Protein AF-A0A1B6IA72-F1 (afdb_monomer_lite)

Radius of gyration: 26.31 Å; chains: 1; bounding box: 60×61×99 Å

Foldseek 3Di:
DDWDFPVVCVPDPDNPVVCVVLWAWAQDDDQDADPQVPDPDHDDCVRHDDDDQTTDTDHDPVSNPAAAAEDAFQEEEEEQDLLQVLLLLLQRHPPVHSRYAYQHAEYEYQVWHALPDDDDPLLVLLDDDQPQPHNSSCRHSVSVSRYHYHHFDFQAAAQVQQWTDGPNHDIDHGQFYEYAQAWFDDDDDFPPDPPPPVVPPDDDPCVVFNPDDPPADFPQEATCGGSVSSVVNLVVLVVLVVVDPDDFAEEEEEQECSSLSNLVSCVVSVNQQLRYEYEYQAQDRDHPVCPDPPPVVVVSVVVSVVSNHHYHHQWDWRGFDDDPSHTQKTWIDHPPDHIDITGHSHYYDHYDIARDPSVVNNCVVNVQDDDSAGEAEPLQDTVRPRYGYWANRYDYDCVVPDRCPHRVVDSSSVRSSSNSVSVCVVRPDDPVVVVVVVVPPPVPPDDDDD

Secondary structure (DSSP, 8-state):
-EEE-TTGGGT-SS-HHHHHTTPEEPPPP-PPPP-GGG-SSPPPHHHH--PPP-EEEE--HHHHHSPPEEE---EEEE--SHHHHHHHHHHHS-TT-TTEEES-EEEEESSSSTT-SPP-HHHHHTS---SS--HHHHHHHTGGGTSEEEES-EEEEETTTTEEEETTTEEEE-SEEEE----EEPPPPPP-----TTT--SS---TTTSSS---S--TTEE--SSHHHHHHHHHHHHHHHHH-----EEEEEESSTHHHHHHHHHHHTT--GGGEEEEESSSS--STT-TT-HHHHHHHHHHHHHTT-EEE-S-EEEEEEEETTEEEEEEEE-TTS--EEEEEEEEEEE--EE--HHHHHHHHHTT--BSSSEEE-TTSB-SSTTEEE-STTEEE-GGG--GGGSGGGS-HHHHHHHHHHHHHHHHSPPHHHHHHHHH-------PPP-

Sequence (450 aa):
YCLLTTDLITKTDISLATVMSELCPVRPRNRIQYHVDSLDVVPEESVTNKDIDYALFVTNETHLSVPKLELNYRIVVVGSSNTALSFLEHLIFNSSNDHIRYNNLTLISIHGLPKTFLSHQAGDMMLPHTGLYTRDYMARLSLQTHVNILYGVVTVINRQEKMICLNDQHWLRYDYLYLFTGVQYCKPMPATAHVDADICQKSVDVREIHTREARELGENIFLINTTADAVIALGTLKKIVLASKKSGKIIVHGGCINIYTCTQSLLTFGVPGHKIVIVENSETCRLCGLDTNTTIEKTIIRSLQELGVVIYHGYHLVNWKVKNSQIHKVLFHTDFGSPLIIDCLALFYYGRRVTSAKTYSALVGSGIVYNDGIIINSRFRTNDQFIYAAGPGTKYSGRYQNAQANHSYFSSREVGRLASEMFRKVMEPKPREMEDAQSTNVDLLPKMSD

pLDDT: mean 81.86, std 16.28, range [35.12, 98.56]

Organism: NCBI:txid320908

InterPro domains:
  IPR023753 FAD/NAD(P)-binding domain [PF07992] (75-404)
  IPR036188 FAD/NAD(P)-binding domain superfamily [G3DSA:3.50.50.60] (75-399)
  IPR036188 FAD/NAD(P)-binding domain superfamily [G3DSA:3.50.50.60] (186-351)
  IPR036188 FAD/NAD(P)-binding domain superfamily [SSF51905] (72-415)
  IPR036188 FAD/NAD(P)-binding domain superfamily [SSF51905] (266-400)
  IPR038884 Cilia- and flagella-associated protein 61 [PTHR21178] (6-449)

Structure (mmCIF, N/CA/C/O backbone):
data_AF-A0A1B6IA72-F1
#
_entry.id   AF-A0A1B6IA72-F1
#
loop_
_atom_site.group_PDB
_atom_site.id
_atom_site.type_symbol
_atom_site.label_atom_id
_atom_site.label_alt_id
_atom_site.label_comp_id
_atom_site.label_asym_id
_atom_site.label_entity_id
_atom_site.label_seq_id
_atom_site.pdbx_PDB_ins_code
_atom_site.Cartn_x
_atom_site.Cartn_y
_atom_site.Cartn_z
_atom_site.occupancy
_atom_site.B_iso_or_equiv
_atom_site.auth_seq_id
_atom_site.auth_comp_id
_atom_site.auth_asym_id
_atom_site.auth_atom_id
_atom_site.pdbx_PDB_model_num
ATOM 1 N N . TYR A 1 1 ? -4.477 22.823 27.347 1.00 35.12 1 TYR A N 1
ATOM 2 C CA . TYR A 1 1 ? -3.973 22.240 26.088 1.00 35.12 1 TYR A CA 1
ATOM 3 C C . TYR A 1 1 ? -2.528 21.843 26.308 1.00 35.12 1 TYR A C 1
ATOM 5 O O . TYR A 1 1 ? -1.770 22.678 26.785 1.00 35.12 1 TYR A O 1
ATOM 13 N N . CYS A 1 2 ? -2.162 20.593 26.030 1.00 46.84 2 CYS A N 1
ATOM 14 C CA . CYS A 1 2 ? -0.758 20.183 25.999 1.00 46.84 2 CYS A CA 1
ATOM 15 C C . CYS A 1 2 ? -0.344 20.026 24.531 1.00 46.84 2 CYS A C 1
ATOM 17 O O . CYS A 1 2 ? -1.058 19.379 23.761 1.00 46.84 2 CYS A O 1
ATOM 19 N N . LEU A 1 3 ? 0.760 20.668 24.143 1.00 45.34 3 LEU A N 1
ATOM 20 C CA . LEU A 1 3 ? 1.347 20.564 22.809 1.00 45.34 3 LEU A CA 1
ATOM 21 C C . LEU A 1 3 ? 2.474 19.538 22.886 1.00 45.34 3 LEU A C 1
ATOM 23 O O . LEU A 1 3 ? 3.483 19.782 23.544 1.00 45.34 3 LEU A O 1
ATOM 27 N N . LEU A 1 4 ? 2.294 18.386 22.244 1.00 51.69 4 LEU A N 1
ATOM 28 C CA . LEU A 1 4 ? 3.299 17.328 22.245 1.00 51.69 4 LEU A CA 1
ATOM 29 C C . LEU A 1 4 ? 3.972 17.264 20.880 1.00 51.69 4 LEU A C 1
ATOM 31 O O . LEU A 1 4 ? 3.340 16.911 19.884 1.00 51.69 4 LEU A O 1
ATOM 35 N N . THR A 1 5 ? 5.264 17.579 20.833 1.00 50.34 5 THR A N 1
ATOM 36 C CA . THR A 1 5 ? 6.113 17.203 19.698 1.00 50.34 5 THR A CA 1
ATOM 37 C C . THR A 1 5 ? 6.683 15.809 19.951 1.00 50.34 5 THR A C 1
ATOM 39 O O . THR A 1 5 ? 6.859 15.394 21.100 1.00 50.34 5 THR A O 1
ATOM 42 N N . THR A 1 6 ? 6.985 15.065 18.887 1.00 48.91 6 THR A N 1
ATOM 43 C CA . THR A 1 6 ? 7.582 13.720 18.982 1.00 48.91 6 THR A CA 1
ATOM 44 C C . THR A 1 6 ? 8.862 13.688 19.818 1.00 48.91 6 THR A C 1
ATOM 46 O O . THR A 1 6 ? 9.120 12.701 20.501 1.00 48.91 6 THR A O 1
ATOM 49 N N . ASP A 1 7 ? 9.619 14.784 19.826 1.00 46.94 7 ASP A N 1
ATOM 50 C CA . ASP A 1 7 ? 10.906 14.882 20.516 1.00 46.94 7 ASP A CA 1
ATOM 51 C C . ASP A 1 7 ? 10.736 15.081 22.034 1.00 46.94 7 ASP A C 1
ATOM 53 O O . ASP A 1 7 ? 11.546 14.596 22.826 1.00 46.94 7 ASP A O 1
ATOM 57 N N . LEU A 1 8 ? 9.657 15.751 22.457 1.00 47.09 8 LEU A N 1
ATOM 58 C CA . LEU A 1 8 ? 9.354 16.042 23.864 1.00 47.09 8 LEU A CA 1
ATOM 59 C C . LEU A 1 8 ? 8.895 14.807 24.650 1.00 47.09 8 LEU A C 1
ATOM 61 O O . LEU A 1 8 ? 9.166 14.726 25.845 1.00 47.09 8 LEU A O 1
ATOM 65 N N . ILE A 1 9 ? 8.298 13.810 23.985 1.00 50.62 9 ILE A N 1
ATOM 66 C CA . ILE A 1 9 ? 7.882 12.536 24.609 1.00 50.62 9 ILE A CA 1
ATOM 67 C C . ILE A 1 9 ? 9.083 11.798 25.231 1.00 50.62 9 ILE A C 1
ATOM 69 O O . ILE A 1 9 ? 8.925 11.050 26.191 1.00 50.62 9 ILE A O 1
ATOM 73 N N . THR A 1 10 ? 10.296 12.035 24.721 1.00 45.06 10 THR A N 1
ATOM 74 C CA . THR A 1 10 ? 11.523 11.368 25.186 1.00 45.06 10 THR A CA 1
ATOM 75 C C . THR A 1 10 ? 12.275 12.113 26.295 1.00 45.06 10 THR A C 1
ATOM 77 O O . THR A 1 10 ? 13.227 11.560 26.838 1.00 45.06 10 THR A O 1
ATOM 80 N N . LYS A 1 11 ? 11.888 13.357 26.627 1.00 43.03 11 LYS A N 1
ATOM 81 C CA . LYS A 1 11 ? 12.718 14.292 27.418 1.00 43.03 11 LYS A CA 1
ATOM 82 C C . LYS A 1 11 ? 12.096 14.828 28.713 1.00 43.03 11 LYS A C 1
ATOM 84 O O . LYS A 1 11 ? 12.752 15.610 29.391 1.00 43.03 11 LYS A O 1
ATOM 89 N N . THR A 1 12 ? 10.862 14.478 29.067 1.00 45.62 12 THR A N 1
ATOM 90 C CA . THR A 1 12 ? 10.224 15.014 30.284 1.00 45.62 12 THR A CA 1
ATOM 91 C C . THR A 1 12 ? 10.459 14.127 31.510 1.00 45.62 12 THR A C 1
ATOM 93 O O . THR A 1 12 ? 10.076 12.960 31.500 1.00 45.62 12 THR A O 1
ATOM 96 N N . ASP A 1 13 ? 10.991 14.719 32.587 1.00 44.38 13 ASP A N 1
ATOM 97 C CA . ASP A 1 13 ? 11.250 14.090 33.903 1.00 44.38 13 ASP A CA 1
ATOM 98 C C . ASP A 1 13 ? 9.980 13.750 34.717 1.00 44.38 13 ASP A C 1
ATOM 100 O O . ASP A 1 13 ? 10.050 13.153 35.790 1.00 44.38 13 ASP A O 1
ATOM 104 N N . ILE A 1 14 ? 8.795 14.090 34.204 1.00 52.31 14 ILE A N 1
ATOM 105 C CA . ILE A 1 14 ? 7.499 13.625 34.711 1.00 52.31 14 ILE A CA 1
ATOM 106 C C . ILE A 1 14 ? 6.940 12.681 33.652 1.00 52.31 14 ILE A C 1
ATOM 108 O O . ILE A 1 14 ? 6.843 13.056 32.483 1.00 52.31 14 ILE A O 1
ATOM 112 N N . SER A 1 15 ? 6.574 11.460 34.049 1.00 54.94 15 SER A N 1
ATOM 113 C CA . SER A 1 15 ? 5.959 10.470 33.161 1.00 54.94 15 SER A CA 1
ATOM 114 C C . SER A 1 15 ? 4.654 11.029 32.580 1.00 54.94 15 SER A C 1
ATOM 116 O O . SER A 1 15 ? 3.585 10.910 33.178 1.00 54.94 15 SER A O 1
ATOM 118 N N . LEU A 1 16 ? 4.735 11.634 31.389 1.00 61.41 16 LEU A N 1
ATOM 119 C CA . LEU A 1 16 ? 3.587 12.029 30.566 1.00 61.41 16 LEU A CA 1
ATOM 120 C C . LEU A 1 16 ? 2.595 10.867 30.430 1.00 61.41 16 LEU A C 1
ATOM 122 O O . LEU A 1 16 ? 1.387 11.089 30.428 1.00 61.41 16 LEU A O 1
ATOM 126 N N . ALA A 1 17 ? 3.091 9.625 30.411 1.00 62.50 17 ALA A N 1
ATOM 127 C CA . ALA A 1 17 ? 2.272 8.420 30.362 1.00 62.50 17 ALA A CA 1
ATOM 128 C C . ALA A 1 17 ? 1.222 8.349 31.488 1.00 62.50 17 ALA A C 1
ATOM 130 O O . ALA A 1 17 ? 0.139 7.821 31.258 1.00 62.50 17 ALA A O 1
ATOM 131 N N . THR A 1 18 ? 1.492 8.930 32.662 1.00 66.56 18 THR A N 1
ATOM 132 C CA . THR A 1 18 ? 0.579 8.889 33.815 1.00 66.56 18 THR A CA 1
ATOM 133 C C . THR A 1 18 ? -0.650 9.783 33.632 1.00 66.56 18 THR A C 1
ATOM 135 O O . THR A 1 18 ? -1.706 9.475 34.165 1.00 66.56 18 THR A O 1
ATOM 138 N N . VAL A 1 19 ? -0.537 10.878 32.871 1.00 74.75 19 VAL A N 1
ATOM 139 C CA . VAL A 1 19 ? -1.645 11.826 32.635 1.00 74.75 19 VAL A CA 1
ATOM 140 C C . VAL A 1 19 ? -2.253 11.711 31.243 1.00 74.75 19 VAL A C 1
ATOM 142 O O . VAL A 1 19 ? -3.311 12.279 31.003 1.00 74.75 19 VAL A O 1
ATOM 145 N N . MET A 1 20 ? -1.643 10.958 30.323 1.00 76.00 20 MET A N 1
ATOM 146 C CA . MET A 1 20 ? -2.210 10.709 28.989 1.00 76.00 20 MET A CA 1
ATOM 147 C C . MET A 1 20 ? -3.578 10.021 29.064 1.00 76.00 20 MET A C 1
ATOM 149 O O . MET A 1 20 ? -4.455 10.314 28.253 1.00 76.00 20 MET A O 1
ATOM 153 N N . SER A 1 21 ? -3.809 9.194 30.090 1.00 75.00 21 SER A N 1
ATOM 154 C CA . SER A 1 21 ? -5.134 8.653 30.399 1.00 75.00 21 SER A CA 1
ATOM 155 C C . SER A 1 21 ? -6.122 9.721 30.877 1.00 75.00 21 SER A C 1
ATOM 157 O O . SER A 1 21 ? -7.303 9.450 30.993 1.00 75.00 21 SER A O 1
ATOM 159 N N . GLU A 1 22 ? -5.759 10.968 31.115 1.00 78.88 22 GLU A N 1
ATOM 160 C CA . GLU A 1 22 ? -6.733 12.009 31.477 1.00 78.88 22 GLU A CA 1
ATOM 161 C C . GLU A 1 22 ? -7.011 13.003 30.358 1.00 78.88 22 GLU A C 1
ATOM 163 O O . GLU A 1 22 ? -7.924 13.826 30.455 1.00 78.88 22 GLU A O 1
ATOM 168 N N . LEU A 1 23 ? -6.297 12.859 29.244 1.00 83.81 23 LEU A N 1
ATOM 169 C CA . LEU A 1 23 ? -6.428 13.730 28.094 1.00 83.81 23 LEU A CA 1
ATOM 170 C C . LEU A 1 23 ? -7.269 13.080 26.991 1.00 83.81 23 LEU A C 1
ATOM 172 O O . LEU A 1 23 ? -7.184 11.876 26.737 1.00 83.81 23 LEU A O 1
ATOM 176 N N . CYS A 1 24 ? -8.064 13.902 26.312 1.00 85.00 24 CYS A N 1
ATOM 177 C CA . CYS A 1 24 ? -8.777 13.536 25.098 1.00 85.00 24 CYS A CA 1
ATOM 178 C C . CYS A 1 24 ? -7.937 13.952 23.881 1.00 85.00 24 CYS A C 1
ATOM 180 O O . CYS A 1 24 ? -7.546 15.125 23.768 1.00 85.00 24 CYS A O 1
ATOM 182 N N . PRO A 1 25 ? -7.622 13.015 22.973 1.00 87.75 25 PRO A N 1
ATOM 183 C CA . PRO A 1 25 ? -6.872 13.328 21.771 1.00 87.75 25 PRO A CA 1
ATOM 184 C C . PRO A 1 25 ? -7.746 14.117 20.789 1.00 87.75 25 PRO A C 1
ATOM 186 O O . PRO A 1 25 ? -8.903 13.778 20.549 1.00 87.75 25 PRO A O 1
ATOM 189 N N . VAL A 1 26 ? -7.195 15.168 20.182 1.00 88.00 26 VAL A N 1
ATOM 190 C CA . VAL A 1 26 ? -7.931 15.986 19.209 1.00 88.00 26 VAL A CA 1
ATOM 191 C C . VAL A 1 26 ? -7.560 15.573 17.796 1.00 88.00 26 VAL A C 1
ATOM 193 O O . VAL A 1 26 ? -6.387 15.555 17.420 1.00 88.00 26 VAL A O 1
ATOM 196 N N . ARG A 1 27 ? -8.578 15.279 16.978 1.00 89.12 27 ARG A N 1
ATOM 197 C CA . ARG A 1 27 ? -8.374 14.966 15.562 1.00 89.12 27 ARG A CA 1
ATOM 198 C C . ARG A 1 27 ? -7.715 16.159 14.856 1.00 89.12 27 ARG A C 1
ATOM 200 O O . ARG A 1 27 ? -8.253 17.268 14.933 1.00 89.12 27 ARG A O 1
ATOM 207 N N . PRO A 1 28 ? -6.612 15.965 14.112 1.00 87.69 28 PRO A N 1
ATOM 208 C CA . PRO A 1 28 ? -5.984 17.054 13.380 1.00 87.69 28 PRO A CA 1
ATOM 209 C C . PRO A 1 28 ? -6.950 17.677 12.373 1.00 87.69 28 PRO A C 1
ATOM 211 O O . PRO A 1 28 ? -7.562 16.980 11.556 1.00 87.69 28 PRO A O 1
ATOM 214 N N . ARG A 1 29 ? -7.057 19.007 12.399 1.00 81.44 29 ARG A N 1
ATOM 215 C CA . ARG A 1 29 ? -7.837 19.760 11.416 1.00 81.44 29 ARG A CA 1
ATOM 216 C C . ARG A 1 29 ? -7.044 19.887 10.118 1.00 81.44 29 ARG A C 1
ATOM 218 O O . ARG A 1 29 ? -5.866 20.242 10.133 1.00 81.44 29 ARG A O 1
ATOM 225 N N . ASN A 1 30 ? -7.702 19.649 8.986 1.00 72.88 30 ASN A N 1
ATOM 226 C CA . ASN A 1 30 ? -7.112 19.941 7.683 1.00 72.88 30 ASN A CA 1
ATOM 227 C C . ASN A 1 30 ? -7.072 21.460 7.484 1.00 72.88 30 ASN A C 1
ATOM 229 O O . ASN A 1 30 ? -8.121 22.100 7.403 1.00 72.88 30 ASN A O 1
ATOM 233 N N . ARG A 1 31 ? -5.865 22.030 7.430 1.00 73.31 31 ARG A N 1
ATOM 234 C CA . ARG A 1 31 ? -5.650 23.414 6.992 1.00 73.31 31 ARG A CA 1
ATOM 235 C C . ARG A 1 31 ? -5.609 23.456 5.463 1.00 73.31 31 ARG A C 1
ATOM 237 O O . ARG A 1 31 ? -5.104 22.527 4.831 1.00 73.31 31 ARG A O 1
ATOM 244 N N . ILE A 1 32 ? -6.150 24.522 4.880 1.00 76.19 32 ILE A N 1
ATOM 245 C CA . ILE A 1 32 ? -6.041 24.782 3.442 1.00 76.19 32 ILE A CA 1
ATOM 246 C C . ILE A 1 32 ? -4.575 25.103 3.142 1.00 76.19 32 ILE A C 1
ATOM 248 O O . ILE A 1 32 ? -3.966 25.912 3.837 1.00 76.19 32 ILE A O 1
ATOM 252 N N . GLN A 1 33 ? -4.000 24.443 2.136 1.00 74.50 33 GLN A N 1
ATOM 253 C CA . GLN A 1 33 ? -2.671 24.784 1.634 1.00 74.50 33 GLN A CA 1
ATOM 254 C C . GLN A 1 33 ? -2.830 25.786 0.498 1.00 74.50 33 GLN A C 1
ATOM 256 O O . GLN A 1 33 ? -3.459 25.482 -0.514 1.00 74.50 33 GLN A O 1
ATOM 261 N N . TYR A 1 34 ? -2.275 26.979 0.684 1.00 77.69 34 TYR A N 1
ATOM 262 C CA . TYR A 1 34 ? -2.297 28.034 -0.317 1.00 77.69 34 TYR A CA 1
ATOM 263 C C . TYR A 1 34 ? -1.034 27.957 -1.173 1.00 77.69 34 TYR A C 1
ATOM 265 O O . TYR A 1 34 ? 0.078 27.909 -0.647 1.00 77.69 34 TYR A O 1
ATOM 273 N N . HIS A 1 35 ? -1.203 27.970 -2.494 1.00 79.19 35 HIS A N 1
ATOM 274 C CA . HIS A 1 35 ? -0.109 28.228 -3.426 1.00 79.19 35 HIS A CA 1
ATOM 275 C C . HIS A 1 35 ? 0.103 29.738 -3.492 1.00 79.19 35 HIS A C 1
ATOM 277 O O . HIS A 1 35 ? -0.447 30.403 -4.363 1.00 79.19 35 HIS A O 1
ATOM 283 N N . VAL A 1 36 ? 0.832 30.270 -2.507 1.00 79.62 36 VAL A N 1
ATOM 284 C CA . VAL A 1 36 ? 0.991 31.717 -2.287 1.00 79.62 36 VAL A CA 1
ATOM 285 C C . VAL A 1 36 ? 1.498 32.429 -3.546 1.00 79.62 36 VAL A C 1
ATOM 287 O O . VAL A 1 36 ? 0.962 33.471 -3.900 1.00 79.62 36 VAL A O 1
ATOM 290 N N . ASP A 1 37 ? 2.419 31.803 -4.284 1.00 79.81 37 ASP A N 1
ATOM 291 C CA . ASP A 1 37 ? 2.995 32.334 -5.532 1.00 79.81 37 ASP A CA 1
ATOM 292 C C . ASP A 1 37 ? 1.979 32.492 -6.679 1.00 79.81 37 ASP A C 1
ATOM 294 O O . ASP A 1 37 ? 2.279 33.098 -7.703 1.00 79.81 37 ASP A O 1
ATOM 298 N N . SER A 1 38 ? 0.792 31.895 -6.551 1.00 82.06 38 SER A N 1
ATOM 299 C CA . SER A 1 38 ? -0.267 31.901 -7.568 1.00 82.06 38 SER A CA 1
ATOM 300 C C . SER A 1 38 ? -1.470 32.765 -7.179 1.00 82.06 38 SER A C 1
ATOM 302 O O . SER A 1 38 ? -2.490 32.714 -7.864 1.00 82.06 38 SER A O 1
ATOM 304 N N . LEU A 1 39 ? -1.396 33.502 -6.066 1.00 83.88 39 LEU A N 1
ATOM 305 C CA . LEU A 1 39 ? -2.504 34.295 -5.540 1.00 83.88 39 LEU A CA 1
ATOM 306 C C . LEU A 1 39 ? -2.201 35.789 -5.636 1.00 83.88 39 LEU A C 1
ATOM 308 O O . LEU A 1 39 ? -1.191 36.254 -5.118 1.00 83.88 39 LEU A O 1
ATOM 312 N N . ASP A 1 40 ? -3.137 36.546 -6.209 1.00 83.50 40 ASP A N 1
ATOM 313 C CA . ASP A 1 40 ? -3.068 38.014 -6.239 1.00 83.50 40 ASP A CA 1
ATOM 314 C C . ASP A 1 40 ? -3.251 38.631 -4.841 1.00 83.50 40 ASP A C 1
ATOM 316 O O . ASP A 1 40 ? -2.744 39.713 -4.553 1.00 83.50 40 ASP A O 1
ATOM 320 N N . VAL A 1 41 ? -3.975 37.934 -3.955 1.00 84.12 41 VAL A N 1
ATOM 321 C CA . VAL A 1 41 ? -4.181 38.324 -2.555 1.00 84.12 41 VAL A CA 1
ATOM 322 C C . VAL A 1 41 ? -3.683 37.205 -1.650 1.00 84.12 41 VAL A C 1
ATOM 324 O O . VAL A 1 41 ? -4.266 36.120 -1.589 1.00 84.12 41 VAL A O 1
ATOM 327 N N . VAL A 1 42 ? -2.596 37.485 -0.936 1.00 82.25 42 VAL A N 1
ATOM 328 C CA . VAL A 1 42 ? -1.968 36.543 -0.010 1.00 82.25 42 VAL A CA 1
ATOM 329 C C . VAL A 1 42 ? -2.744 36.528 1.316 1.00 82.25 42 VAL A C 1
ATOM 331 O O . VAL A 1 42 ? -2.979 37.596 1.885 1.00 82.25 42 VAL A O 1
ATOM 334 N N . PRO A 1 43 ? -3.162 35.352 1.829 1.00 82.62 43 PRO A N 1
ATOM 335 C CA . PRO A 1 43 ? -3.796 35.255 3.143 1.00 82.62 43 PRO A CA 1
ATOM 336 C C . PRO A 1 43 ? -2.845 35.679 4.268 1.00 82.62 43 PRO A C 1
ATOM 338 O O . PRO A 1 43 ? -1.627 35.576 4.123 1.00 82.62 43 PRO A O 1
ATOM 341 N N . GLU A 1 44 ? -3.400 36.092 5.412 1.00 81.31 44 GLU A N 1
ATOM 342 C CA . GLU A 1 44 ? -2.606 36.482 6.583 1.00 81.31 44 GLU A CA 1
ATOM 343 C C . GLU A 1 44 ? -1.564 35.424 6.979 1.00 81.31 44 GLU A C 1
ATOM 345 O O . GLU A 1 44 ? -1.776 34.212 6.854 1.00 81.31 44 GLU A O 1
ATOM 350 N N . GLU A 1 45 ? -0.443 35.894 7.528 1.00 77.94 45 GLU A N 1
ATOM 351 C CA . GLU A 1 45 ? 0.668 35.042 7.957 1.00 77.94 45 GLU A CA 1
ATOM 352 C C . GLU A 1 45 ? 0.246 34.029 9.031 1.00 77.94 45 GLU A C 1
ATOM 354 O O . GLU A 1 45 ? 0.723 32.902 9.056 1.00 77.94 45 GLU A O 1
ATOM 359 N N . SER A 1 46 ? -0.733 34.384 9.866 1.00 73.06 46 SER A N 1
ATOM 360 C CA . SER A 1 46 ? -1.352 33.501 10.865 1.00 73.06 46 SER A CA 1
ATOM 361 C C . SER A 1 46 ? -2.017 32.253 10.255 1.00 73.06 46 SER A C 1
ATOM 363 O O . SER A 1 46 ? -2.139 31.219 10.914 1.00 73.06 46 SER A O 1
ATOM 365 N N . VAL A 1 47 ? -2.440 32.336 8.989 1.00 73.94 47 VAL A N 1
ATOM 366 C CA . VAL A 1 47 ? -3.106 31.261 8.241 1.00 73.94 47 VAL A CA 1
ATOM 367 C C . VAL A 1 47 ? -2.107 30.480 7.386 1.00 73.94 47 VAL A C 1
ATOM 369 O O . VAL A 1 47 ? -2.283 29.276 7.179 1.00 73.94 47 VAL A O 1
ATOM 372 N N . THR A 1 48 ? -1.067 31.151 6.889 1.00 71.69 48 THR A N 1
ATOM 373 C CA . THR A 1 48 ? -0.070 30.571 5.978 1.00 71.69 48 THR A CA 1
ATOM 374 C C . THR A 1 48 ? 1.159 30.005 6.690 1.00 71.69 48 THR A C 1
ATOM 376 O O . THR A 1 48 ? 1.791 29.098 6.141 1.00 71.69 48 THR A O 1
ATOM 379 N N . ASN A 1 49 ? 1.470 30.449 7.916 1.00 70.94 49 ASN A N 1
ATOM 380 C CA . ASN A 1 49 ? 2.599 29.922 8.675 1.00 70.94 49 ASN A CA 1
ATOM 381 C C . ASN A 1 49 ? 2.407 28.438 8.999 1.00 70.94 49 ASN A C 1
ATOM 383 O O . ASN A 1 49 ? 1.386 27.987 9.535 1.00 70.94 49 ASN A O 1
ATOM 387 N N . LYS A 1 50 ? 3.442 27.661 8.673 1.00 67.75 50 LYS A N 1
ATOM 388 C CA . LYS A 1 50 ? 3.565 26.280 9.125 1.00 67.75 50 LYS A CA 1
ATOM 389 C C . LYS A 1 50 ? 4.120 26.291 10.542 1.00 67.75 50 LYS A C 1
ATOM 391 O O . LYS A 1 50 ? 5.332 26.316 10.736 1.00 67.75 50 LYS A O 1
ATOM 396 N N . ASP A 1 51 ? 3.214 26.264 11.514 1.00 66.94 51 ASP A N 1
ATOM 397 C CA . ASP A 1 51 ? 3.556 25.941 12.898 1.00 66.94 51 ASP A CA 1
ATOM 398 C C . ASP A 1 51 ? 4.261 24.575 12.972 1.00 66.94 51 ASP A C 1
ATOM 400 O O . ASP A 1 51 ? 4.117 23.728 12.085 1.00 66.94 51 ASP A O 1
ATOM 404 N N . ILE A 1 52 ? 4.997 24.344 14.060 1.00 72.31 52 ILE A N 1
ATOM 405 C CA . ILE A 1 52 ? 5.591 23.036 14.360 1.00 72.31 52 ILE A CA 1
ATOM 406 C C . ILE A 1 52 ? 4.480 21.978 14.380 1.00 72.31 52 ILE A C 1
ATOM 408 O O . ILE A 1 52 ? 3.421 22.196 14.967 1.00 72.31 52 ILE A O 1
ATOM 412 N N . ASP A 1 53 ? 4.719 20.817 13.771 1.00 78.06 53 ASP A N 1
ATOM 413 C CA . ASP A 1 53 ? 3.781 19.702 13.858 1.00 78.06 53 ASP A CA 1
ATOM 414 C C . ASP A 1 53 ? 3.746 19.148 15.288 1.00 78.06 53 ASP A C 1
ATOM 416 O O . ASP A 1 53 ? 4.737 18.621 15.797 1.00 78.06 53 ASP A O 1
ATOM 420 N N . TYR A 1 54 ? 2.586 19.252 15.934 1.00 82.75 54 TYR A N 1
ATOM 421 C CA . TYR A 1 54 ? 2.339 18.717 17.270 1.00 82.75 54 TYR A CA 1
ATOM 422 C C . TYR A 1 54 ? 1.033 17.929 17.327 1.00 82.75 54 TYR A C 1
ATOM 424 O O . TYR A 1 54 ? 0.063 18.215 16.619 1.00 82.75 54 TYR A O 1
ATOM 432 N N . ALA A 1 55 ? 0.999 16.951 18.223 1.00 86.75 55 ALA A N 1
ATOM 433 C CA . ALA A 1 55 ? -0.224 16.287 18.628 1.00 86.75 55 ALA A CA 1
ATOM 434 C C . ALA A 1 55 ? -0.926 17.120 19.702 1.00 86.75 55 ALA A C 1
ATOM 436 O O . ALA A 1 55 ? -0.292 17.566 20.663 1.00 86.75 55 ALA A O 1
ATOM 437 N N . LEU A 1 56 ? -2.229 17.345 19.527 1.00 87.19 56 LEU A N 1
ATOM 438 C CA . LEU A 1 56 ? -3.022 18.159 20.440 1.00 87.19 56 LEU A CA 1
ATOM 439 C C . LEU A 1 56 ? -3.862 17.277 21.359 1.00 87.19 56 LEU A C 1
ATOM 441 O O . LEU A 1 56 ? -4.687 16.487 20.902 1.00 87.19 56 LEU A O 1
ATOM 445 N N . PHE A 1 57 ? -3.686 17.488 22.659 1.00 87.06 57 PHE A N 1
ATOM 446 C CA . PHE A 1 57 ? -4.440 16.822 23.709 1.00 87.06 57 PHE A CA 1
ATOM 447 C C . PHE A 1 57 ? -5.150 17.854 24.587 1.00 87.06 57 PHE A C 1
ATOM 449 O O . PHE A 1 57 ? -4.573 18.883 24.975 1.00 87.06 57 PHE A O 1
ATOM 456 N N . VAL A 1 58 ? -6.422 17.587 24.883 1.00 87.31 58 VAL A N 1
ATOM 457 C CA . VAL A 1 58 ? -7.315 18.508 25.595 1.00 87.31 58 VAL A CA 1
ATOM 458 C C . VAL A 1 58 ? -7.994 17.793 26.740 1.00 87.31 58 VAL A C 1
ATOM 460 O O . VAL A 1 58 ? -8.405 16.650 26.621 1.00 87.31 58 VAL A O 1
ATOM 463 N N . THR A 1 59 ? -8.135 18.492 27.854 1.00 85.56 59 THR A N 1
ATOM 464 C CA . THR A 1 59 ? -8.988 18.074 28.957 1.00 85.56 59 THR A CA 1
ATOM 465 C C . THR A 1 59 ? -9.681 19.310 29.521 1.00 85.56 59 THR A C 1
ATOM 467 O O . THR A 1 59 ? -9.208 20.434 29.325 1.00 85.56 59 THR A O 1
ATOM 470 N N . ASN A 1 60 ? -10.828 19.107 30.150 1.00 85.38 60 ASN A N 1
ATOM 471 C CA . ASN A 1 60 ? -11.608 20.127 30.843 1.00 85.38 60 ASN A CA 1
ATOM 472 C C . ASN A 1 60 ? -12.309 19.460 32.041 1.00 85.38 60 ASN A C 1
ATOM 474 O O . ASN A 1 60 ? -12.251 18.240 32.194 1.00 85.38 60 ASN A O 1
ATOM 478 N N . GLU A 1 61 ? -12.993 20.244 32.872 1.00 84.75 61 GLU A N 1
ATOM 479 C CA . GLU A 1 61 ? -13.689 19.716 34.054 1.00 84.75 61 GLU A CA 1
ATOM 480 C C . GLU A 1 61 ? -14.699 18.617 33.696 1.00 84.75 61 GLU A C 1
ATOM 482 O O . GLU A 1 61 ? -14.797 17.618 34.404 1.00 84.75 61 GLU A O 1
ATOM 487 N N . THR A 1 62 ? -15.387 18.731 32.554 1.00 81.75 62 THR A N 1
ATOM 488 C CA . THR A 1 62 ? -16.353 17.716 32.109 1.00 81.75 62 THR A CA 1
ATOM 489 C C . THR A 1 62 ? -15.681 16.397 31.720 1.00 81.75 62 THR A C 1
ATOM 491 O O . THR A 1 62 ? -16.157 15.341 32.115 1.00 81.75 62 THR A O 1
ATOM 494 N N . HIS A 1 63 ? -14.548 16.429 31.010 1.00 80.44 63 HIS A N 1
ATOM 495 C CA . HIS A 1 63 ? -13.796 15.229 30.619 1.00 80.44 63 HIS A CA 1
ATOM 496 C C . HIS A 1 63 ? -13.173 14.510 31.820 1.00 80.44 63 HIS A C 1
ATOM 498 O O . HIS A 1 63 ? -12.995 13.296 31.776 1.00 80.44 63 HIS A O 1
ATOM 504 N N . LEU A 1 64 ? -12.829 15.258 32.871 1.00 82.12 64 LEU A N 1
ATOM 505 C CA . LEU A 1 64 ? -12.304 14.703 34.119 1.00 82.12 64 LEU A CA 1
ATOM 506 C C . LEU A 1 64 ? -13.412 14.151 35.027 1.00 82.12 64 LEU A C 1
ATOM 508 O O . LEU A 1 64 ? -13.157 13.243 35.809 1.00 82.12 64 LEU A O 1
ATOM 512 N N . SER A 1 65 ? -14.630 14.690 34.929 1.00 82.44 65 SER A N 1
ATOM 513 C CA . SER A 1 65 ? -15.757 14.297 35.788 1.00 82.44 65 SER A CA 1
ATOM 514 C C . SER A 1 65 ? -16.557 13.109 35.244 1.00 82.44 65 SER A C 1
ATOM 516 O O . SER A 1 65 ? -17.235 12.426 36.008 1.00 82.44 65 SER A O 1
ATOM 518 N N . VAL A 1 66 ? -16.513 12.861 33.930 1.00 81.25 66 VAL A N 1
ATOM 519 C CA . VAL A 1 66 ? -17.249 11.760 33.292 1.00 81.25 66 VAL A CA 1
ATOM 520 C C . VAL A 1 66 ? -16.439 10.458 33.382 1.00 81.25 66 VAL A C 1
ATOM 522 O O . VAL A 1 66 ? -15.295 10.425 32.919 1.00 81.25 66 VAL A O 1
ATOM 525 N N . PRO A 1 67 ? -17.011 9.363 33.925 1.00 81.38 67 PRO A N 1
ATOM 526 C CA . PRO A 1 67 ? -16.322 8.082 33.988 1.00 81.38 67 PRO A CA 1
ATOM 527 C C . PRO A 1 67 ? -16.069 7.537 32.581 1.00 81.38 67 PRO A C 1
ATOM 529 O O . PRO A 1 67 ? -16.939 7.572 31.707 1.00 81.38 67 PRO A O 1
ATOM 532 N N . LYS A 1 68 ? -14.867 6.999 32.376 1.00 83.94 68 LYS A N 1
ATOM 533 C CA . LYS A 1 68 ? -14.450 6.435 31.094 1.00 83.94 68 LYS A CA 1
ATOM 534 C C . LYS A 1 68 ? -14.734 4.940 31.068 1.00 83.94 68 LYS A C 1
ATOM 536 O O . LYS A 1 68 ? -14.295 4.199 31.942 1.00 83.94 68 LYS A O 1
ATOM 541 N N . LEU A 1 69 ? -15.457 4.496 30.048 1.00 86.50 69 LEU A N 1
ATOM 542 C CA . LEU A 1 69 ? -15.673 3.092 29.751 1.00 86.50 69 LEU A CA 1
ATOM 543 C C . LEU A 1 69 ? -14.426 2.512 29.086 1.00 86.50 69 LEU A C 1
ATOM 545 O O . LEU A 1 69 ? -14.105 2.826 27.937 1.00 86.50 69 LEU A O 1
ATOM 549 N N . GLU A 1 70 ? -13.753 1.622 29.801 1.00 87.00 70 GLU A N 1
ATOM 550 C CA . GLU A 1 70 ? -12.564 0.941 29.309 1.00 87.00 70 GLU A CA 1
ATOM 551 C C . GLU A 1 70 ? -12.907 -0.386 28.626 1.00 87.00 70 GLU A C 1
ATOM 553 O O . GLU A 1 70 ? -13.328 -1.363 29.248 1.00 87.00 70 GLU A O 1
ATOM 558 N N . LEU A 1 71 ? -12.681 -0.442 27.317 1.00 89.50 71 LEU A N 1
ATOM 559 C CA . LEU A 1 71 ? -12.813 -1.636 26.498 1.00 89.50 71 LEU A CA 1
ATOM 560 C C . LEU A 1 71 ? -11.444 -2.312 26.355 1.00 89.50 71 LEU A C 1
ATOM 562 O O . LEU A 1 71 ? -10.596 -1.924 25.547 1.00 89.50 71 LEU A O 1
ATOM 566 N N . ASN A 1 72 ? -11.249 -3.380 27.129 1.00 92.19 72 ASN A N 1
ATOM 567 C CA . ASN A 1 72 ? -9.987 -4.124 27.218 1.00 92.19 72 ASN A CA 1
ATOM 568 C C . ASN A 1 72 ? -9.818 -5.233 26.158 1.00 92.19 72 ASN A C 1
ATOM 570 O O . ASN A 1 72 ? -8.911 -6.062 26.268 1.00 92.19 72 ASN A O 1
ATOM 574 N N . TYR A 1 73 ? -10.648 -5.252 25.112 1.00 94.06 73 TYR A N 1
ATOM 575 C CA . TYR A 1 73 ? -10.528 -6.217 24.015 1.00 94.06 73 TYR A CA 1
ATOM 576 C C . TYR A 1 73 ? -9.194 -6.074 23.278 1.00 94.06 73 TYR A C 1
ATOM 578 O O . TYR A 1 73 ? -8.829 -4.980 22.852 1.00 94.06 73 TYR A O 1
ATOM 586 N N . ARG A 1 74 ? -8.505 -7.194 23.045 1.00 97.12 74 ARG A N 1
ATOM 587 C CA . ARG A 1 74 ? -7.297 -7.264 22.212 1.00 97.12 74 ARG A CA 1
ATOM 588 C C . ARG A 1 74 ? -7.685 -7.156 20.743 1.00 97.12 74 ARG A C 1
ATOM 590 O O . ARG A 1 74 ? -8.045 -8.152 20.108 1.00 97.12 74 ARG A O 1
ATOM 597 N N . ILE A 1 75 ? -7.635 -5.943 20.210 1.00 97.62 75 ILE A N 1
ATOM 598 C CA . ILE A 1 75 ? -7.973 -5.646 18.820 1.00 97.62 75 ILE A CA 1
ATOM 599 C C . ILE A 1 75 ? -6.675 -5.602 18.022 1.00 97.62 75 ILE A C 1
ATOM 601 O O . ILE A 1 75 ? -5.851 -4.700 18.183 1.00 97.62 75 ILE A O 1
ATOM 605 N N . VAL A 1 76 ? -6.499 -6.587 17.148 1.00 98.38 76 VAL A N 1
ATOM 606 C CA . VAL A 1 76 ? -5.306 -6.722 16.316 1.00 98.38 76 VAL A CA 1
ATOM 607 C C . VAL A 1 76 ? -5.649 -6.364 14.878 1.00 98.38 76 VAL A C 1
ATOM 609 O O . VAL A 1 76 ? -6.485 -7.008 14.250 1.00 98.38 76 VAL A O 1
ATOM 612 N N . VAL A 1 77 ? -4.986 -5.348 14.338 1.00 98.31 77 VAL A N 1
ATOM 613 C CA . VAL A 1 77 ? -5.133 -4.872 12.962 1.00 98.31 77 VAL A CA 1
ATOM 614 C C . VAL A 1 77 ? -3.900 -5.270 12.161 1.00 98.31 77 VAL A C 1
ATOM 616 O O . VAL A 1 77 ? -2.782 -4.903 12.502 1.00 98.31 77 VAL A O 1
ATOM 619 N N . VAL A 1 78 ? -4.091 -6.022 11.082 1.00 97.75 78 VAL A N 1
ATOM 620 C CA . VAL A 1 78 ? -3.023 -6.514 10.209 1.00 97.75 78 VAL A CA 1
ATOM 621 C C . VAL A 1 78 ? -2.992 -5.698 8.925 1.00 97.75 78 VAL A C 1
ATOM 623 O O . VAL A 1 78 ? -3.935 -5.732 8.134 1.00 97.75 78 VAL A O 1
ATOM 626 N N . GLY A 1 79 ? -1.870 -5.025 8.688 1.00 94.69 79 GLY A N 1
ATOM 627 C CA . GLY A 1 79 ? -1.646 -4.140 7.551 1.00 94.69 79 GLY A CA 1
ATOM 628 C C . GLY A 1 79 ? -1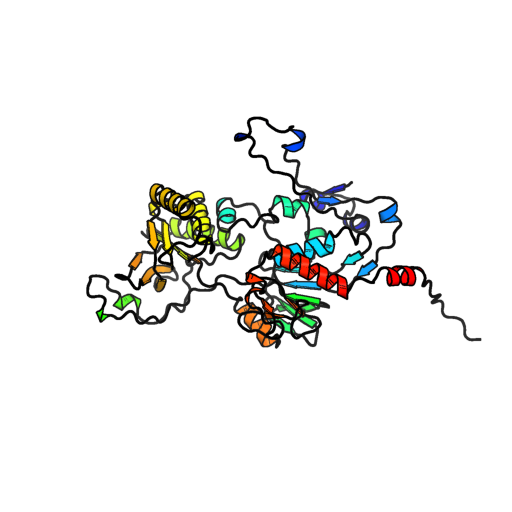.763 -2.669 7.941 1.00 94.69 79 GLY A C 1
ATOM 629 O O . GLY A 1 79 ? -2.648 -2.283 8.691 1.00 94.69 79 GLY A O 1
ATOM 630 N N . SER A 1 80 ? -0.880 -1.839 7.384 1.00 92.62 80 SER A N 1
ATOM 631 C CA . SER A 1 80 ? -0.760 -0.399 7.674 1.00 92.62 80 SER A CA 1
ATOM 632 C C . SER A 1 80 ? -1.174 0.457 6.470 1.00 92.62 80 SER A C 1
ATOM 634 O O . SER A 1 80 ? -0.520 1.425 6.090 1.00 92.62 80 SER A O 1
ATOM 636 N N . SER A 1 81 ? -2.232 0.026 5.781 1.00 91.94 81 SER A N 1
ATOM 637 C CA . SER A 1 81 ? -2.769 0.724 4.610 1.00 91.94 81 SER A CA 1
ATOM 638 C C . SER A 1 81 ? -3.684 1.882 5.022 1.00 91.94 81 SER A C 1
ATOM 640 O O . SER A 1 81 ? -4.086 1.997 6.179 1.00 91.94 81 SER A O 1
ATOM 642 N N . ASN A 1 82 ? -4.108 2.701 4.056 1.00 93.62 82 ASN A N 1
ATOM 643 C CA . ASN A 1 82 ? -5.100 3.757 4.292 1.00 93.62 82 ASN A CA 1
ATOM 644 C C . ASN A 1 82 ? -6.404 3.235 4.925 1.00 93.62 82 ASN A C 1
ATOM 646 O O . ASN A 1 82 ? -7.055 3.981 5.648 1.00 93.62 82 ASN A O 1
ATOM 650 N N . THR A 1 83 ? -6.788 1.975 4.673 1.00 95.94 83 THR A N 1
ATOM 651 C CA . THR A 1 83 ? -7.946 1.347 5.331 1.00 95.94 83 THR A CA 1
ATOM 652 C C . THR A 1 83 ? -7.706 1.191 6.830 1.00 95.94 83 THR A C 1
ATOM 654 O O . THR A 1 83 ? -8.569 1.553 7.623 1.00 95.94 83 THR A O 1
ATOM 657 N N . ALA A 1 84 ? -6.525 0.711 7.220 1.00 96.31 84 ALA A N 1
ATOM 658 C CA . ALA A 1 84 ? -6.164 0.503 8.618 1.00 96.31 84 ALA A CA 1
ATOM 659 C C . ALA A 1 84 ? -5.984 1.813 9.379 1.00 96.31 84 ALA A C 1
ATOM 661 O O . ALA A 1 84 ? -6.538 1.970 10.464 1.00 96.31 84 ALA A O 1
ATOM 662 N N . LEU A 1 85 ? -5.267 2.770 8.784 1.00 95.00 85 LEU A N 1
ATOM 663 C CA . LEU A 1 85 ? -5.086 4.090 9.382 1.00 95.00 85 LEU A CA 1
ATOM 664 C C . LEU A 1 85 ? -6.430 4.781 9.599 1.00 95.00 85 LEU A C 1
ATOM 666 O O . LEU A 1 85 ? -6.664 5.322 10.672 1.00 95.00 85 LEU A O 1
ATOM 670 N N . SER A 1 86 ? -7.338 4.697 8.624 1.00 95.44 86 SER A N 1
ATOM 671 C CA . SER A 1 86 ? -8.659 5.308 8.756 1.00 95.44 86 SER A CA 1
ATOM 672 C C . SER A 1 86 ? -9.559 4.591 9.747 1.00 95.44 86 SER A C 1
ATOM 674 O O . SER A 1 86 ? -10.292 5.250 10.477 1.00 95.44 86 SER A O 1
ATOM 676 N N . PHE A 1 87 ? -9.480 3.264 9.822 1.00 96.75 87 PHE A N 1
ATOM 677 C CA . PHE A 1 87 ? -10.163 2.501 10.861 1.00 96.75 87 PHE A CA 1
ATOM 678 C C . PHE A 1 87 ? -9.720 2.941 12.262 1.00 96.75 87 PHE A C 1
ATOM 680 O O . PHE A 1 87 ? -10.568 3.298 13.076 1.00 96.75 87 PHE A O 1
ATOM 687 N N . LEU A 1 88 ? -8.407 2.974 12.517 1.00 95.50 88 LEU A N 1
ATOM 688 C CA . LEU A 1 88 ? -7.836 3.360 13.811 1.00 95.50 88 LEU A CA 1
ATOM 689 C C . LEU A 1 88 ? -8.132 4.824 14.151 1.00 95.50 88 LEU A C 1
ATOM 691 O O . LEU A 1 88 ? -8.575 5.122 15.254 1.00 95.50 88 LEU A O 1
ATOM 695 N N . GLU A 1 89 ? -7.954 5.731 13.190 1.00 93.81 89 GLU A N 1
ATOM 696 C CA . GLU A 1 89 ? -8.268 7.151 13.351 1.00 93.81 89 GLU A CA 1
ATOM 697 C C . GLU A 1 89 ? -9.731 7.359 13.767 1.00 93.81 89 GLU A C 1
ATOM 699 O O . GLU A 1 89 ? -10.004 8.051 14.741 1.00 93.81 89 GLU A O 1
ATOM 704 N N . HIS A 1 90 ? -10.687 6.736 13.073 1.00 92.88 90 HIS A N 1
ATOM 705 C CA . HIS A 1 90 ? -12.107 6.895 13.404 1.00 92.88 90 HIS A CA 1
ATOM 706 C C . HIS A 1 90 ? -12.535 6.113 14.647 1.00 92.88 90 HIS A C 1
ATOM 708 O O . HIS A 1 90 ? -13.614 6.386 15.168 1.00 92.88 90 HIS A O 1
ATOM 714 N N . LEU A 1 91 ? -11.733 5.147 15.099 1.00 91.62 91 LEU A N 1
ATOM 715 C CA . LEU A 1 91 ? -11.967 4.427 16.347 1.00 91.62 91 LEU A CA 1
ATOM 716 C C . LEU A 1 91 ? -11.514 5.250 17.562 1.00 91.62 91 LEU A C 1
ATOM 718 O O . LEU A 1 91 ? -12.208 5.267 18.570 1.00 91.62 91 LEU A O 1
ATOM 722 N N . ILE A 1 92 ? -10.376 5.944 17.449 1.00 90.69 92 ILE A N 1
ATOM 723 C CA . ILE A 1 92 ? -9.751 6.695 18.549 1.00 90.69 92 ILE A CA 1
ATOM 724 C C . ILE A 1 92 ? -10.275 8.136 18.638 1.00 90.69 92 ILE A C 1
ATOM 726 O O . ILE A 1 92 ? -10.521 8.631 19.729 1.00 90.69 92 ILE A O 1
ATOM 730 N N . PHE A 1 93 ? -10.441 8.824 17.504 1.00 88.75 93 PHE A N 1
ATOM 731 C CA . PHE A 1 93 ? -10.664 10.279 17.460 1.00 88.75 93 PHE A CA 1
ATOM 732 C C . PHE A 1 93 ? -12.121 10.664 17.170 1.00 88.75 93 PHE A C 1
ATOM 734 O O . PHE A 1 93 ? -12.393 11.719 16.587 1.00 88.75 93 PHE A O 1
ATOM 741 N N . ASN A 1 94 ? -13.075 9.790 17.486 1.00 81.88 94 ASN A N 1
ATOM 742 C CA . ASN A 1 94 ? -14.482 10.060 17.220 1.00 81.88 94 ASN A CA 1
ATOM 743 C C . ASN A 1 94 ? -15.111 10.906 18.329 1.00 81.88 94 ASN A C 1
ATOM 745 O O . ASN A 1 94 ? -15.216 10.449 19.461 1.00 81.88 94 ASN A O 1
ATOM 749 N N . SER A 1 95 ? -15.616 12.089 17.976 1.00 62.97 95 SER A N 1
ATOM 750 C CA . SER A 1 95 ? -16.197 13.049 18.926 1.00 62.97 95 SER A CA 1
ATOM 751 C C . SER A 1 95 ? -17.459 12.563 19.643 1.00 62.97 95 SER A C 1
ATOM 753 O O . SER A 1 95 ? -17.876 13.168 20.620 1.00 62.97 95 SER A O 1
ATOM 755 N N . SER A 1 96 ? -18.114 11.496 19.175 1.00 66.06 96 SER A N 1
ATOM 756 C CA . SER A 1 96 ? -19.284 10.942 19.875 1.00 66.06 96 SER A CA 1
ATOM 757 C C . SER A 1 96 ? -18.922 10.134 21.130 1.00 66.06 96 SER A C 1
ATOM 759 O O . SER A 1 96 ? -19.824 9.741 21.863 1.00 66.06 96 SER A O 1
ATOM 761 N N . ASN A 1 97 ? -17.631 9.875 21.370 1.00 63.12 97 ASN A N 1
ATOM 762 C CA . ASN A 1 97 ? -17.150 8.837 22.281 1.00 63.12 97 ASN A CA 1
ATOM 763 C C . ASN A 1 97 ? -16.013 9.292 23.203 1.00 63.12 97 ASN A C 1
ATOM 765 O O . ASN A 1 97 ? -15.146 8.492 23.547 1.00 63.12 97 ASN A O 1
ATOM 769 N N . ASP A 1 98 ? -16.015 10.542 23.656 1.00 72.44 98 ASP A N 1
ATOM 770 C CA . ASP A 1 98 ? -14.948 11.051 24.538 1.00 72.44 98 ASP A CA 1
ATOM 771 C C . ASP A 1 98 ? -14.813 10.261 25.865 1.00 72.44 98 ASP A C 1
ATOM 773 O O . ASP A 1 98 ? -13.817 10.374 26.576 1.00 72.44 98 ASP A O 1
ATOM 777 N N . HIS A 1 99 ? -15.798 9.414 26.176 1.00 79.19 99 HIS A N 1
ATOM 778 C CA . HIS A 1 99 ? -15.865 8.541 27.343 1.00 79.19 99 HIS A CA 1
ATOM 779 C C . HIS A 1 99 ? -15.517 7.068 27.055 1.00 79.19 99 HIS A C 1
ATOM 781 O O . HIS A 1 99 ? -15.490 6.289 27.997 1.00 79.19 99 HIS A O 1
ATOM 787 N N . ILE A 1 100 ? -15.270 6.639 25.810 1.00 85.31 100 ILE A N 1
ATOM 788 C CA . ILE A 1 100 ? -14.920 5.237 25.495 1.00 85.31 100 ILE A CA 1
ATOM 789 C C . ILE A 1 100 ? -13.435 5.132 25.189 1.00 85.31 100 ILE A C 1
ATOM 791 O O . ILE A 1 100 ? -12.888 5.919 24.417 1.00 85.31 100 ILE A O 1
ATOM 795 N N . ARG A 1 101 ? -12.784 4.110 25.745 1.00 85.12 101 ARG A N 1
ATOM 796 C CA . ARG A 1 101 ? -11.371 3.845 25.492 1.00 85.12 101 ARG A CA 1
ATOM 797 C C . ARG A 1 101 ? -11.077 2.426 25.093 1.00 85.12 101 ARG A C 1
ATOM 799 O O . ARG A 1 101 ? -11.540 1.480 25.713 1.00 85.12 101 ARG A O 1
ATOM 806 N N . TYR A 1 102 ? -10.232 2.305 24.082 1.00 89.56 102 TYR A N 1
ATOM 807 C CA . TYR A 1 102 ? -9.710 1.040 23.600 1.00 89.56 102 TYR A CA 1
ATOM 808 C C . TYR A 1 102 ? -8.276 0.882 24.098 1.00 89.56 102 TYR A C 1
ATOM 810 O O . TYR A 1 102 ? -7.363 1.504 23.559 1.00 89.56 102 TYR A O 1
ATOM 818 N N . ASN A 1 103 ? -8.078 0.055 25.122 1.00 88.62 103 ASN A N 1
ATOM 819 C CA . ASN A 1 103 ? -6.780 -0.046 25.798 1.00 88.62 103 ASN A CA 1
ATOM 820 C C . ASN A 1 103 ? -5.782 -0.943 25.048 1.00 88.62 103 ASN A C 1
ATOM 822 O O . ASN A 1 103 ? -4.573 -0.750 25.133 1.00 88.62 103 ASN A O 1
ATOM 826 N N . ASN A 1 104 ? -6.282 -1.921 24.287 1.00 94.31 104 ASN A N 1
ATOM 827 C CA . ASN A 1 104 ? -5.465 -2.969 23.673 1.00 94.31 104 ASN A CA 1
ATOM 828 C C . ASN A 1 104 ? -5.562 -2.950 22.138 1.00 94.31 104 ASN A C 1
ATOM 830 O O . ASN A 1 104 ? -5.978 -3.930 21.514 1.00 94.31 104 ASN A O 1
ATOM 834 N N . LEU A 1 105 ? -5.162 -1.832 21.519 1.00 95.81 105 LEU A N 1
ATOM 835 C CA . LEU A 1 105 ? -5.042 -1.702 20.062 1.00 95.81 105 LEU A CA 1
ATOM 836 C C . LEU A 1 105 ? -3.633 -2.078 19.597 1.00 95.81 105 LEU A C 1
ATOM 838 O O . LEU A 1 105 ? -2.648 -1.476 20.018 1.00 95.81 105 LEU A O 1
ATOM 842 N N . THR A 1 106 ? -3.530 -3.054 18.697 1.00 97.56 106 THR A N 1
ATOM 843 C CA . THR A 1 106 ? -2.253 -3.475 18.105 1.00 97.56 106 THR A CA 1
ATOM 844 C C . THR A 1 106 ? -2.316 -3.404 16.587 1.00 97.56 106 THR A C 1
ATOM 846 O O . THR A 1 106 ? -3.196 -4.003 15.976 1.00 97.56 106 THR A O 1
ATOM 849 N N . LEU A 1 107 ? -1.365 -2.712 15.965 1.00 97.62 107 LEU A N 1
ATOM 850 C CA . LEU A 1 107 ? -1.178 -2.648 14.519 1.00 97.62 107 LEU A CA 1
ATOM 851 C C . LEU A 1 107 ? 0.048 -3.464 14.114 1.00 97.62 107 LEU A C 1
ATOM 853 O O . LEU A 1 107 ? 1.151 -3.231 14.600 1.00 97.62 107 LEU A O 1
ATOM 857 N N . ILE A 1 108 ? -0.135 -4.375 13.167 1.00 96.81 108 ILE A N 1
ATOM 858 C CA . ILE A 1 108 ? 0.919 -5.225 12.622 1.00 96.81 108 ILE A CA 1
ATOM 859 C C . ILE A 1 108 ? 1.267 -4.745 11.224 1.00 96.81 108 ILE A C 1
ATOM 861 O O . ILE A 1 108 ? 0.406 -4.668 10.344 1.00 96.81 108 ILE A O 1
ATOM 865 N N . SER A 1 109 ? 2.538 -4.431 11.010 1.00 93.44 109 SER A N 1
ATOM 866 C CA . SER A 1 109 ? 3.028 -3.890 9.747 1.00 93.44 109 SER A CA 1
ATOM 867 C C . SER A 1 109 ? 4.448 -4.349 9.474 1.00 93.44 109 SER A C 1
ATOM 869 O O . SER A 1 109 ? 5.247 -4.482 10.390 1.00 93.44 109 SER A O 1
ATOM 871 N N . ILE A 1 110 ? 4.806 -4.521 8.206 1.00 90.44 110 ILE A N 1
ATOM 872 C CA . ILE A 1 110 ? 6.174 -4.890 7.817 1.00 90.44 110 ILE A CA 1
ATOM 873 C C . ILE A 1 110 ? 7.151 -3.747 8.133 1.00 90.44 110 ILE A C 1
ATOM 875 O O . ILE A 1 110 ? 8.255 -3.982 8.613 1.00 90.44 110 ILE A O 1
ATOM 879 N N . HIS A 1 111 ? 6.720 -2.503 7.906 1.00 87.31 111 HIS A N 1
ATOM 880 C CA . HIS A 1 111 ? 7.548 -1.300 8.046 1.00 87.31 111 HIS A CA 1
ATOM 881 C C . HIS A 1 111 ? 7.007 -0.320 9.097 1.00 87.31 111 HIS A C 1
ATOM 883 O O . HIS A 1 111 ? 7.377 0.848 9.093 1.00 87.31 111 HIS A O 1
ATOM 889 N N . GLY A 1 112 ? 6.116 -0.767 9.987 1.00 87.31 112 GLY A N 1
ATOM 890 C CA . GLY A 1 112 ? 5.497 0.098 10.997 1.00 87.31 112 GLY A CA 1
ATOM 891 C C . GLY A 1 112 ? 4.452 1.062 10.420 1.00 87.31 112 GLY A C 1
ATOM 892 O O . GLY A 1 112 ? 3.735 0.730 9.463 1.00 87.31 112 GLY A O 1
ATOM 893 N N . LEU A 1 113 ? 4.322 2.242 11.031 1.00 85.06 113 LEU A N 1
ATOM 894 C CA . LEU A 1 113 ? 3.441 3.298 10.531 1.00 85.06 113 LEU A CA 1
ATOM 895 C C . LEU A 1 113 ? 4.032 3.948 9.267 1.00 85.06 113 LEU A C 1
ATOM 897 O O . LEU A 1 113 ? 5.247 4.136 9.171 1.00 85.06 113 LEU A O 1
ATOM 901 N N . PRO A 1 114 ? 3.203 4.307 8.271 1.00 79.50 114 PRO A N 1
ATOM 902 C CA . PRO A 1 114 ? 3.704 4.943 7.067 1.00 79.50 114 PRO A CA 1
ATOM 903 C C . PRO A 1 114 ? 4.206 6.348 7.394 1.00 79.50 114 PRO A C 1
ATOM 905 O O . PRO A 1 114 ? 3.621 7.050 8.217 1.00 79.50 114 PRO A O 1
ATOM 908 N N . LYS A 1 115 ? 5.248 6.783 6.679 1.00 74.38 115 LYS A N 1
ATOM 909 C CA . LYS A 1 115 ? 5.804 8.145 6.758 1.00 74.38 115 LYS A CA 1
ATOM 910 C C . LYS A 1 115 ? 6.402 8.530 8.121 1.00 74.38 115 LYS A C 1
ATOM 912 O O . LYS A 1 115 ? 6.555 9.713 8.388 1.00 74.38 115 LYS A O 1
ATOM 917 N N . THR A 1 116 ? 6.781 7.559 8.953 1.00 66.12 116 THR A N 1
ATOM 918 C CA . THR A 1 116 ? 7.505 7.808 10.216 1.00 66.12 116 THR A CA 1
ATOM 919 C C . THR A 1 116 ? 9.014 8.014 10.010 1.00 66.12 116 THR A C 1
ATOM 921 O O . THR A 1 116 ? 9.664 8.663 10.821 1.00 66.12 116 THR A O 1
ATOM 924 N N . PHE A 1 117 ? 9.586 7.489 8.921 1.00 66.12 117 PHE A N 1
ATOM 925 C CA . PHE A 1 117 ? 11.010 7.645 8.602 1.00 66.12 117 PHE A CA 1
ATOM 926 C C . PHE A 1 117 ? 11.324 8.996 7.943 1.00 66.12 117 PHE A C 1
ATOM 928 O O . PHE A 1 117 ? 10.438 9.655 7.393 1.00 66.12 117 PHE A O 1
ATOM 935 N N . LEU A 1 118 ? 12.607 9.382 7.966 1.00 70.81 118 LEU A N 1
ATOM 936 C CA . LEU A 1 118 ? 13.108 10.573 7.275 1.00 70.81 118 LEU A CA 1
ATOM 937 C C . LEU A 1 118 ? 12.685 10.562 5.802 1.00 70.81 118 LEU A C 1
ATOM 939 O O . LEU A 1 118 ? 12.845 9.561 5.102 1.00 70.81 118 LEU A O 1
ATOM 943 N N . SER A 1 119 ? 12.146 11.694 5.347 1.00 73.81 119 SER A N 1
ATOM 944 C CA . SER A 1 119 ? 11.643 11.847 3.983 1.00 73.81 119 SER A CA 1
ATOM 945 C C . SER A 1 119 ? 12.777 11.698 2.980 1.00 73.81 119 SER A C 1
ATOM 947 O O . SER A 1 119 ? 13.773 12.422 3.051 1.00 73.81 119 SER A O 1
ATOM 949 N N . HIS A 1 120 ? 12.592 10.813 2.009 1.00 84.69 120 HIS A N 1
ATOM 950 C CA . HIS A 1 120 ? 13.452 10.727 0.842 1.00 84.69 120 HIS A CA 1
ATOM 951 C C . HIS A 1 120 ? 12.656 11.258 -0.343 1.00 84.69 120 HIS A C 1
ATOM 953 O O . HIS A 1 120 ? 11.830 10.533 -0.888 1.00 84.69 120 HIS A O 1
ATOM 959 N N . GLN A 1 121 ? 12.951 12.483 -0.789 1.00 88.50 121 GLN A N 1
ATOM 960 C CA . GLN A 1 121 ? 12.161 13.190 -1.808 1.00 88.50 121 GLN A CA 1
ATOM 961 C C . GLN A 1 121 ? 11.805 12.305 -3.014 1.00 88.50 121 GLN A C 1
ATOM 963 O O . GLN A 1 121 ? 10.631 12.144 -3.330 1.00 88.50 121 GLN A O 1
ATOM 968 N N . ALA A 1 122 ? 12.795 11.657 -3.640 1.00 92.12 122 ALA A N 1
ATOM 969 C CA . ALA A 1 122 ? 12.519 10.752 -4.757 1.00 92.12 122 ALA A CA 1
ATOM 970 C C . ALA A 1 122 ? 11.689 9.516 -4.347 1.00 92.12 122 ALA A C 1
ATOM 972 O O . ALA A 1 122 ? 10.735 9.175 -5.039 1.00 92.12 122 ALA A O 1
ATOM 973 N N . GLY A 1 123 ? 11.999 8.846 -3.232 1.00 91.50 123 GLY A N 1
ATOM 974 C CA . GLY A 1 123 ? 11.258 7.667 -2.768 1.00 91.50 123 GLY A CA 1
ATOM 975 C C . GLY A 1 123 ? 9.790 7.974 -2.458 1.00 91.50 123 GLY A C 1
ATOM 976 O O . GLY A 1 123 ? 8.910 7.215 -2.858 1.00 91.50 123 GLY A O 1
ATOM 977 N N . ASP A 1 124 ? 9.518 9.126 -1.842 1.00 88.75 124 ASP A N 1
ATOM 978 C CA . ASP A 1 124 ? 8.162 9.591 -1.530 1.00 88.75 124 ASP A CA 1
ATOM 979 C C . ASP A 1 124 ? 7.339 9.888 -2.795 1.00 88.75 124 ASP A C 1
ATOM 981 O O . ASP A 1 124 ? 6.121 9.714 -2.792 1.00 88.75 124 ASP A O 1
ATOM 985 N N . MET A 1 125 ? 7.998 10.279 -3.892 1.00 90.94 125 MET A N 1
ATOM 986 C CA . MET A 1 125 ? 7.368 10.506 -5.198 1.00 90.94 125 MET A CA 1
ATOM 987 C C . MET A 1 125 ? 7.102 9.221 -5.989 1.00 90.94 125 MET A C 1
ATOM 989 O O . MET A 1 125 ? 6.394 9.279 -6.988 1.00 90.94 125 MET A O 1
ATOM 993 N N . MET A 1 126 ? 7.656 8.067 -5.596 1.00 93.50 126 MET A N 1
ATOM 994 C CA . MET A 1 126 ? 7.549 6.831 -6.388 1.00 93.50 126 MET A CA 1
ATOM 995 C C . MET A 1 126 ? 6.147 6.202 -6.325 1.00 93.50 126 MET A C 1
ATOM 997 O O . MET A 1 126 ? 5.768 5.439 -7.215 1.00 93.50 126 MET A O 1
ATOM 1001 N N . LEU A 1 127 ? 5.347 6.560 -5.316 1.00 89.31 127 LEU A N 1
ATOM 1002 C CA . LEU A 1 127 ? 3.961 6.128 -5.148 1.00 89.31 127 LEU A CA 1
ATOM 1003 C C . LEU A 1 127 ? 2.989 7.311 -5.297 1.00 89.31 127 LEU A C 1
ATOM 1005 O O . LEU A 1 127 ? 3.309 8.421 -4.872 1.00 89.31 127 LEU A O 1
ATOM 1009 N N . PRO A 1 128 ? 1.774 7.095 -5.834 1.00 86.75 128 PRO A N 1
ATOM 1010 C CA . PRO A 1 128 ? 0.765 8.146 -5.924 1.00 86.75 128 PRO A CA 1
ATOM 1011 C C . PRO A 1 128 ? 0.381 8.708 -4.553 1.00 86.75 128 PRO A C 1
ATOM 1013 O O . PRO A 1 128 ? 0.136 7.967 -3.597 1.00 86.75 128 PRO A O 1
ATOM 1016 N N . HIS A 1 129 ? 0.255 10.031 -4.470 1.00 81.44 129 HIS A N 1
ATOM 1017 C CA . HIS A 1 129 ? -0.167 10.697 -3.247 1.00 81.44 129 HIS A CA 1
ATOM 1018 C C . HIS A 1 129 ? -1.672 10.495 -2.993 1.00 81.44 129 HIS A C 1
ATOM 1020 O O . HIS A 1 129 ? -2.512 10.965 -3.754 1.00 81.44 129 HIS A O 1
ATOM 1026 N N . THR A 1 130 ? -2.036 9.838 -1.887 1.00 73.44 130 THR A N 1
ATOM 1027 C CA . THR A 1 130 ? -3.440 9.509 -1.555 1.00 73.44 130 THR A CA 1
ATOM 1028 C C . THR A 1 130 ? -4.138 10.527 -0.637 1.00 73.44 130 THR A C 1
ATOM 1030 O O . THR A 1 130 ? -5.211 10.251 -0.094 1.00 73.44 130 THR A O 1
ATOM 1033 N N . GLY A 1 131 ? -3.545 11.707 -0.437 1.00 71.25 131 GLY A N 1
ATOM 1034 C CA . GLY A 1 131 ? -4.193 12.853 0.212 1.00 71.25 131 GLY A CA 1
ATOM 1035 C C . GLY A 1 131 ? -3.912 12.989 1.710 1.00 71.25 131 GLY A C 1
ATOM 1036 O O . GLY A 1 131 ? -3.031 13.743 2.091 1.00 71.25 131 GLY A O 1
ATOM 1037 N N . LEU A 1 132 ? -4.693 12.312 2.562 1.00 80.31 132 LEU A N 1
ATOM 1038 C CA . LEU A 1 132 ? -4.815 12.684 3.986 1.00 80.31 132 LEU A CA 1
ATOM 1039 C C . LEU A 1 132 ? -3.606 12.318 4.852 1.00 80.31 132 LEU A C 1
ATOM 1041 O O . LEU A 1 132 ? -3.095 13.169 5.568 1.00 80.31 132 LEU A O 1
ATOM 1045 N N . TYR A 1 133 ? -3.159 11.062 4.800 1.00 87.19 133 TYR A N 1
ATOM 1046 C CA . TYR A 1 133 ? -2.085 10.556 5.659 1.00 87.19 133 TYR A CA 1
ATOM 1047 C C . TYR A 1 133 ? -0.720 11.021 5.150 1.00 87.19 133 TYR A C 1
ATOM 1049 O O . TYR A 1 133 ? 0.077 10.230 4.647 1.00 87.19 133 TYR A O 1
ATOM 1057 N N . THR A 1 134 ? -0.470 12.330 5.178 1.00 85.25 134 THR A N 1
ATOM 1058 C CA . THR A 1 134 ? 0.857 12.931 4.995 1.00 85.25 134 THR A CA 1
ATOM 1059 C C . THR A 1 134 ? 1.714 12.694 6.235 1.00 85.25 134 THR A C 1
ATOM 1061 O O . THR A 1 134 ? 1.190 12.319 7.280 1.00 85.25 134 THR A O 1
ATOM 1064 N N . ARG A 1 135 ? 3.034 12.890 6.131 1.00 81.94 135 ARG A N 1
ATOM 1065 C CA . ARG A 1 135 ? 3.929 12.797 7.295 1.00 81.94 135 ARG A CA 1
ATOM 1066 C C . ARG A 1 135 ? 3.458 13.739 8.400 1.00 81.94 135 ARG A C 1
ATOM 1068 O O . ARG A 1 135 ? 3.222 13.305 9.518 1.00 81.94 135 ARG A O 1
ATOM 1075 N N . ASP A 1 136 ? 3.237 14.992 8.029 1.00 83.25 136 ASP A N 1
ATOM 1076 C CA . ASP A 1 136 ? 2.806 16.060 8.925 1.00 83.25 136 ASP A CA 1
ATOM 1077 C C . ASP A 1 136 ? 1.448 15.720 9.571 1.00 83.25 136 ASP A C 1
ATOM 1079 O O . ASP A 1 136 ? 1.249 15.876 10.772 1.00 83.25 136 ASP A O 1
ATOM 1083 N N . TYR A 1 137 ? 0.507 15.159 8.798 1.00 87.81 137 TYR A N 1
ATOM 1084 C CA . TYR A 1 137 ? -0.773 14.697 9.341 1.00 87.81 137 TYR A CA 1
ATOM 1085 C C . TYR A 1 137 ? -0.603 13.542 10.332 1.00 87.81 137 TYR A C 1
ATOM 1087 O O . TYR A 1 137 ? -1.213 13.558 11.397 1.00 87.81 137 TYR A O 1
ATOM 1095 N N . MET A 1 138 ? 0.236 12.557 10.005 1.00 87.62 138 MET A N 1
ATOM 1096 C CA . MET A 1 138 ? 0.519 11.414 10.876 1.00 87.62 138 MET A CA 1
ATOM 1097 C C . MET A 1 138 ? 1.216 11.835 12.174 1.00 87.62 138 MET A C 1
ATOM 1099 O O . MET A 1 138 ? 0.892 11.290 13.228 1.00 87.62 138 MET A O 1
ATOM 1103 N N . ALA A 1 139 ? 2.110 12.826 12.114 1.00 85.12 139 ALA A N 1
ATOM 1104 C CA . ALA A 1 139 ? 2.760 13.411 13.283 1.00 85.12 139 ALA A CA 1
ATOM 1105 C C . ALA A 1 139 ? 1.741 14.094 14.209 1.00 85.12 139 ALA A C 1
ATOM 1107 O O . ALA A 1 139 ? 1.712 13.808 15.404 1.00 85.12 139 ALA A O 1
ATOM 1108 N N . ARG A 1 140 ? 0.836 14.913 13.651 1.00 86.88 140 ARG A N 1
ATOM 1109 C CA . ARG A 1 140 ? -0.246 15.558 14.418 1.00 86.88 140 ARG A CA 1
ATOM 1110 C C . ARG A 1 140 ? -1.270 14.564 14.963 1.00 86.88 140 ARG A C 1
ATOM 1112 O O . ARG A 1 140 ? -1.825 14.783 16.034 1.00 86.88 140 ARG A O 1
ATOM 1119 N N . LEU A 1 141 ? -1.541 13.484 14.228 1.00 88.75 141 LEU A N 1
ATOM 1120 C CA . LEU A 1 141 ? -2.454 12.431 14.669 1.00 88.75 141 LEU A CA 1
ATOM 1121 C C . LEU A 1 141 ? -1.840 11.605 15.806 1.00 88.75 141 LEU A C 1
ATOM 1123 O O . LEU A 1 141 ? -2.555 11.173 16.698 1.00 88.75 141 LEU A O 1
ATOM 1127 N N . SER A 1 142 ? -0.521 11.386 15.785 1.00 88.38 142 SER A N 1
ATOM 1128 C CA . SER A 1 142 ? 0.224 10.682 16.835 1.00 88.38 142 SER A CA 1
ATOM 1129 C C . SER A 1 142 ? -0.381 9.324 17.217 1.00 88.38 142 SER A C 1
ATOM 1131 O O . SER A 1 142 ? -0.497 8.973 18.390 1.00 88.38 142 SER A O 1
ATOM 1133 N N . LEU A 1 143 ? -0.759 8.514 16.217 1.00 88.81 143 LEU A N 1
ATOM 1134 C CA . LEU A 1 143 ? -1.394 7.199 16.434 1.00 88.81 143 LEU A CA 1
ATOM 1135 C C . LEU A 1 143 ? -0.597 6.276 17.364 1.00 88.81 143 LEU A C 1
ATOM 1137 O O . LEU A 1 143 ? -1.188 5.492 18.100 1.00 88.81 143 LEU A O 1
ATOM 1141 N N . GLN A 1 144 ? 0.730 6.395 17.362 1.00 87.12 144 GLN A N 1
ATOM 1142 C CA . GLN A 1 144 ? 1.638 5.625 18.216 1.00 87.12 144 GLN A CA 1
ATOM 1143 C C . GLN A 1 144 ? 1.411 5.822 19.725 1.00 87.12 144 GLN A C 1
ATOM 1145 O O . GLN A 1 144 ? 1.866 5.003 20.511 1.00 87.12 144 GLN A O 1
ATOM 1150 N N . THR A 1 145 ? 0.702 6.879 20.137 1.00 86.06 145 THR A N 1
ATOM 1151 C CA . THR A 1 145 ? 0.321 7.093 21.547 1.00 86.06 145 THR A CA 1
ATOM 1152 C C . THR A 1 145 ? -0.851 6.218 21.995 1.00 86.06 145 THR A C 1
ATOM 1154 O O . THR A 1 145 ? -1.033 6.026 23.190 1.00 86.06 145 THR A O 1
ATOM 1157 N N . HIS A 1 146 ? -1.626 5.672 21.052 1.00 87.31 146 HIS A N 1
ATOM 1158 C CA . HIS A 1 146 ? -2.836 4.885 21.325 1.00 87.31 146 HIS A CA 1
ATOM 1159 C C . HIS A 1 146 ? -2.760 3.455 20.777 1.00 87.31 146 HIS A C 1
ATOM 1161 O O . HIS A 1 146 ? -3.606 2.624 21.096 1.00 87.31 146 HIS A O 1
ATOM 1167 N N . VAL A 1 147 ? -1.797 3.170 19.896 1.00 93.06 147 VAL A N 1
ATOM 1168 C CA . VAL A 1 147 ? -1.712 1.907 19.159 1.00 93.06 147 VAL A CA 1
ATOM 1169 C C . VAL A 1 147 ? -0.317 1.318 19.293 1.00 93.06 147 VAL A C 1
ATOM 1171 O O . VAL A 1 147 ? 0.668 1.932 18.887 1.00 93.06 147 VAL A O 1
ATOM 1174 N N . ASN A 1 148 ? -0.248 0.081 19.782 1.00 94.00 148 ASN A N 1
ATOM 1175 C CA . ASN A 1 148 ? 0.984 -0.697 19.825 1.00 94.00 148 ASN A CA 1
ATOM 1176 C C . ASN A 1 148 ? 1.372 -1.130 18.408 1.00 94.00 148 ASN A C 1
ATOM 1178 O O . ASN A 1 148 ? 0.579 -1.763 17.712 1.00 94.00 148 ASN A O 1
ATOM 1182 N N . ILE A 1 149 ? 2.589 -0.815 17.967 1.00 93.69 149 ILE A N 1
ATOM 1183 C CA . ILE A 1 149 ? 3.063 -1.146 16.617 1.00 93.69 149 ILE A CA 1
ATOM 1184 C C . ILE A 1 149 ? 3.983 -2.359 16.699 1.00 93.69 149 ILE A C 1
ATOM 1186 O O . ILE A 1 149 ? 5.052 -2.293 17.303 1.00 93.69 149 ILE A O 1
ATOM 1190 N N . LEU A 1 150 ? 3.591 -3.454 16.051 1.00 94.69 150 LEU A N 1
ATOM 1191 C CA . LEU A 1 150 ? 4.404 -4.660 15.932 1.00 94.69 150 LEU A CA 1
ATOM 1192 C C . LEU A 1 150 ? 4.907 -4.835 14.501 1.00 94.69 150 LEU A C 1
ATOM 1194 O O . LEU A 1 150 ? 4.141 -4.794 13.534 1.00 94.69 150 LEU A O 1
ATOM 1198 N N . TYR A 1 151 ? 6.210 -5.071 14.379 1.00 93.81 151 TYR A N 1
ATOM 1199 C CA . TYR A 1 151 ? 6.862 -5.290 13.096 1.00 93.81 151 TYR A CA 1
ATOM 1200 C C . TYR A 1 151 ? 6.795 -6.764 12.711 1.00 93.81 151 TYR A C 1
ATOM 1202 O O . TYR A 1 151 ? 7.350 -7.622 13.398 1.00 93.81 151 TYR A O 1
ATOM 1210 N N . GLY A 1 152 ? 6.140 -7.077 11.596 1.00 93.12 152 GLY A N 1
ATOM 1211 C CA . GLY A 1 152 ? 6.119 -8.448 11.104 1.00 93.12 152 GLY A CA 1
ATOM 1212 C C . GLY A 1 152 ? 5.057 -8.754 10.065 1.00 93.12 152 GLY A C 1
ATOM 1213 O O . GLY A 1 152 ? 4.237 -7.920 9.681 1.00 93.12 152 GLY A O 1
ATOM 1214 N N . VAL A 1 153 ? 5.101 -10.002 9.612 1.00 92.88 153 VAL A N 1
ATOM 1215 C CA . VAL A 1 153 ? 4.149 -10.608 8.688 1.00 92.88 153 VAL A CA 1
ATOM 1216 C C . VAL A 1 153 ? 3.413 -11.716 9.424 1.00 92.88 153 VAL A C 1
ATOM 1218 O O . VAL A 1 153 ? 4.040 -12.574 10.039 1.00 92.88 153 VAL A O 1
ATOM 1221 N N . VAL A 1 154 ? 2.085 -11.720 9.326 1.00 95.94 154 VAL A N 1
ATOM 1222 C CA . VAL A 1 154 ? 1.264 -12.830 9.819 1.00 95.94 154 VAL A CA 1
ATOM 1223 C C . VAL A 1 154 ? 1.458 -14.034 8.904 1.00 95.94 154 VAL A C 1
ATOM 1225 O O . VAL A 1 154 ? 1.161 -13.950 7.710 1.00 95.94 154 VAL A O 1
ATOM 1228 N N . THR A 1 155 ? 1.953 -15.135 9.460 1.00 95.31 155 THR A N 1
ATOM 1229 C CA . THR A 1 155 ? 2.226 -16.372 8.716 1.00 95.31 155 THR A CA 1
ATOM 1230 C C . THR A 1 155 ? 1.250 -17.495 9.047 1.00 95.31 155 THR A C 1
ATOM 1232 O O . THR A 1 155 ? 0.954 -18.314 8.180 1.00 95.31 155 THR A O 1
ATOM 1235 N N . VAL A 1 156 ? 0.673 -17.493 10.253 1.00 97.50 156 VAL A N 1
ATOM 1236 C CA . VAL A 1 156 ? -0.341 -18.468 10.683 1.00 97.50 156 VAL A CA 1
ATOM 1237 C C . VAL A 1 156 ? -1.461 -17.760 11.439 1.00 97.50 156 VAL A C 1
ATOM 1239 O O . VAL A 1 156 ? -1.204 -16.842 12.217 1.00 97.50 156 VAL A O 1
ATOM 1242 N N . ILE A 1 157 ? -2.702 -18.204 11.234 1.00 98.44 157 ILE A N 1
ATOM 1243 C CA . ILE A 1 157 ? -3.874 -17.779 12.008 1.00 98.44 157 ILE A CA 1
ATOM 1244 C C . ILE A 1 157 ? -4.499 -19.032 12.634 1.00 98.44 157 ILE A C 1
ATOM 1246 O O . ILE A 1 157 ? -5.001 -19.904 11.931 1.00 98.44 157 ILE A O 1
ATOM 1250 N N . ASN A 1 158 ? -4.480 -19.127 13.961 1.00 97.81 158 ASN A N 1
ATOM 1251 C CA . ASN A 1 158 ? -5.188 -20.153 14.716 1.00 97.81 158 ASN A CA 1
ATOM 1252 C C . ASN A 1 158 ? -6.505 -19.568 15.241 1.00 97.81 158 ASN A C 1
ATOM 1254 O O . ASN A 1 158 ? -6.527 -18.802 16.203 1.00 97.81 158 ASN A O 1
ATOM 1258 N N . ARG A 1 159 ? -7.610 -19.947 14.596 1.00 97.69 159 ARG A N 1
ATOM 1259 C CA . ARG A 1 159 ? -8.955 -19.452 14.920 1.00 97.69 159 ARG A CA 1
ATOM 1260 C C . ARG A 1 159 ? -9.520 -20.026 16.213 1.00 97.69 159 ARG A C 1
ATOM 1262 O O . ARG A 1 159 ? -10.270 -19.333 16.890 1.00 97.69 159 ARG A O 1
ATOM 1269 N N . GLN A 1 160 ? -9.167 -21.271 16.536 1.00 96.31 160 GLN A N 1
ATOM 1270 C CA . GLN A 1 160 ? -9.674 -21.971 17.718 1.00 96.31 160 GLN A CA 1
ATOM 1271 C C . GLN A 1 160 ? -9.124 -21.323 18.991 1.00 96.31 160 GLN A C 1
ATOM 1273 O O . GLN A 1 160 ? -9.889 -20.926 19.861 1.00 96.31 160 GLN A O 1
ATOM 1278 N N . GLU A 1 161 ? -7.809 -21.100 19.028 1.00 97.25 161 GLU A N 1
ATOM 1279 C CA . GLU A 1 161 ? -7.115 -20.468 20.161 1.00 97.25 161 GLU A CA 1
ATOM 1280 C C . GLU A 1 161 ? -7.110 -18.931 20.101 1.00 97.25 161 GLU A C 1
ATOM 1282 O O . GLU A 1 161 ? -6.557 -18.268 20.980 1.00 97.25 161 GLU A O 1
ATOM 1287 N N . LYS A 1 162 ? -7.683 -18.352 19.037 1.00 98.25 162 LYS A N 1
ATOM 1288 C CA . LYS A 1 162 ? -7.629 -16.920 18.708 1.00 98.25 162 LYS A CA 1
ATOM 1289 C C . LYS A 1 162 ? -6.216 -16.336 18.803 1.00 98.25 162 LYS A C 1
ATOM 1291 O O . LYS A 1 162 ? -5.952 -15.367 19.522 1.00 98.25 162 LYS A O 1
ATOM 1296 N N . MET A 1 163 ? -5.287 -16.942 18.067 1.00 98.12 163 MET A N 1
ATOM 1297 C CA . MET A 1 163 ? -3.892 -16.506 18.008 1.00 98.12 163 MET A CA 1
ATOM 1298 C C . MET A 1 163 ? -3.404 -16.351 16.575 1.00 98.12 163 MET A C 1
ATOM 1300 O O . MET A 1 163 ? -3.849 -17.054 15.672 1.00 98.12 163 MET A O 1
ATOM 1304 N N . ILE A 1 164 ? -2.436 -15.469 16.367 1.00 98.31 164 ILE A N 1
ATOM 1305 C CA . ILE A 1 164 ? -1.695 -15.344 15.112 1.00 98.31 164 ILE A CA 1
ATOM 1306 C C . ILE A 1 164 ? -0.203 -15.539 15.363 1.00 98.31 164 ILE A C 1
ATOM 1308 O O . ILE A 1 164 ? 0.295 -15.166 16.423 1.00 98.31 164 ILE A O 1
ATOM 1312 N N . CYS A 1 165 ? 0.505 -16.103 14.389 1.00 97.56 165 CYS A N 1
ATOM 1313 C CA . CYS A 1 165 ? 1.959 -16.214 14.408 1.00 97.56 165 CYS A CA 1
ATOM 1314 C C . CYS A 1 165 ? 2.574 -15.142 13.504 1.00 97.56 165 CYS A C 1
ATOM 1316 O O . CYS A 1 165 ? 2.164 -14.984 12.349 1.00 97.56 165 CYS A O 1
ATOM 1318 N N . LEU A 1 166 ? 3.546 -14.407 14.036 1.00 95.75 166 LEU A N 1
ATOM 1319 C CA . LEU A 1 166 ? 4.312 -13.382 13.342 1.00 95.75 166 LEU A CA 1
ATOM 1320 C C . LEU A 1 166 ? 5.696 -13.919 13.010 1.00 95.75 166 LEU A C 1
ATOM 1322 O O . LEU A 1 166 ? 6.411 -14.399 13.895 1.00 95.75 166 LEU A O 1
ATOM 1326 N N . ASN A 1 167 ? 6.076 -13.794 11.738 1.00 92.38 167 ASN A N 1
ATOM 1327 C CA . ASN A 1 167 ? 7.380 -14.206 11.216 1.00 92.38 167 ASN A CA 1
ATOM 1328 C C . ASN A 1 167 ? 7.765 -15.647 11.612 1.00 92.38 167 ASN A C 1
ATOM 1330 O O . ASN A 1 167 ? 8.934 -15.908 11.875 1.00 92.38 167 ASN A O 1
ATOM 1334 N N . ASP A 1 168 ? 6.784 -16.553 11.705 1.00 91.88 168 ASP A N 1
ATOM 1335 C CA . ASP A 1 168 ? 6.971 -17.967 12.079 1.00 91.88 168 ASP A CA 1
ATOM 1336 C C . ASP A 1 168 ? 7.541 -18.211 13.490 1.00 91.88 168 ASP A C 1
ATOM 1338 O O . ASP A 1 168 ? 8.003 -19.309 13.792 1.00 91.88 168 ASP A O 1
ATOM 1342 N N . GLN A 1 169 ? 7.520 -17.204 14.369 1.00 93.19 169 GLN A N 1
ATOM 1343 C CA . GLN A 1 169 ? 8.180 -17.277 15.677 1.00 93.19 169 GLN A CA 1
ATOM 1344 C C . GLN A 1 169 ? 7.310 -16.776 16.830 1.00 93.19 169 GLN A C 1
ATOM 1346 O O . GLN A 1 169 ? 7.238 -17.418 17.876 1.00 93.19 169 GLN A O 1
ATOM 1351 N N . HIS A 1 170 ? 6.643 -15.634 16.662 1.00 94.75 170 HIS A N 1
ATOM 1352 C CA . HIS A 1 170 ? 6.013 -14.932 17.781 1.00 94.75 170 HIS A CA 1
ATOM 1353 C C . HIS A 1 170 ? 4.498 -15.083 17.737 1.00 94.75 170 HIS A C 1
ATOM 1355 O O . HIS A 1 170 ? 3.861 -14.674 16.769 1.00 94.75 170 HIS A O 1
ATOM 1361 N N . TRP A 1 171 ? 3.909 -15.641 18.793 1.00 96.94 171 TRP A N 1
ATOM 1362 C CA . TRP A 1 171 ? 2.460 -15.799 18.897 1.00 96.94 171 TRP A CA 1
ATOM 1363 C C . TRP A 1 171 ? 1.814 -14.613 19.609 1.00 96.94 171 TRP A C 1
ATOM 1365 O O . TRP A 1 171 ? 2.243 -14.215 20.690 1.00 96.94 171 TRP A O 1
ATOM 1375 N N . LEU A 1 172 ? 0.746 -14.081 19.019 1.00 97.56 172 LEU A N 1
ATOM 1376 C CA . LEU A 1 172 ? -0.052 -12.990 19.569 1.00 97.56 172 LEU A CA 1
ATOM 1377 C C . LEU A 1 172 ? -1.518 -13.415 19.666 1.00 97.56 172 LEU A C 1
ATOM 1379 O O . LEU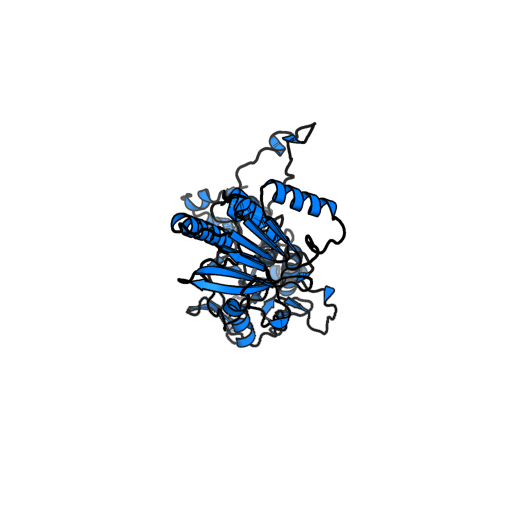 A 1 172 ? -2.096 -13.880 18.684 1.00 97.56 172 LEU A O 1
ATOM 1383 N N . ARG A 1 173 ? -2.132 -13.228 20.837 1.00 98.00 173 ARG A N 1
ATOM 1384 C CA . ARG A 1 173 ? -3.568 -13.466 21.047 1.00 98.00 173 ARG A CA 1
ATOM 1385 C C . ARG A 1 173 ? -4.399 -12.278 20.575 1.00 98.00 173 ARG A C 1
ATOM 1387 O O . ARG A 1 173 ? -3.987 -11.134 20.747 1.00 98.00 173 ARG A O 1
ATOM 1394 N N . TYR A 1 174 ? -5.592 -12.549 20.060 1.00 98.31 174 TYR A N 1
ATOM 1395 C CA . TYR A 1 174 ? -6.572 -11.529 19.701 1.00 98.31 174 TYR A CA 1
ATOM 1396 C C . TYR A 1 174 ? -7.951 -11.876 20.263 1.00 98.31 174 TYR A C 1
ATOM 1398 O O . TYR A 1 174 ? -8.315 -13.040 20.387 1.00 98.31 174 TYR A O 1
ATOM 1406 N N . ASP A 1 175 ? -8.747 -10.856 20.562 1.00 97.88 175 ASP A N 1
ATOM 1407 C CA . ASP A 1 175 ? -10.193 -11.010 20.746 1.00 97.88 175 ASP A CA 1
ATOM 1408 C C . ASP A 1 175 ? -10.920 -10.681 19.441 1.00 97.88 175 ASP A C 1
ATOM 1410 O O . ASP A 1 175 ? -11.883 -11.363 19.087 1.00 97.88 175 ASP A O 1
ATOM 1414 N N . TYR A 1 176 ? -10.388 -9.703 18.696 1.00 97.81 176 TYR A N 1
ATOM 1415 C CA . TYR A 1 176 ? -10.838 -9.302 17.366 1.00 97.81 176 TYR A CA 1
ATOM 1416 C C . TYR A 1 176 ? -9.644 -9.126 16.430 1.00 97.81 176 TYR A C 1
ATOM 1418 O O . TYR A 1 176 ? -8.700 -8.405 16.753 1.00 97.81 176 TYR A O 1
ATOM 1426 N N . LEU A 1 177 ? -9.701 -9.762 15.261 1.00 98.56 177 LEU A N 1
ATOM 1427 C CA . LEU A 1 177 ? -8.661 -9.687 14.236 1.00 98.56 177 LEU A CA 1
ATOM 1428 C C . LEU A 1 177 ? -9.191 -8.971 12.993 1.00 98.56 177 LEU A C 1
ATOM 1430 O O . LEU A 1 177 ? -10.185 -9.391 12.406 1.00 98.56 177 LEU A O 1
ATOM 1434 N N . TYR A 1 178 ? -8.499 -7.923 12.561 1.00 98.38 178 TYR A N 1
ATOM 1435 C CA . TYR A 1 178 ? -8.812 -7.143 11.369 1.00 98.38 178 TYR A CA 1
ATOM 1436 C C . TYR A 1 178 ? -7.756 -7.361 10.295 1.00 98.38 178 TYR A C 1
ATOM 1438 O O . TYR A 1 178 ? -6.607 -6.956 10.435 1.00 98.38 178 TYR A O 1
ATOM 1446 N N . LEU A 1 179 ? -8.148 -7.986 9.193 1.00 98.19 179 LEU A N 1
ATOM 1447 C CA . LEU A 1 179 ? -7.282 -8.311 8.068 1.00 98.19 179 LEU A CA 1
ATOM 1448 C C . LEU A 1 179 ? -7.403 -7.225 6.993 1.00 98.19 179 LEU A C 1
ATOM 1450 O O . LEU A 1 179 ? -8.223 -7.313 6.079 1.00 98.19 179 LEU A O 1
ATOM 1454 N N . PHE A 1 180 ? -6.578 -6.184 7.103 1.00 97.44 180 PHE A N 1
ATOM 1455 C CA . PHE A 1 180 ? -6.506 -5.049 6.169 1.00 97.44 180 PHE A CA 1
ATOM 1456 C C . PHE A 1 180 ? -5.267 -5.130 5.269 1.00 97.44 180 PHE A C 1
ATOM 1458 O O . PHE A 1 180 ? -4.619 -4.129 4.943 1.00 97.44 180 PHE A O 1
ATOM 1465 N N . THR A 1 181 ? -4.945 -6.355 4.857 1.00 92.12 181 THR A N 1
ATOM 1466 C CA . THR A 1 181 ? -3.713 -6.735 4.154 1.00 92.12 181 THR A CA 1
ATOM 1467 C C . THR A 1 181 ? -3.665 -6.283 2.693 1.00 92.12 181 THR A C 1
ATOM 1469 O O . THR A 1 181 ? -2.583 -6.212 2.117 1.00 92.12 181 THR A O 1
ATOM 1472 N N . GLY A 1 182 ? -4.808 -5.925 2.100 1.00 92.31 182 GLY A N 1
ATOM 1473 C CA . GLY A 1 182 ? -4.882 -5.350 0.757 1.00 92.31 182 GLY A CA 1
ATOM 1474 C C . GLY A 1 182 ? -4.315 -6.252 -0.348 1.00 92.31 182 GLY A C 1
ATOM 1475 O O . GLY A 1 182 ? -4.379 -7.480 -0.280 1.00 92.31 182 GLY A O 1
ATOM 1476 N N . VAL A 1 183 ? -3.794 -5.614 -1.398 1.00 91.06 183 VAL A N 1
ATOM 1477 C CA . VAL A 1 183 ? -3.125 -6.258 -2.537 1.00 91.06 183 VAL A CA 1
ATOM 1478 C C . VAL A 1 183 ? -1.812 -5.541 -2.835 1.00 91.06 183 VAL A C 1
ATOM 1480 O O . VAL A 1 183 ? -1.699 -4.336 -2.615 1.00 91.06 183 VAL A O 1
ATOM 1483 N N . GLN A 1 184 ? -0.841 -6.272 -3.368 1.00 91.38 184 GLN A N 1
ATOM 1484 C CA . GLN A 1 184 ? 0.510 -5.797 -3.655 1.00 91.38 184 GLN A CA 1
ATOM 1485 C C . GLN A 1 184 ? 0.972 -6.278 -5.034 1.00 91.38 184 GLN A C 1
ATOM 1487 O O . GLN A 1 184 ? 0.548 -7.339 -5.494 1.00 91.38 184 GLN A O 1
ATOM 1492 N N . TYR A 1 185 ? 1.845 -5.522 -5.694 1.00 90.75 185 TYR A N 1
ATOM 1493 C CA . TYR A 1 185 ? 2.573 -5.982 -6.871 1.00 90.75 185 TYR A CA 1
ATOM 1494 C C . TYR A 1 185 ? 3.353 -7.241 -6.512 1.00 90.75 185 TYR A C 1
ATOM 1496 O O . TYR A 1 185 ? 4.106 -7.269 -5.533 1.00 90.75 185 TYR A O 1
ATOM 1504 N N . CYS A 1 186 ? 3.135 -8.295 -7.290 1.00 82.88 186 CYS A N 1
ATOM 1505 C CA . CYS A 1 186 ? 3.834 -9.559 -7.135 1.00 82.88 186 CYS A CA 1
ATOM 1506 C C . CYS A 1 186 ? 4.943 -9.699 -8.170 1.00 82.88 186 CYS A C 1
ATOM 1508 O O . CYS A 1 186 ? 5.053 -8.908 -9.109 1.00 82.88 186 CYS A O 1
ATOM 1510 N N . LYS A 1 187 ? 5.753 -10.745 -7.995 1.00 79.69 187 LYS A N 1
ATOM 1511 C CA . LYS A 1 187 ? 6.773 -11.112 -8.972 1.00 79.69 187 LYS A CA 1
ATOM 1512 C C . LYS A 1 187 ? 6.127 -11.231 -10.361 1.00 79.69 187 LYS A C 1
ATOM 1514 O O . LYS A 1 187 ? 5.050 -11.832 -10.451 1.00 79.69 187 LYS A O 1
ATOM 1519 N N . PRO A 1 188 ? 6.743 -10.664 -11.414 1.00 74.50 188 PRO A N 1
ATOM 1520 C CA . PRO A 1 188 ? 6.324 -10.954 -12.774 1.00 74.50 188 PRO A CA 1
ATOM 1521 C C . PRO A 1 188 ? 6.400 -12.464 -12.975 1.00 74.50 188 PRO A C 1
ATOM 1523 O O . PRO A 1 188 ? 7.410 -13.085 -12.649 1.00 74.50 188 PRO A O 1
ATOM 1526 N N . MET A 1 189 ? 5.318 -13.057 -13.462 1.00 65.12 189 MET A N 1
ATOM 1527 C CA . MET A 1 189 ? 5.349 -14.424 -13.954 1.00 65.12 189 MET A CA 1
ATOM 1528 C C . MET A 1 189 ? 5.529 -14.304 -15.466 1.00 65.12 189 MET A C 1
ATOM 1530 O O . MET A 1 189 ? 4.677 -13.665 -16.090 1.00 65.12 189 MET A O 1
ATOM 1534 N N . PRO A 1 190 ? 6.632 -14.816 -16.044 1.00 58.41 190 PRO A N 1
ATOM 1535 C CA . PRO A 1 190 ? 6.812 -14.830 -17.488 1.00 58.41 190 PRO A CA 1
ATOM 1536 C C . PRO A 1 190 ? 5.562 -15.428 -18.130 1.00 58.41 190 PRO A C 1
ATOM 1538 O O . PRO A 1 190 ? 5.140 -16.522 -17.744 1.00 58.41 190 PRO A O 1
ATOM 1541 N N . ALA A 1 191 ? 4.928 -14.704 -19.050 1.00 53.22 191 ALA A N 1
ATOM 1542 C CA . ALA A 1 191 ? 3.806 -15.263 -19.782 1.00 53.22 191 ALA A CA 1
ATOM 1543 C C . ALA A 1 191 ? 4.334 -16.452 -20.594 1.00 53.22 191 ALA A C 1
ATOM 1545 O O . ALA A 1 191 ? 5.273 -16.300 -21.373 1.00 53.22 191 ALA A O 1
ATOM 1546 N N . THR A 1 192 ? 3.721 -17.629 -20.458 1.00 45.00 192 THR A N 1
ATOM 1547 C CA . THR A 1 192 ? 3.936 -18.770 -21.365 1.00 45.00 192 THR A CA 1
ATOM 1548 C C . THR A 1 192 ? 3.279 -18.507 -22.725 1.00 45.00 192 THR A C 1
ATOM 1550 O O . THR A 1 192 ? 2.644 -19.390 -23.295 1.00 45.00 192 THR A O 1
ATOM 1553 N N . ALA A 1 193 ? 3.347 -17.268 -23.214 1.00 42.09 193 ALA A N 1
ATOM 1554 C CA . ALA A 1 193 ? 2.863 -16.917 -24.530 1.00 42.09 193 ALA A CA 1
ATOM 1555 C C . ALA A 1 193 ? 3.804 -17.578 -25.537 1.00 42.09 193 ALA A C 1
ATOM 1557 O O . ALA A 1 193 ? 5.006 -17.304 -25.558 1.00 42.09 193 ALA A O 1
ATOM 1558 N N . HIS A 1 194 ? 3.253 -18.489 -26.334 1.00 46.66 194 HIS A N 1
ATOM 1559 C CA . HIS A 1 194 ? 3.902 -18.979 -27.535 1.00 46.66 194 HIS A CA 1
ATOM 1560 C C . HIS A 1 194 ? 4.075 -17.782 -28.472 1.00 46.66 194 HIS A C 1
ATOM 1562 O O . HIS A 1 194 ? 3.155 -17.420 -29.196 1.00 46.66 194 HIS A O 1
ATOM 1568 N N . VAL A 1 195 ? 5.232 -17.119 -28.427 1.00 49.09 195 VAL A N 1
ATOM 1569 C CA . VAL A 1 195 ? 5.628 -16.255 -29.537 1.00 49.09 195 VAL A CA 1
ATOM 1570 C C . VAL A 1 195 ? 5.910 -17.207 -30.690 1.00 49.09 195 VAL A C 1
ATOM 1572 O O . VAL A 1 195 ? 6.884 -17.961 -30.630 1.00 49.09 195 VAL A O 1
ATOM 1575 N N . ASP A 1 196 ? 5.036 -17.229 -31.696 1.00 46.62 196 ASP A N 1
ATOM 1576 C CA . ASP A 1 196 ? 5.242 -18.048 -32.888 1.00 46.62 196 ASP A CA 1
ATOM 1577 C C . ASP A 1 196 ? 6.574 -17.649 -33.529 1.00 46.62 196 ASP A C 1
ATOM 1579 O O . ASP A 1 196 ? 6.742 -16.551 -34.074 1.00 46.62 196 ASP A O 1
ATOM 1583 N N . ALA A 1 197 ? 7.556 -18.547 -33.425 1.00 47.56 197 ALA A N 1
ATOM 1584 C CA . ALA A 1 197 ? 8.915 -18.312 -33.900 1.00 47.56 197 ALA A CA 1
ATOM 1585 C C . ALA A 1 197 ? 8.963 -18.066 -35.419 1.00 47.56 197 ALA A C 1
ATOM 1587 O O . ALA A 1 197 ? 9.925 -17.469 -35.903 1.00 47.56 197 ALA A O 1
ATOM 1588 N N . ASP A 1 198 ? 7.919 -18.485 -36.140 1.00 49.66 198 ASP A N 1
ATOM 1589 C CA . ASP A 1 198 ? 7.786 -18.363 -37.591 1.00 49.66 198 ASP A CA 1
ATOM 1590 C C . ASP A 1 198 ? 7.248 -16.994 -38.048 1.00 49.66 198 ASP A C 1
ATOM 1592 O O . ASP A 1 198 ? 7.467 -16.612 -39.197 1.00 49.66 198 ASP A O 1
ATOM 1596 N N . ILE A 1 199 ? 6.636 -16.200 -37.156 1.00 46.94 199 ILE A N 1
ATOM 1597 C CA . ILE A 1 199 ? 6.215 -14.813 -37.451 1.00 46.94 199 ILE A CA 1
ATOM 1598 C C . ILE A 1 199 ? 7.413 -13.845 -37.346 1.00 46.94 199 ILE A C 1
ATOM 1600 O O . ILE A 1 199 ? 7.447 -12.789 -37.981 1.00 46.94 199 ILE A O 1
ATOM 1604 N N . CYS A 1 200 ? 8.464 -14.222 -36.608 1.00 47.84 200 CYS A N 1
ATOM 1605 C CA . CYS A 1 200 ? 9.688 -13.433 -36.429 1.00 47.84 200 CYS A CA 1
ATOM 1606 C C . CYS A 1 200 ? 10.667 -13.570 -37.612 1.00 47.84 200 CYS A C 1
ATOM 1608 O O . CYS A 1 200 ? 11.833 -13.914 -37.436 1.00 47.84 200 CYS A O 1
ATOM 1610 N N . GLN A 1 201 ? 10.232 -13.248 -38.832 1.00 44.38 201 GLN A N 1
ATOM 1611 C CA . GLN A 1 201 ? 11.101 -13.245 -40.021 1.00 44.38 201 GLN A CA 1
ATOM 1612 C C . GLN A 1 201 ? 12.044 -12.026 -40.120 1.00 44.38 201 GLN A C 1
ATOM 1614 O O . GLN A 1 201 ? 12.694 -11.832 -41.147 1.00 44.38 201 GLN A O 1
ATOM 1619 N N . LYS A 1 202 ? 12.170 -11.191 -39.077 1.00 44.19 202 LYS A N 1
ATOM 1620 C CA . LYS A 1 202 ? 13.083 -10.034 -39.089 1.00 44.19 202 LYS A CA 1
ATOM 1621 C C . LYS A 1 202 ? 13.932 -9.928 -37.815 1.00 44.19 202 LYS A C 1
ATOM 1623 O O . LYS A 1 202 ? 13.456 -9.533 -36.757 1.00 44.19 202 LYS A O 1
ATOM 1628 N N . SER A 1 203 ? 15.217 -10.258 -37.981 1.00 46.28 203 SER A N 1
ATOM 1629 C CA . SER A 1 203 ? 16.417 -9.725 -37.297 1.00 46.28 203 SER A CA 1
ATOM 1630 C C . SER A 1 203 ? 16.559 -9.772 -35.767 1.00 46.28 203 SER A C 1
ATOM 1632 O O . SER A 1 203 ? 17.600 -9.349 -35.269 1.00 46.28 203 SER A O 1
ATOM 1634 N N . VAL A 1 204 ? 15.592 -10.277 -35.005 1.00 51.75 204 VAL A N 1
ATOM 1635 C CA . VAL A 1 204 ? 15.692 -10.356 -33.540 1.00 51.75 204 VAL A CA 1
ATOM 1636 C C . VAL A 1 204 ? 15.814 -11.823 -33.125 1.00 51.75 204 VAL A C 1
ATOM 1638 O O . VAL A 1 204 ? 14.905 -12.610 -33.374 1.00 51.75 204 VAL A O 1
ATOM 1641 N N . ASP A 1 205 ? 16.936 -12.212 -32.508 1.00 55.31 205 ASP A N 1
ATOM 1642 C CA . ASP A 1 205 ? 17.159 -13.590 -32.039 1.00 55.31 205 ASP A CA 1
ATOM 1643 C C . ASP A 1 205 ? 16.357 -13.871 -30.754 1.00 55.31 205 ASP A C 1
ATOM 1645 O O . ASP A 1 205 ? 16.841 -13.844 -29.621 1.00 55.31 205 ASP A O 1
ATOM 1649 N N . VAL A 1 206 ? 15.055 -14.061 -30.953 1.00 55.00 206 VAL A N 1
ATOM 1650 C CA . VAL A 1 206 ? 14.047 -14.308 -29.918 1.00 55.00 206 VAL A CA 1
ATOM 1651 C C . VAL A 1 206 ? 14.197 -15.715 -29.317 1.00 55.00 206 VAL A C 1
ATOM 1653 O O . VAL A 1 206 ? 13.794 -15.947 -28.171 1.00 55.00 206 VAL A O 1
ATOM 1656 N N . ARG A 1 207 ? 14.818 -16.647 -30.059 1.00 56.28 207 ARG A N 1
ATOM 1657 C CA . ARG A 1 207 ? 14.943 -18.070 -29.704 1.00 56.28 207 ARG A CA 1
ATOM 1658 C C . ARG A 1 207 ? 15.811 -18.278 -28.462 1.00 56.28 207 ARG A C 1
ATOM 1660 O O . ARG A 1 207 ? 15.458 -19.091 -27.613 1.00 56.28 207 ARG A O 1
ATOM 1667 N N . GLU A 1 208 ? 16.868 -17.483 -28.281 1.00 54.56 208 GLU A N 1
ATOM 1668 C CA . GLU A 1 208 ? 17.725 -17.577 -27.091 1.00 54.56 208 GLU A CA 1
ATOM 1669 C C . GLU A 1 208 ? 17.083 -17.050 -25.791 1.00 54.56 208 GLU A C 1
ATOM 1671 O O . GLU A 1 208 ? 17.590 -17.324 -24.705 1.00 54.56 208 GLU A O 1
ATOM 1676 N N . ILE A 1 209 ? 16.031 -16.223 -25.862 1.00 53.25 209 ILE A N 1
ATOM 1677 C CA . ILE A 1 209 ? 15.344 -15.698 -24.663 1.00 53.25 209 ILE A CA 1
ATOM 1678 C C . ILE A 1 209 ? 14.171 -16.608 -24.255 1.00 53.25 209 ILE A C 1
ATOM 1680 O O . ILE A 1 209 ? 13.723 -16.556 -23.114 1.00 53.25 209 ILE A O 1
ATOM 1684 N N . HIS A 1 210 ? 13.697 -17.490 -25.139 1.00 51.22 210 HIS A N 1
ATOM 1685 C CA . HIS A 1 210 ? 12.579 -18.406 -24.870 1.00 51.22 210 HIS A CA 1
ATOM 1686 C C . HIS A 1 210 ? 12.975 -19.717 -24.164 1.00 51.22 210 HIS A C 1
ATOM 1688 O O . HIS A 1 210 ? 12.104 -20.505 -23.792 1.00 51.22 210 HIS A O 1
ATOM 1694 N N . THR A 1 211 ? 14.265 -19.981 -23.936 1.00 49.22 211 THR A N 1
ATOM 1695 C CA . THR A 1 211 ? 14.710 -21.198 -23.240 1.00 49.22 211 THR A CA 1
ATOM 1696 C C . THR A 1 211 ? 14.378 -21.138 -21.742 1.00 49.22 211 THR A C 1
ATOM 1698 O O . THR A 1 211 ? 14.953 -20.335 -21.014 1.00 49.22 211 THR A O 1
ATOM 1701 N N . ARG A 1 212 ? 13.423 -21.985 -21.324 1.00 46.50 212 ARG A N 1
ATOM 1702 C CA . ARG A 1 212 ? 12.974 -22.347 -19.959 1.00 46.50 212 ARG A CA 1
ATOM 1703 C C . ARG A 1 212 ? 13.500 -21.503 -18.772 1.00 46.50 212 ARG A C 1
ATOM 1705 O O . ARG A 1 212 ? 14.601 -21.709 -18.282 1.00 46.50 212 ARG A O 1
ATOM 1712 N N . GLU A 1 213 ? 12.565 -20.695 -18.258 1.00 46.50 213 GLU A N 1
ATOM 1713 C CA . GLU A 1 213 ? 12.342 -20.248 -16.870 1.00 46.50 213 GLU A CA 1
ATOM 1714 C C . GLU A 1 213 ? 13.416 -19.401 -16.163 1.00 46.50 213 GLU A C 1
ATOM 1716 O O . GLU A 1 213 ? 14.296 -19.906 -15.467 1.00 46.50 213 GLU A O 1
ATOM 1721 N N . ALA A 1 214 ? 13.198 -18.083 -16.122 1.00 45.59 214 ALA A N 1
ATOM 1722 C CA . ALA A 1 214 ? 13.649 -17.297 -14.980 1.00 45.59 214 ALA A CA 1
ATOM 1723 C C . ALA A 1 214 ? 12.780 -17.624 -13.744 1.00 45.59 214 ALA A C 1
ATOM 1725 O O . ALA A 1 214 ? 11.821 -16.918 -13.434 1.00 45.59 214 ALA A O 1
ATOM 1726 N N . ARG A 1 215 ? 13.096 -18.722 -13.038 1.00 51.50 215 ARG A N 1
ATOM 1727 C CA . ARG A 1 215 ? 12.534 -19.009 -11.697 1.00 51.50 215 ARG A CA 1
ATOM 1728 C C . ARG A 1 215 ? 13.039 -18.020 -10.642 1.00 51.50 215 ARG A C 1
ATOM 1730 O O . ARG A 1 215 ? 12.383 -17.796 -9.625 1.00 51.50 215 ARG A O 1
ATOM 1737 N N . GLU A 1 216 ? 14.202 -17.426 -10.890 1.00 58.75 216 GLU A N 1
ATOM 1738 C CA . GLU A 1 216 ? 14.866 -16.496 -9.987 1.00 58.75 216 GLU A CA 1
ATOM 1739 C C . GLU A 1 216 ? 14.556 -15.049 -10.378 1.00 58.75 216 GLU A C 1
ATOM 1741 O O . GLU A 1 216 ? 14.796 -14.604 -11.505 1.00 58.75 216 GLU A O 1
ATOM 1746 N N . LEU A 1 217 ? 13.999 -14.304 -9.422 1.00 71.12 217 LEU A N 1
ATOM 1747 C CA . LEU A 1 217 ? 13.829 -12.863 -9.546 1.00 71.12 217 LEU A CA 1
ATOM 1748 C C . LEU A 1 217 ? 15.220 -12.236 -9.414 1.00 71.12 217 LEU A C 1
ATOM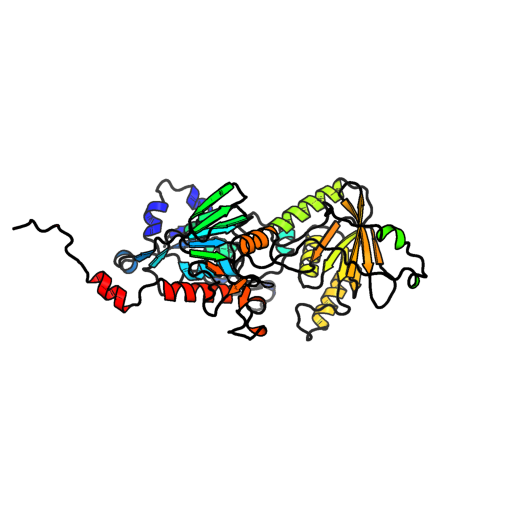 1750 O O . LEU A 1 217 ? 15.829 -12.352 -8.352 1.00 71.12 217 LEU A O 1
ATOM 1754 N N . GLY A 1 218 ? 15.718 -11.602 -10.475 1.00 81.25 218 GLY A N 1
ATOM 1755 C CA . GLY A 1 218 ? 16.990 -10.888 -10.398 1.00 81.25 218 GLY A CA 1
ATOM 1756 C C . GLY A 1 218 ? 16.946 -9.791 -9.330 1.00 81.25 218 GLY A C 1
ATOM 1757 O O . GLY A 1 218 ? 15.908 -9.161 -9.125 1.00 81.25 218 GLY A O 1
ATOM 1758 N N . GLU A 1 219 ? 18.075 -9.535 -8.673 1.00 87.94 219 GLU A N 1
ATOM 1759 C CA . GLU A 1 219 ? 18.200 -8.559 -7.574 1.00 87.94 219 GLU A CA 1
ATOM 1760 C C . GLU A 1 219 ? 17.861 -7.115 -7.990 1.00 87.94 219 GLU A C 1
ATOM 1762 O O . GLU A 1 219 ? 17.599 -6.253 -7.156 1.00 87.94 219 GLU A O 1
ATOM 1767 N N . ASN A 1 220 ? 17.869 -6.846 -9.295 1.00 92.50 220 ASN A N 1
ATOM 1768 C CA . ASN A 1 220 ? 17.568 -5.562 -9.921 1.00 92.50 220 ASN A CA 1
ATOM 1769 C C . ASN A 1 220 ? 16.154 -5.493 -10.530 1.00 92.50 220 ASN A C 1
ATOM 1771 O O . ASN A 1 220 ? 15.901 -4.649 -11.394 1.00 92.50 220 ASN A O 1
ATOM 1775 N N . ILE A 1 221 ? 15.242 -6.371 -10.096 1.00 93.25 221 ILE A N 1
ATOM 1776 C CA . ILE A 1 221 ? 13.799 -6.227 -10.316 1.00 93.25 221 ILE A CA 1
ATOM 1777 C C . ILE A 1 221 ? 13.164 -5.680 -9.038 1.00 93.25 221 ILE A C 1
ATOM 1779 O O . ILE A 1 221 ? 13.220 -6.308 -7.981 1.00 93.25 221 ILE A O 1
ATOM 1783 N N . PHE A 1 222 ? 12.511 -4.529 -9.144 1.00 95.38 222 PHE A N 1
ATOM 1784 C CA . PHE A 1 222 ? 11.932 -3.818 -8.013 1.00 95.38 222 PHE A CA 1
ATOM 1785 C C . PHE A 1 222 ? 10.402 -3.846 -8.062 1.00 95.38 222 PHE A C 1
ATOM 1787 O O . PHE A 1 222 ? 9.786 -3.474 -9.063 1.00 95.38 222 PHE A O 1
ATOM 1794 N N . LEU A 1 223 ? 9.795 -4.273 -6.950 1.00 93.62 223 LEU A N 1
ATOM 1795 C CA . LEU A 1 223 ? 8.352 -4.257 -6.708 1.00 93.62 223 LEU A CA 1
ATOM 1796 C C . LEU A 1 223 ? 8.056 -3.192 -5.655 1.00 93.62 223 LEU A C 1
ATOM 1798 O O . LEU A 1 223 ? 8.393 -3.372 -4.488 1.00 93.62 223 LEU A O 1
ATOM 1802 N N . ILE A 1 224 ? 7.443 -2.083 -6.061 1.00 94.56 224 ILE A N 1
ATOM 1803 C CA . ILE A 1 224 ? 7.256 -0.929 -5.177 1.00 94.56 224 ILE A CA 1
ATOM 1804 C C . ILE A 1 224 ? 5.837 -0.929 -4.616 1.00 94.56 224 ILE A C 1
ATOM 1806 O O . ILE A 1 224 ? 4.893 -0.500 -5.283 1.00 94.56 224 ILE A O 1
ATOM 1810 N N . ASN A 1 225 ? 5.683 -1.424 -3.388 1.00 91.88 225 ASN A N 1
ATOM 1811 C CA . ASN A 1 225 ? 4.401 -1.469 -2.681 1.00 91.88 225 ASN A CA 1
ATOM 1812 C C . ASN A 1 225 ? 4.316 -0.443 -1.551 1.00 91.88 225 ASN A C 1
ATOM 1814 O O . ASN A 1 225 ? 3.224 0.001 -1.194 1.00 91.88 225 ASN A O 1
ATOM 1818 N N . THR A 1 226 ? 5.463 -0.050 -1.007 1.00 90.56 226 THR A N 1
ATOM 1819 C CA . THR A 1 226 ? 5.598 0.909 0.085 1.00 90.56 226 THR A CA 1
ATOM 1820 C C . THR A 1 226 ? 6.679 1.944 -0.223 1.00 90.56 226 THR A C 1
ATOM 1822 O O . THR A 1 226 ? 7.513 1.761 -1.112 1.00 90.56 226 THR A O 1
ATOM 1825 N N . THR A 1 227 ? 6.685 3.053 0.518 1.00 89.38 227 THR A N 1
ATOM 1826 C CA . THR A 1 227 ? 7.765 4.047 0.416 1.00 89.38 227 THR A CA 1
ATOM 1827 C C . THR A 1 227 ? 9.107 3.469 0.869 1.00 89.38 227 THR A C 1
ATOM 1829 O O . THR A 1 227 ? 10.144 3.845 0.330 1.00 89.38 227 THR A O 1
ATOM 1832 N N . ALA A 1 228 ? 9.101 2.504 1.796 1.00 89.38 228 ALA A N 1
ATOM 1833 C CA . ALA A 1 228 ? 10.301 1.772 2.192 1.00 89.38 228 ALA A CA 1
ATOM 1834 C C . ALA A 1 2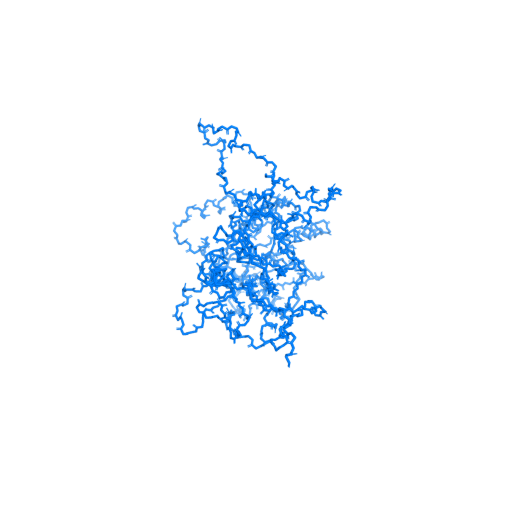28 ? 10.883 0.971 1.014 1.00 89.38 228 ALA A C 1
ATOM 1836 O O . ALA A 1 228 ? 12.082 1.071 0.754 1.00 89.38 228 ALA A O 1
ATOM 1837 N N . ASP A 1 229 ? 10.039 0.268 0.246 1.00 92.25 229 ASP A N 1
ATOM 1838 C CA . ASP A 1 229 ? 10.472 -0.445 -0.967 1.00 92.25 229 ASP A CA 1
ATOM 1839 C C . ASP A 1 229 ? 11.118 0.513 -1.974 1.00 92.25 229 ASP A C 1
ATOM 1841 O O . ASP A 1 229 ? 12.159 0.197 -2.547 1.00 92.25 229 ASP A O 1
ATOM 1845 N N . ALA A 1 230 ? 10.535 1.704 -2.158 1.00 94.19 230 ALA A N 1
ATOM 1846 C CA . ALA A 1 230 ? 11.071 2.731 -3.050 1.00 94.19 230 ALA A CA 1
ATOM 1847 C C . ALA A 1 230 ? 12.471 3.191 -2.624 1.00 94.19 230 ALA A C 1
ATOM 1849 O O . ALA A 1 230 ? 13.388 3.235 -3.444 1.00 94.19 230 ALA A O 1
ATOM 1850 N N . VAL A 1 231 ? 12.669 3.488 -1.337 1.00 92.69 231 VAL A N 1
ATOM 1851 C CA . VAL A 1 231 ? 13.975 3.912 -0.808 1.00 92.69 231 VAL A CA 1
ATOM 1852 C C . VAL A 1 231 ? 15.017 2.799 -0.949 1.00 92.69 231 VAL A C 1
ATOM 1854 O O . VAL A 1 231 ? 16.141 3.058 -1.389 1.00 92.69 231 VAL A O 1
ATOM 1857 N N . ILE A 1 232 ? 14.646 1.553 -0.640 1.00 92.81 232 ILE A N 1
ATOM 1858 C CA . ILE A 1 232 ? 15.525 0.386 -0.799 1.00 92.81 232 ILE A CA 1
ATOM 1859 C C . ILE A 1 232 ? 15.893 0.185 -2.276 1.00 92.81 232 ILE A C 1
ATOM 1861 O O . ILE A 1 232 ? 17.068 -0.026 -2.595 1.00 92.81 232 ILE A O 1
ATOM 1865 N N . ALA A 1 233 ? 14.925 0.295 -3.187 1.00 95.62 233 ALA A N 1
ATOM 1866 C CA . ALA A 1 233 ? 15.146 0.171 -4.624 1.00 95.62 233 ALA A CA 1
ATOM 1867 C C . ALA A 1 233 ? 16.088 1.260 -5.157 1.00 95.62 233 ALA A C 1
ATOM 1869 O O . ALA A 1 233 ? 17.039 0.943 -5.867 1.00 95.62 233 ALA A O 1
ATOM 1870 N N . LEU A 1 234 ? 15.898 2.525 -4.767 1.00 95.69 234 LEU A N 1
ATOM 1871 C CA . LEU A 1 234 ? 16.773 3.636 -5.165 1.00 95.69 234 LEU A CA 1
ATOM 1872 C C . LEU A 1 234 ? 18.204 3.467 -4.631 1.00 95.69 234 LEU A C 1
ATOM 1874 O O . LEU A 1 234 ? 19.177 3.654 -5.368 1.00 95.69 234 LEU A O 1
ATOM 1878 N N . GLY A 1 235 ? 18.354 3.047 -3.372 1.00 94.38 235 GLY A N 1
ATOM 1879 C CA . GLY A 1 235 ? 19.660 2.731 -2.790 1.00 94.38 235 GLY A CA 1
ATOM 1880 C C . GLY A 1 235 ? 20.363 1.575 -3.511 1.00 94.38 235 GLY A C 1
ATOM 1881 O O . GLY A 1 235 ? 21.569 1.631 -3.760 1.00 94.38 235 GLY A O 1
ATOM 1882 N N . THR A 1 236 ? 19.604 0.551 -3.902 1.00 94.00 236 THR A N 1
ATOM 1883 C CA . THR A 1 236 ? 20.108 -0.603 -4.663 1.00 94.00 236 THR A CA 1
ATOM 1884 C C . THR A 1 236 ? 20.494 -0.199 -6.084 1.00 94.00 236 THR A C 1
ATOM 1886 O O . THR A 1 236 ? 21.583 -0.536 -6.544 1.00 94.00 236 THR A O 1
ATOM 1889 N N . LEU A 1 237 ? 19.668 0.610 -6.752 1.00 94.31 237 LEU A N 1
ATOM 1890 C CA . LEU A 1 237 ? 19.952 1.169 -8.070 1.00 94.31 237 LEU A CA 1
ATOM 1891 C C . LEU A 1 237 ? 21.246 1.989 -8.065 1.00 94.31 237 LEU A C 1
ATOM 1893 O O . LEU A 1 237 ? 22.088 1.796 -8.938 1.00 94.31 237 LEU A O 1
ATOM 1897 N N . LYS A 1 238 ? 21.453 2.846 -7.057 1.00 93.31 238 LYS A N 1
ATOM 1898 C CA . LYS A 1 238 ? 22.698 3.613 -6.901 1.00 93.31 238 LYS A CA 1
ATOM 1899 C C . LYS A 1 238 ? 23.918 2.695 -6.812 1.00 93.31 238 LYS A C 1
ATOM 1901 O O . LYS A 1 238 ? 24.910 2.940 -7.493 1.00 93.31 238 LYS A O 1
ATOM 1906 N N . LYS A 1 239 ? 23.843 1.619 -6.020 1.00 91.81 239 LYS A N 1
ATOM 1907 C CA . LYS A 1 239 ? 24.925 0.623 -5.920 1.00 91.81 239 LYS A CA 1
ATOM 1908 C C . LYS A 1 239 ? 25.181 -0.070 -7.256 1.00 91.81 239 LYS A C 1
ATOM 1910 O O . LYS A 1 239 ? 26.336 -0.195 -7.646 1.00 91.81 239 LYS A O 1
ATOM 1915 N N . ILE A 1 240 ? 24.124 -0.469 -7.967 1.00 89.25 240 ILE A N 1
ATOM 1916 C CA . ILE A 1 240 ? 24.234 -1.096 -9.290 1.00 89.25 240 ILE A CA 1
ATOM 1917 C C . ILE A 1 240 ? 24.926 -0.144 -10.265 1.00 89.25 240 ILE A C 1
ATOM 1919 O O . ILE A 1 240 ? 25.891 -0.547 -10.899 1.00 89.25 240 ILE A O 1
ATOM 1923 N N . VAL A 1 241 ? 24.488 1.114 -10.356 1.00 87.31 241 VAL A N 1
ATOM 1924 C CA . VAL A 1 241 ? 25.074 2.118 -11.259 1.00 87.31 241 VAL A CA 1
ATOM 1925 C C . VAL A 1 241 ? 26.549 2.379 -10.932 1.00 87.31 241 VAL A C 1
ATOM 1927 O O . VAL A 1 241 ? 27.360 2.458 -11.846 1.00 87.31 241 VAL A O 1
ATOM 1930 N N . LEU A 1 242 ? 26.917 2.469 -9.649 1.00 84.88 242 LEU A N 1
ATOM 1931 C CA . LEU A 1 242 ? 28.306 2.703 -9.227 1.00 84.88 242 LEU A CA 1
ATOM 1932 C C . LEU A 1 242 ? 29.218 1.490 -9.457 1.00 84.88 242 LEU A C 1
ATOM 1934 O O . LEU A 1 242 ? 30.370 1.649 -9.850 1.00 84.88 242 LEU A O 1
ATOM 1938 N N . ALA A 1 243 ? 28.718 0.278 -9.207 1.00 79.06 243 ALA A N 1
ATOM 1939 C CA . ALA A 1 243 ? 29.482 -0.958 -9.372 1.00 79.06 243 ALA A CA 1
ATOM 1940 C C . ALA A 1 243 ? 29.612 -1.386 -10.844 1.00 79.06 243 ALA A C 1
ATOM 1942 O O . ALA A 1 243 ? 30.484 -2.176 -11.206 1.00 79.06 243 ALA A O 1
ATOM 1943 N N . SER A 1 244 ? 28.716 -0.901 -11.701 1.00 65.38 244 SER A N 1
ATOM 1944 C CA . SER A 1 244 ? 28.546 -1.383 -13.060 1.00 65.38 244 SER A CA 1
ATOM 1945 C C . SER A 1 244 ? 29.092 -0.386 -14.078 1.00 65.38 244 SER A C 1
ATOM 1947 O O . SER A 1 244 ? 28.522 0.677 -14.288 1.00 65.38 244 SER A O 1
ATOM 1949 N N . LYS A 1 245 ? 30.122 -0.785 -14.836 1.00 65.56 245 LYS A N 1
ATOM 1950 C CA . LYS A 1 245 ? 30.441 -0.151 -16.133 1.00 65.56 245 LYS A CA 1
ATOM 1951 C C . LYS A 1 245 ? 29.413 -0.498 -17.229 1.00 65.56 245 LYS A C 1
ATOM 1953 O O . LYS A 1 245 ? 29.630 -0.154 -18.389 1.00 65.56 245 LYS A O 1
ATOM 1958 N N . LYS A 1 246 ? 28.341 -1.246 -16.917 1.00 63.97 246 LYS A N 1
ATOM 1959 C CA . LYS A 1 246 ? 27.410 -1.770 -17.927 1.00 63.97 246 LYS A CA 1
ATOM 1960 C C . LYS A 1 246 ? 26.574 -0.643 -18.532 1.00 63.97 246 LYS A C 1
ATOM 1962 O O . LYS A 1 246 ? 26.000 0.190 -17.830 1.00 63.97 246 LYS A O 1
ATOM 1967 N N . SER A 1 247 ? 26.456 -0.684 -19.853 1.00 78.00 247 SER A N 1
ATOM 1968 C CA . SER A 1 247 ? 25.405 -0.016 -20.608 1.00 78.00 247 SER A CA 1
ATOM 1969 C C . SER A 1 247 ? 24.069 -0.732 -20.376 1.00 78.00 247 SER A C 1
ATOM 1971 O O . SER A 1 247 ? 24.020 -1.940 -20.160 1.00 78.00 247 SER A O 1
ATOM 1973 N N . GLY A 1 248 ? 22.975 0.022 -20.379 1.00 89.00 248 GLY A N 1
ATOM 1974 C CA . GLY A 1 248 ? 21.632 -0.517 -20.197 1.00 89.00 248 GLY A CA 1
ATOM 1975 C C . GLY A 1 248 ? 20.632 0.583 -19.872 1.00 89.00 248 GLY A C 1
ATOM 1976 O O . GLY A 1 248 ? 21.015 1.728 -19.597 1.00 89.00 248 GLY A O 1
ATOM 1977 N N . LYS A 1 249 ? 19.351 0.231 -19.936 1.00 95.81 249 LYS A N 1
ATOM 1978 C CA . LYS A 1 249 ? 18.220 1.103 -19.620 1.00 95.81 249 LYS A CA 1
ATOM 1979 C C . LYS A 1 249 ? 17.593 0.712 -18.286 1.00 95.81 249 LYS A C 1
ATOM 1981 O O . LYS A 1 249 ? 17.605 -0.456 -17.904 1.00 95.81 249 LYS A O 1
ATOM 1986 N N . ILE A 1 250 ? 17.040 1.688 -17.580 1.00 97.44 250 ILE A N 1
ATOM 1987 C CA . ILE A 1 250 ? 16.152 1.461 -16.442 1.00 97.44 250 ILE A CA 1
ATOM 1988 C C . ILE A 1 250 ? 14.742 1.377 -17.009 1.00 97.44 250 ILE A C 1
ATOM 1990 O O . ILE A 1 250 ? 14.230 2.352 -17.556 1.00 97.44 250 ILE A O 1
ATOM 1994 N N . ILE A 1 251 ? 14.151 0.192 -16.929 1.00 97.62 251 ILE A N 1
ATOM 1995 C CA . ILE A 1 251 ? 12.846 -0.098 -17.505 1.00 97.62 251 ILE A CA 1
ATOM 1996 C C . ILE A 1 251 ? 11.781 0.111 -16.430 1.00 97.62 251 ILE A C 1
ATOM 1998 O O . ILE A 1 251 ? 11.893 -0.430 -15.332 1.00 97.62 251 ILE A O 1
ATOM 2002 N N . VAL A 1 252 ? 10.738 0.869 -16.748 1.00 97.00 252 VAL A N 1
ATOM 2003 C CA . VAL A 1 252 ? 9.536 1.023 -15.924 1.00 97.00 252 VAL A CA 1
ATOM 2004 C C . VAL A 1 252 ? 8.381 0.389 -16.685 1.00 97.00 252 VAL A C 1
ATOM 2006 O O . VAL A 1 252 ? 7.974 0.891 -17.729 1.00 97.00 252 VAL A O 1
ATOM 2009 N N . HIS A 1 253 ? 7.871 -0.735 -16.191 1.00 93.94 253 HIS A N 1
ATOM 2010 C CA . HIS A 1 253 ? 6.845 -1.508 -16.886 1.00 93.94 253 HIS A CA 1
ATOM 2011 C C . HIS A 1 253 ? 5.538 -1.558 -16.100 1.00 93.94 253 HIS A C 1
ATOM 2013 O O . HIS A 1 253 ? 5.555 -1.853 -14.907 1.00 93.94 253 HIS A O 1
ATOM 2019 N N . GLY A 1 254 ? 4.402 -1.327 -16.760 1.00 89.75 254 GLY A N 1
ATOM 2020 C CA . GLY A 1 254 ? 3.086 -1.427 -16.129 1.00 89.75 254 GLY A CA 1
ATOM 2021 C C . GLY A 1 254 ? 1.954 -0.829 -16.958 1.00 89.75 254 GLY A C 1
ATOM 2022 O O . GLY A 1 254 ? 2.102 -0.567 -18.144 1.00 89.75 254 GLY A O 1
ATOM 2023 N N . GLY A 1 255 ? 0.799 -0.634 -16.325 1.00 83.00 255 GLY A N 1
ATOM 2024 C CA . GLY A 1 255 ? -0.393 -0.055 -16.964 1.00 83.00 255 GLY A CA 1
ATOM 2025 C C . GLY A 1 255 ? -1.206 0.824 -16.016 1.00 83.00 255 GLY A C 1
ATOM 2026 O O . GLY A 1 255 ? -2.431 0.841 -16.073 1.00 83.00 255 GLY A O 1
ATOM 2027 N N . CYS A 1 256 ? -0.540 1.478 -15.068 1.00 84.88 256 CYS A N 1
ATOM 2028 C CA . CYS A 1 256 ? -1.170 2.312 -14.051 1.00 84.88 256 CYS A CA 1
ATOM 2029 C C . CYS A 1 256 ? -0.347 3.581 -13.815 1.00 84.88 256 CYS A C 1
ATOM 2031 O O . CYS A 1 256 ? 0.822 3.642 -14.183 1.00 84.88 256 CYS A O 1
ATOM 2033 N N . ILE A 1 257 ? -0.929 4.568 -13.130 1.00 87.19 257 ILE A N 1
ATOM 2034 C CA . ILE A 1 257 ? -0.273 5.849 -12.807 1.00 87.19 257 ILE A CA 1
ATOM 2035 C C . ILE A 1 257 ? 1.084 5.702 -12.103 1.00 87.19 257 ILE A C 1
ATOM 2037 O O . ILE A 1 257 ? 1.923 6.597 -12.194 1.00 87.19 257 ILE A O 1
ATOM 2041 N N . ASN A 1 258 ? 1.332 4.562 -11.449 1.00 91.25 258 ASN A N 1
ATOM 2042 C CA . ASN A 1 258 ? 2.591 4.307 -10.763 1.00 91.25 258 ASN A CA 1
ATOM 2043 C C . ASN A 1 258 ? 3.808 4.332 -11.702 1.00 91.25 258 ASN A C 1
ATOM 2045 O O . ASN A 1 258 ? 4.908 4.627 -11.245 1.00 91.25 258 ASN A O 1
ATOM 2049 N N . ILE A 1 259 ? 3.643 4.062 -13.004 1.00 92.12 259 ILE A N 1
ATOM 2050 C CA . ILE A 1 259 ? 4.758 4.156 -13.961 1.00 92.12 259 ILE A CA 1
ATOM 2051 C C . ILE A 1 259 ? 5.255 5.604 -14.099 1.00 92.12 259 ILE A C 1
ATOM 2053 O O . ILE A 1 259 ? 6.460 5.845 -14.174 1.00 92.12 259 ILE A O 1
ATOM 2057 N N . TYR A 1 260 ? 4.346 6.581 -14.045 1.00 91.62 260 TYR A N 1
ATOM 2058 C CA . TYR A 1 260 ? 4.680 8.001 -14.135 1.00 91.62 260 TYR A CA 1
ATOM 2059 C C . TYR A 1 260 ? 5.259 8.526 -12.828 1.00 91.62 260 TYR A C 1
ATOM 2061 O O . TYR A 1 260 ? 6.278 9.212 -12.849 1.00 91.62 260 TYR A O 1
ATOM 2069 N N . THR A 1 261 ? 4.684 8.142 -11.683 1.00 94.00 261 THR A N 1
ATOM 2070 C CA . THR A 1 261 ? 5.237 8.509 -10.367 1.00 94.00 261 THR A CA 1
ATOM 2071 C C . THR A 1 261 ? 6.633 7.911 -10.177 1.00 94.00 261 THR A C 1
ATOM 2073 O O . THR A 1 261 ? 7.556 8.589 -9.732 1.00 94.00 261 THR A O 1
ATOM 2076 N N . CYS A 1 262 ? 6.841 6.669 -10.623 1.00 96.56 262 CYS A N 1
ATOM 2077 C CA . CYS A 1 262 ? 8.158 6.043 -10.647 1.00 96.56 262 CYS A CA 1
ATOM 2078 C C . CYS A 1 262 ? 9.143 6.765 -11.564 1.00 96.56 262 CYS A C 1
ATOM 2080 O O . CYS A 1 262 ? 10.293 6.967 -11.184 1.00 96.56 262 CYS A O 1
ATOM 2082 N N . THR A 1 263 ? 8.711 7.179 -12.752 1.00 96.62 263 THR A N 1
ATOM 2083 C CA . THR A 1 263 ? 9.577 7.910 -13.686 1.00 96.62 263 THR A CA 1
ATOM 2084 C C . THR A 1 263 ? 9.977 9.272 -13.118 1.00 96.62 263 THR A C 1
ATOM 2086 O O . THR A 1 263 ? 11.162 9.598 -13.106 1.00 96.62 263 THR A O 1
ATOM 2089 N N . GLN A 1 264 ? 9.028 10.021 -12.548 1.00 95.62 264 GLN A N 1
ATOM 2090 C CA . GLN A 1 264 ? 9.301 11.280 -11.849 1.00 95.62 264 GLN A CA 1
ATOM 2091 C C . GLN A 1 264 ? 10.279 11.084 -10.686 1.00 95.62 264 GLN A C 1
ATOM 2093 O O . GLN A 1 264 ? 11.201 11.879 -10.502 1.00 95.62 264 GLN A O 1
ATOM 2098 N N . SER A 1 265 ? 10.105 10.011 -9.913 1.00 97.06 265 SER A N 1
ATOM 2099 C CA . SER A 1 265 ? 11.015 9.635 -8.834 1.00 97.06 265 SER A CA 1
ATOM 2100 C C . SER A 1 265 ? 12.436 9.385 -9.345 1.00 97.06 265 SER A C 1
ATOM 2102 O O . SER A 1 265 ? 13.383 9.949 -8.803 1.00 97.06 265 SER A O 1
ATOM 2104 N N . LEU A 1 266 ? 12.600 8.614 -10.424 1.00 97.62 266 LEU A N 1
ATOM 2105 C CA . LEU A 1 266 ? 13.906 8.328 -11.026 1.00 97.62 266 LEU A CA 1
ATOM 2106 C C . LEU A 1 266 ? 14.590 9.590 -11.570 1.00 97.62 266 LEU A C 1
ATOM 2108 O O . LEU A 1 266 ? 15.778 9.788 -11.322 1.00 97.62 266 LEU A O 1
ATOM 2112 N N . LEU A 1 267 ? 13.847 10.460 -12.259 1.00 96.81 267 LEU A N 1
ATOM 2113 C CA . LEU A 1 267 ? 14.354 11.750 -12.741 1.00 96.81 267 LEU A CA 1
ATOM 2114 C C . LEU A 1 267 ? 14.805 12.637 -11.571 1.00 96.81 267 LEU A C 1
ATOM 2116 O O . LEU A 1 267 ? 15.913 13.165 -11.582 1.00 96.81 267 LEU A O 1
ATOM 2120 N N . THR A 1 268 ? 13.986 12.722 -10.519 1.00 96.19 268 THR A N 1
ATOM 2121 C CA . THR A 1 268 ? 14.297 13.468 -9.285 1.00 96.19 268 THR A CA 1
ATOM 2122 C C . THR A 1 268 ? 15.506 12.883 -8.552 1.00 96.19 268 THR A C 1
ATOM 2124 O O . THR A 1 268 ? 16.285 13.607 -7.942 1.00 96.19 268 THR A O 1
ATOM 2127 N N . PHE A 1 269 ? 15.695 11.565 -8.631 1.00 96.12 269 PHE A N 1
ATOM 2128 C CA . PHE A 1 269 ? 16.869 10.875 -8.102 1.00 96.12 269 PHE A CA 1
ATOM 2129 C C . PHE A 1 269 ? 18.152 11.149 -8.910 1.00 96.12 269 PHE A C 1
ATOM 2131 O O . PHE A 1 269 ? 19.239 10.772 -8.477 1.00 96.12 269 PHE A O 1
ATOM 2138 N N . GLY A 1 270 ? 18.043 11.805 -10.070 1.00 95.19 270 GLY A N 1
ATOM 2139 C CA . GLY A 1 270 ? 19.167 12.166 -10.933 1.00 95.19 270 GLY A CA 1
ATOM 2140 C C . GLY A 1 270 ? 19.447 11.165 -12.055 1.00 95.19 270 GLY A C 1
ATOM 2141 O O . GLY A 1 270 ? 20.516 11.213 -12.661 1.00 95.19 270 GLY A O 1
ATOM 2142 N N . VAL A 1 271 ? 18.522 10.245 -12.350 1.00 95.31 271 VAL A N 1
ATOM 2143 C CA . VAL A 1 271 ? 18.646 9.364 -13.517 1.00 95.31 271 VAL A CA 1
ATOM 2144 C C . VAL A 1 271 ? 18.384 10.181 -14.790 1.00 95.31 271 VAL A C 1
ATOM 2146 O O . VAL A 1 271 ? 17.300 10.748 -14.920 1.00 95.31 271 VAL A O 1
ATOM 2149 N N . PRO A 1 272 ? 19.314 10.220 -15.765 1.00 95.25 272 PRO A N 1
ATOM 2150 C CA . PRO A 1 272 ? 19.078 10.921 -17.025 1.00 95.25 272 PRO A CA 1
ATOM 2151 C C . PRO A 1 272 ? 17.897 10.313 -17.789 1.00 95.25 272 PRO A C 1
ATOM 2153 O O . PRO A 1 272 ? 17.841 9.092 -17.944 1.00 95.25 272 PRO A O 1
ATOM 2156 N N . GLY A 1 273 ? 16.994 11.137 -18.333 1.00 96.50 273 GLY A N 1
ATOM 2157 C CA . GLY A 1 273 ? 15.782 10.640 -19.000 1.00 96.50 273 GLY A CA 1
ATOM 2158 C C . GLY A 1 273 ? 16.067 9.674 -20.154 1.00 96.50 273 GLY A C 1
ATOM 2159 O O . GLY A 1 273 ? 15.439 8.625 -20.236 1.00 96.50 273 GLY A O 1
ATOM 2160 N N . HIS A 1 274 ? 17.130 9.906 -20.935 1.00 95.56 274 HIS A N 1
ATOM 2161 C CA . HIS A 1 274 ? 17.578 8.987 -21.996 1.00 95.56 274 HIS A CA 1
ATOM 2162 C C . HIS A 1 274 ? 18.023 7.596 -21.505 1.00 95.56 274 HIS A C 1
ATOM 2164 O O . HIS A 1 274 ? 18.249 6.700 -22.323 1.00 95.56 274 HIS A O 1
ATOM 2170 N N . LYS A 1 275 ? 18.200 7.378 -20.197 1.00 95.81 275 LYS A N 1
ATOM 2171 C CA . LYS A 1 275 ? 18.447 6.053 -19.601 1.00 95.81 275 LYS A CA 1
ATOM 2172 C C . LYS A 1 275 ? 17.162 5.353 -19.171 1.00 95.81 275 LYS A C 1
ATOM 2174 O O . LYS A 1 275 ? 17.226 4.160 -18.889 1.00 95.81 275 LYS A O 1
ATOM 2179 N N . ILE A 1 276 ? 16.031 6.048 -19.141 1.00 97.94 276 ILE A N 1
ATOM 2180 C CA . ILE A 1 276 ? 14.742 5.521 -18.702 1.00 97.94 276 ILE A CA 1
ATOM 2181 C C . ILE A 1 276 ? 13.934 5.087 -19.925 1.00 97.94 276 ILE A C 1
ATOM 2183 O O . ILE A 1 276 ? 13.877 5.789 -20.936 1.00 97.94 276 ILE A O 1
ATOM 2187 N N . VAL A 1 277 ? 13.319 3.911 -19.831 1.00 97.69 277 VAL A N 1
ATOM 2188 C CA . VAL A 1 277 ? 12.378 3.403 -20.831 1.00 97.69 277 VAL A CA 1
ATOM 2189 C C . VAL A 1 277 ? 11.092 2.998 -20.128 1.00 97.69 277 VAL A C 1
ATOM 2191 O O . VAL A 1 277 ? 11.122 2.150 -19.238 1.00 97.69 277 VAL A O 1
ATOM 2194 N N . ILE A 1 278 ? 9.968 3.576 -20.534 1.00 95.75 278 ILE A N 1
ATOM 2195 C CA . ILE A 1 278 ? 8.639 3.145 -20.105 1.00 95.75 278 ILE A CA 1
ATOM 2196 C C . ILE A 1 278 ? 8.124 2.119 -21.115 1.00 95.75 278 ILE A C 1
ATOM 2198 O O . ILE A 1 278 ? 8.196 2.345 -22.323 1.00 95.75 278 ILE A O 1
ATOM 2202 N N . VAL A 1 279 ? 7.612 0.991 -20.626 1.00 93.19 279 VAL A N 1
ATOM 2203 C CA . VAL A 1 279 ? 6.969 -0.032 -21.460 1.00 93.19 279 VAL A CA 1
ATOM 2204 C C . VAL A 1 279 ? 5.576 -0.310 -20.918 1.00 93.19 279 VAL A C 1
ATOM 2206 O O . VAL A 1 279 ? 5.427 -0.843 -19.817 1.00 93.19 279 VAL A O 1
ATOM 2209 N N . GLU A 1 280 ? 4.554 0.048 -21.681 1.00 88.50 280 GLU A N 1
ATOM 2210 C CA . GLU A 1 280 ? 3.160 -0.033 -21.267 1.00 88.50 280 GLU A CA 1
ATOM 2211 C C . GLU A 1 280 ? 2.444 -1.227 -21.891 1.00 88.50 280 GLU A C 1
ATOM 2213 O O . GLU A 1 280 ? 2.548 -1.476 -23.090 1.00 88.50 280 GLU A O 1
ATOM 2218 N N . ASN A 1 281 ? 1.653 -1.925 -21.072 1.00 78.06 281 ASN A N 1
ATOM 2219 C CA . ASN A 1 281 ? 0.870 -3.090 -21.500 1.00 78.06 281 ASN A CA 1
ATOM 2220 C C . ASN A 1 281 ? -0.305 -2.746 -22.425 1.00 78.06 281 ASN A C 1
ATOM 2222 O O . ASN A 1 281 ? -0.868 -3.634 -23.042 1.00 78.06 281 ASN A O 1
ATOM 2226 N N . SER A 1 282 ? -0.747 -1.496 -22.469 1.00 70.44 282 SER A N 1
ATOM 2227 C CA . SER A 1 282 ? -1.944 -1.103 -23.211 1.00 70.44 282 SER A CA 1
ATOM 2228 C C . SER A 1 282 ? -1.536 -0.288 -24.433 1.00 70.44 282 SER A C 1
ATOM 2230 O O . SER A 1 282 ? -0.610 0.516 -24.347 1.00 70.44 282 SER A O 1
ATOM 2232 N N . GLU A 1 283 ? -2.222 -0.484 -25.559 1.00 57.16 283 GLU A N 1
ATOM 2233 C CA . GLU A 1 283 ? -2.071 0.357 -26.760 1.00 57.16 283 GLU A CA 1
ATOM 2234 C C . GLU A 1 283 ? -2.464 1.817 -26.494 1.00 57.16 283 GLU A C 1
ATOM 2236 O O . GLU A 1 283 ? -1.968 2.733 -27.141 1.00 57.16 283 GLU A O 1
ATOM 2241 N N . THR A 1 284 ? -3.334 2.034 -25.505 1.00 52.62 284 THR A N 1
ATOM 2242 C CA . THR A 1 284 ? -3.715 3.356 -24.999 1.00 52.62 284 THR A CA 1
ATOM 2243 C C . THR A 1 284 ? -3.197 3.516 -23.575 1.00 52.62 284 THR A C 1
ATOM 2245 O O . THR A 1 284 ? -3.548 2.681 -22.730 1.00 52.62 284 THR A O 1
ATOM 2248 N N . CYS A 1 285 ? -2.437 4.565 -23.249 1.00 50.97 285 CYS A N 1
ATOM 2249 C CA . CYS A 1 285 ? -2.201 4.864 -21.841 1.00 50.97 285 CYS A CA 1
ATOM 2250 C C . CYS A 1 285 ? -3.545 5.244 -21.210 1.00 50.97 285 CYS A C 1
ATOM 2252 O O . CYS A 1 285 ? -4.258 6.136 -21.649 1.00 50.97 285 CYS A O 1
ATOM 2254 N N . ARG A 1 286 ? -3.944 4.503 -20.178 1.00 56.81 286 ARG A N 1
ATOM 2255 C CA . ARG A 1 286 ? -5.158 4.798 -19.421 1.00 56.81 286 ARG A CA 1
ATOM 2256 C C . ARG A 1 286 ? -4.705 5.327 -18.084 1.00 56.81 286 ARG A C 1
ATOM 2258 O O . ARG A 1 286 ? -4.548 4.552 -17.139 1.00 56.81 286 ARG A O 1
ATOM 2265 N N . LEU A 1 287 ? -4.471 6.637 -18.002 1.00 55.88 287 LEU A N 1
ATOM 2266 C CA . LEU A 1 287 ? -4.413 7.346 -16.726 1.00 55.88 287 LEU A CA 1
ATOM 2267 C C . LEU A 1 287 ? -5.706 7.029 -15.958 1.00 55.88 287 LEU A C 1
ATOM 2269 O O . LEU A 1 287 ? -6.735 7.674 -16.100 1.00 55.88 287 LEU A O 1
ATOM 2273 N N . CYS A 1 288 ? -5.644 5.971 -15.154 1.00 47.97 288 CYS A N 1
ATOM 2274 C CA . CYS A 1 288 ? -6.624 5.595 -14.147 1.00 47.97 288 CYS A CA 1
ATOM 2275 C C . CYS A 1 288 ? -8.075 5.472 -14.649 1.00 47.97 288 CYS A C 1
ATOM 2277 O O . CYS A 1 288 ? -8.956 6.070 -14.050 1.00 47.97 288 CYS A O 1
ATOM 2279 N N . GLY A 1 289 ? -8.359 4.711 -15.712 1.00 48.84 289 GLY A N 1
ATOM 2280 C CA . GLY A 1 289 ? -9.752 4.379 -16.076 1.00 48.84 289 GLY A CA 1
ATOM 2281 C C . GLY A 1 289 ? -10.665 5.577 -16.390 1.00 48.84 289 GLY A C 1
ATOM 2282 O O . GLY A 1 289 ? -11.881 5.416 -16.436 1.00 48.84 289 GLY A O 1
ATOM 2283 N N . LEU A 1 290 ? -10.092 6.764 -16.593 1.00 44.84 290 LEU A N 1
ATOM 2284 C CA . LEU A 1 290 ? -10.777 7.937 -17.107 1.00 44.84 290 LEU A CA 1
ATOM 2285 C C . LEU A 1 290 ? -10.500 7.983 -18.609 1.00 44.84 290 LEU A C 1
ATOM 2287 O O . LEU A 1 290 ? -9.437 8.424 -19.032 1.00 44.84 290 LEU A O 1
ATOM 2291 N N . ASP A 1 291 ? -11.467 7.548 -19.414 1.00 48.28 291 ASP A N 1
ATOM 2292 C CA . ASP A 1 291 ? -11.452 7.654 -20.886 1.00 48.28 291 ASP A CA 1
ATOM 2293 C C . ASP A 1 291 ? -11.463 9.115 -21.396 1.00 48.28 291 ASP A C 1
ATOM 2295 O O . ASP A 1 291 ? -11.607 9.380 -22.587 1.00 48.28 291 ASP A O 1
ATOM 2299 N N . THR A 1 292 ? -11.356 10.107 -20.509 1.00 47.34 292 THR A N 1
ATOM 2300 C CA . THR A 1 292 ? -11.887 11.448 -20.764 1.00 47.34 292 THR A CA 1
ATOM 2301 C C . THR A 1 292 ? -10.854 12.555 -20.926 1.00 47.34 292 THR A C 1
ATOM 2303 O O . THR A 1 292 ? -11.258 13.674 -21.230 1.00 47.34 292 THR A O 1
ATOM 2306 N N . ASN A 1 293 ? -9.540 12.317 -20.788 1.00 54.88 293 ASN A N 1
ATOM 2307 C CA . ASN A 1 293 ? -8.583 13.420 -20.967 1.00 54.88 293 ASN A CA 1
ATOM 2308 C C . ASN A 1 293 ? -7.269 13.060 -21.672 1.00 54.88 293 ASN A C 1
ATOM 2310 O O . ASN A 1 293 ? -6.185 13.114 -21.088 1.00 54.88 293 ASN A O 1
ATOM 2314 N N . THR A 1 294 ? -7.370 12.803 -22.982 1.00 67.88 294 THR A N 1
ATOM 2315 C CA . THR A 1 294 ? -6.202 12.653 -23.872 1.00 67.88 294 THR A CA 1
ATOM 2316 C C . THR A 1 294 ? -5.245 13.849 -23.811 1.00 67.88 294 THR A C 1
ATOM 2318 O O . THR A 1 294 ? -4.066 13.698 -24.110 1.00 67.88 294 THR A O 1
ATOM 2321 N N . THR A 1 295 ? -5.703 15.043 -23.415 1.00 80.31 295 THR A N 1
ATOM 2322 C CA . THR A 1 295 ? -4.854 16.241 -23.329 1.00 80.31 295 THR A CA 1
ATOM 2323 C C . THR A 1 295 ? -3.851 16.152 -22.182 1.00 80.31 295 THR A C 1
ATOM 2325 O O . THR A 1 295 ? -2.675 16.452 -22.390 1.00 80.31 295 THR A O 1
ATOM 2328 N N . ILE A 1 296 ? -4.279 15.713 -20.991 1.00 81.12 296 ILE A N 1
ATOM 2329 C CA . ILE A 1 296 ? -3.379 15.543 -19.835 1.00 81.12 296 ILE A CA 1
ATOM 2330 C C . ILE A 1 296 ? -2.314 14.500 -20.170 1.00 81.12 296 ILE A C 1
ATOM 2332 O O . ILE A 1 296 ? -1.122 14.743 -19.998 1.00 81.12 296 ILE A O 1
ATOM 2336 N N . GLU A 1 297 ? -2.749 13.368 -20.711 1.00 77.00 297 GLU A N 1
ATOM 2337 C CA . GLU A 1 297 ? -1.874 12.270 -21.105 1.00 77.00 297 GLU A CA 1
ATOM 2338 C C . GLU A 1 297 ? -0.845 12.700 -22.155 1.00 77.00 297 GLU A C 1
ATOM 2340 O O . GLU A 1 297 ? 0.356 12.549 -21.939 1.00 77.00 297 GLU A O 1
ATOM 2345 N N . LYS A 1 298 ? -1.291 13.333 -23.250 1.00 82.38 298 LYS A N 1
ATOM 2346 C CA . LYS A 1 298 ? -0.406 13.870 -24.296 1.00 82.38 298 LYS A CA 1
ATOM 2347 C C . LYS A 1 298 ? 0.599 14.871 -23.736 1.00 82.38 298 LYS A C 1
ATOM 2349 O O . LYS A 1 298 ? 1.737 14.902 -24.193 1.00 82.38 298 LYS A O 1
ATOM 2354 N N . THR A 1 299 ? 0.189 15.683 -22.763 1.00 88.94 299 THR A N 1
ATOM 2355 C CA . THR A 1 299 ? 1.070 16.661 -22.112 1.00 88.94 299 THR A CA 1
ATOM 2356 C C . THR A 1 299 ? 2.143 15.963 -21.277 1.00 88.94 299 THR A C 1
ATOM 2358 O O . THR A 1 299 ? 3.318 16.304 -21.396 1.00 88.94 299 THR A O 1
ATOM 2361 N N . ILE A 1 300 ? 1.768 14.947 -20.492 1.00 87.88 300 ILE A N 1
ATOM 2362 C CA . ILE A 1 300 ? 2.714 14.136 -19.709 1.00 87.88 300 ILE A CA 1
ATOM 2363 C C . ILE A 1 300 ? 3.696 13.417 -20.640 1.00 87.88 300 ILE A C 1
ATOM 2365 O O . ILE A 1 300 ? 4.904 13.517 -20.446 1.00 87.88 300 ILE A O 1
ATOM 2369 N N . ILE A 1 301 ? 3.192 12.735 -21.672 1.00 87.38 301 ILE A N 1
ATOM 2370 C CA . ILE A 1 301 ? 4.012 12.001 -22.645 1.00 87.38 301 ILE A CA 1
ATOM 2371 C C . ILE A 1 301 ? 5.002 12.941 -23.333 1.00 87.38 301 ILE A C 1
ATOM 2373 O O . ILE A 1 301 ? 6.193 12.640 -23.372 1.00 87.38 301 ILE A O 1
ATOM 2377 N N . ARG A 1 302 ? 4.538 14.099 -23.820 1.00 91.31 302 ARG A N 1
ATOM 2378 C CA . ARG A 1 302 ? 5.404 15.099 -24.458 1.00 91.31 302 ARG A CA 1
ATOM 2379 C C . ARG A 1 302 ? 6.501 15.574 -23.509 1.00 91.31 302 ARG A C 1
ATOM 2381 O O . ARG A 1 302 ? 7.667 15.551 -23.883 1.00 91.31 302 ARG A O 1
ATOM 2388 N N . SER A 1 303 ? 6.140 15.939 -22.279 1.00 94.50 303 SER A N 1
ATOM 2389 C CA . SER A 1 303 ? 7.106 16.398 -21.276 1.00 94.50 303 SER A CA 1
ATOM 2390 C C . SER A 1 303 ? 8.166 15.331 -20.969 1.00 94.50 303 SER A C 1
ATOM 2392 O O . SER A 1 303 ? 9.354 15.634 -20.882 1.00 94.50 303 SER A O 1
ATOM 2394 N N . LEU A 1 304 ? 7.772 14.059 -20.874 1.00 94.19 304 LEU A N 1
ATOM 2395 C CA . LEU A 1 304 ? 8.711 12.954 -20.667 1.00 94.19 304 LEU A CA 1
ATOM 2396 C C . LEU A 1 304 ? 9.638 12.743 -21.874 1.00 94.19 304 LEU A C 1
ATOM 2398 O O . LEU A 1 304 ? 10.837 12.524 -21.694 1.00 94.19 304 LEU A O 1
ATOM 2402 N N . GLN A 1 305 ? 9.108 12.842 -23.094 1.00 94.50 305 GLN A N 1
ATOM 2403 C CA . GLN A 1 305 ? 9.891 12.736 -24.327 1.00 94.50 305 GLN A CA 1
ATOM 2404 C C . GLN A 1 305 ? 10.898 13.885 -24.473 1.00 94.50 305 GLN A C 1
ATOM 2406 O O . GLN A 1 305 ? 12.040 13.640 -24.857 1.00 94.50 305 GLN A O 1
ATOM 2411 N N . GLU A 1 306 ? 10.521 15.114 -24.107 1.00 96.69 306 GLU A N 1
ATOM 2412 C CA . GLU A 1 306 ? 11.418 16.281 -24.069 1.00 96.69 306 GLU A CA 1
ATOM 2413 C C . GLU A 1 306 ? 12.582 16.083 -23.083 1.00 96.69 306 GLU A C 1
ATOM 2415 O O . GLU A 1 306 ? 13.708 16.498 -23.353 1.00 96.69 306 GLU A O 1
ATOM 2420 N N . LEU A 1 307 ? 12.351 15.365 -21.977 1.00 96.94 307 LEU A N 1
ATOM 2421 C CA . LEU A 1 307 ? 13.397 14.950 -21.031 1.00 96.94 307 LEU A CA 1
ATOM 2422 C C . LEU A 1 307 ? 14.238 13.756 -21.533 1.00 96.94 307 LEU A C 1
ATOM 2424 O O . LEU A 1 307 ? 15.174 13.316 -20.857 1.00 96.94 307 LEU A O 1
ATOM 2428 N N . GLY A 1 308 ? 13.929 13.223 -22.717 1.00 97.00 308 GLY A N 1
ATOM 2429 C CA . GLY A 1 308 ? 14.621 12.109 -23.361 1.00 97.00 308 GLY A CA 1
ATOM 2430 C C . GLY A 1 308 ? 14.129 10.722 -22.946 1.00 97.00 308 GLY A C 1
ATOM 2431 O O . GLY A 1 308 ? 14.766 9.734 -23.308 1.00 97.00 308 GLY A O 1
ATOM 2432 N N . VAL A 1 309 ? 13.034 10.615 -22.186 1.00 97.56 309 VAL A N 1
ATOM 2433 C CA . VAL A 1 309 ? 12.448 9.320 -21.806 1.00 97.56 309 VAL A CA 1
ATOM 2434 C C . VAL A 1 309 ? 11.821 8.661 -23.033 1.00 97.56 309 VAL A C 1
ATOM 2436 O O . VAL A 1 309 ? 11.044 9.278 -23.760 1.00 97.56 309 VAL A O 1
ATOM 2439 N N . VAL A 1 310 ? 12.138 7.385 -23.255 1.00 95.81 310 VAL A N 1
ATOM 2440 C CA . VAL A 1 310 ? 11.561 6.596 -24.355 1.00 95.81 310 VAL A CA 1
ATOM 2441 C C . VAL A 1 310 ? 10.344 5.832 -23.847 1.00 95.81 310 VAL A C 1
ATOM 2443 O O . VAL A 1 310 ? 10.411 5.222 -22.782 1.00 95.81 310 VAL A O 1
ATOM 2446 N N . ILE A 1 311 ? 9.247 5.837 -24.604 1.00 92.94 311 ILE A N 1
ATOM 2447 C CA . ILE A 1 311 ? 7.981 5.200 -24.220 1.00 92.94 311 ILE A CA 1
ATOM 2448 C C . ILE A 1 311 ? 7.549 4.234 -25.327 1.00 92.94 311 ILE A C 1
ATOM 2450 O O . ILE A 1 311 ? 7.526 4.608 -26.498 1.00 92.94 311 ILE A O 1
ATOM 2454 N N . TYR A 1 312 ? 7.214 3.001 -24.946 1.00 91.44 312 TYR A N 1
ATOM 2455 C CA . TYR A 1 312 ? 6.648 1.971 -25.818 1.00 91.44 312 TYR A CA 1
ATOM 2456 C C . TYR A 1 312 ? 5.247 1.589 -25.329 1.00 91.44 312 TYR A C 1
ATOM 2458 O O . TYR A 1 312 ? 5.077 1.302 -24.145 1.00 91.44 312 TYR A O 1
ATOM 2466 N N . HIS A 1 313 ? 4.270 1.542 -26.236 1.00 88.00 313 HIS A N 1
ATOM 2467 C CA . HIS A 1 313 ? 2.870 1.205 -25.944 1.00 88.00 313 HIS A CA 1
ATOM 2468 C C . HIS A 1 313 ? 2.479 -0.147 -26.549 1.00 88.00 313 HIS A C 1
ATOM 2470 O O . HIS A 1 313 ? 3.023 -0.533 -27.583 1.00 88.00 313 HIS A O 1
ATOM 2476 N N . GLY A 1 314 ? 1.524 -0.843 -25.928 1.00 84.62 314 GLY A N 1
ATOM 2477 C CA . GLY A 1 314 ? 1.019 -2.135 -26.412 1.00 84.62 314 GLY A CA 1
ATOM 2478 C C . GLY A 1 314 ? 2.035 -3.278 -26.323 1.00 84.62 314 GLY A C 1
ATOM 2479 O O . GLY A 1 314 ? 2.014 -4.179 -27.160 1.00 84.62 314 GLY A O 1
ATOM 2480 N N . TYR A 1 315 ? 2.948 -3.224 -25.348 1.00 88.75 315 TYR A N 1
ATOM 2481 C CA . TYR A 1 315 ? 3.989 -4.228 -25.140 1.00 88.75 315 TYR A CA 1
ATOM 2482 C C . TYR A 1 315 ? 3.845 -4.924 -23.787 1.00 88.75 315 TYR A C 1
ATOM 2484 O O . TYR A 1 315 ? 3.889 -4.298 -22.726 1.00 88.75 315 TYR A O 1
ATOM 2492 N N . HIS A 1 316 ? 3.773 -6.250 -23.829 1.00 86.69 316 HIS A N 1
ATOM 2493 C CA . HIS A 1 316 ? 3.658 -7.120 -22.668 1.00 86.69 316 HIS A CA 1
ATOM 2494 C C . HIS A 1 316 ? 4.991 -7.751 -22.294 1.00 86.69 316 HIS A C 1
ATOM 2496 O O . HIS A 1 316 ? 5.723 -8.229 -23.160 1.00 86.69 316 HIS A O 1
ATOM 2502 N N . LEU A 1 317 ? 5.310 -7.775 -20.996 1.00 88.12 317 LEU A N 1
ATOM 2503 C CA . LEU A 1 317 ? 6.495 -8.466 -20.489 1.00 88.12 317 LEU A CA 1
ATOM 2504 C C . LEU A 1 317 ? 6.364 -9.976 -20.721 1.00 88.12 317 LEU A C 1
ATOM 2506 O O . LEU A 1 317 ? 5.476 -10.612 -20.155 1.00 88.12 317 LEU A O 1
ATOM 2510 N N . VAL A 1 318 ? 7.283 -10.550 -21.500 1.00 85.75 318 VAL A N 1
ATOM 2511 C CA . VAL A 1 318 ? 7.312 -11.994 -21.775 1.00 85.75 318 VAL A CA 1
ATOM 2512 C C . VAL A 1 318 ? 8.353 -12.682 -20.915 1.00 85.75 318 VAL A C 1
ATOM 2514 O O . VAL A 1 318 ? 8.006 -13.558 -20.133 1.00 85.75 318 VAL A O 1
ATOM 2517 N N . ASN A 1 319 ? 9.626 -12.297 -21.042 1.00 84.38 319 ASN A N 1
ATOM 2518 C CA . ASN A 1 319 ? 10.723 -12.974 -20.348 1.00 84.38 319 ASN A CA 1
ATOM 2519 C C . ASN A 1 319 ? 11.947 -12.059 -20.165 1.00 84.38 319 ASN A C 1
ATOM 2521 O O . ASN A 1 319 ? 11.996 -10.946 -20.687 1.00 84.38 319 ASN A O 1
ATOM 2525 N N . TRP A 1 320 ? 12.959 -12.525 -19.436 1.00 88.44 320 TRP A N 1
ATOM 2526 C CA . TRP A 1 320 ? 14.232 -11.829 -19.246 1.00 88.44 320 TRP A CA 1
ATOM 2527 C C . TRP A 1 320 ? 15.406 -12.805 -19.128 1.00 88.44 320 TRP A C 1
ATOM 2529 O O . TRP A 1 320 ? 15.244 -13.961 -18.747 1.00 88.44 320 TRP A O 1
ATOM 2539 N N . LYS A 1 321 ? 16.620 -12.325 -19.424 1.00 87.00 321 LYS A N 1
ATOM 2540 C CA . LYS A 1 321 ? 17.867 -13.076 -19.216 1.00 87.00 321 LYS A CA 1
ATOM 2541 C C . LYS A 1 321 ? 18.574 -12.608 -17.947 1.00 87.00 321 LYS A C 1
ATOM 2543 O O . LYS A 1 321 ? 18.810 -11.410 -17.764 1.00 87.00 321 LYS A O 1
ATOM 2548 N N . VAL A 1 322 ? 18.979 -13.565 -17.116 1.00 86.12 322 VAL A N 1
ATOM 2549 C CA . VAL A 1 322 ? 19.734 -13.346 -15.872 1.00 86.12 322 VAL A CA 1
ATOM 2550 C C . VAL A 1 322 ? 21.215 -13.662 -16.098 1.00 86.12 322 VAL A C 1
ATOM 2552 O O . VAL A 1 322 ? 21.557 -14.621 -16.784 1.00 86.12 322 VAL A O 1
ATOM 2555 N N . LYS A 1 323 ? 22.108 -12.848 -15.534 1.00 85.94 323 LYS A N 1
ATOM 2556 C CA . LYS A 1 323 ? 23.548 -13.110 -15.436 1.00 85.94 323 LYS A CA 1
ATOM 2557 C C . LYS A 1 323 ? 24.053 -12.564 -14.102 1.00 85.94 323 LYS A C 1
ATOM 2559 O O . LYS A 1 323 ? 23.848 -11.387 -13.820 1.00 85.94 323 LYS A O 1
ATOM 2564 N N . ASN A 1 324 ? 24.734 -13.394 -13.310 1.00 85.31 324 ASN A N 1
ATOM 2565 C CA . ASN A 1 324 ? 25.226 -13.045 -11.967 1.00 85.31 324 ASN A CA 1
ATOM 2566 C C . ASN A 1 324 ? 24.108 -12.476 -11.069 1.00 85.31 324 ASN A C 1
ATOM 2568 O O . ASN A 1 324 ? 24.228 -11.358 -10.575 1.00 85.31 324 ASN A O 1
ATOM 2572 N N . SER A 1 325 ? 22.986 -13.195 -10.957 1.00 86.12 325 SER A N 1
ATOM 2573 C CA . SER A 1 325 ? 21.806 -12.793 -10.166 1.00 86.12 325 SER A CA 1
ATOM 2574 C C . SER A 1 325 ? 21.129 -11.478 -10.589 1.00 86.12 325 SER A C 1
ATOM 2576 O O . SER A 1 325 ? 20.205 -11.016 -9.926 1.00 86.12 325 SER A O 1
ATOM 2578 N N . GLN A 1 326 ? 21.534 -10.875 -11.712 1.00 88.69 326 GLN A N 1
ATOM 2579 C CA . GLN A 1 326 ? 20.959 -9.640 -12.244 1.00 88.69 326 GLN A CA 1
ATOM 2580 C C . GLN A 1 326 ? 20.368 -9.866 -13.631 1.00 88.69 326 GLN A C 1
ATOM 2582 O O . GLN A 1 326 ? 20.980 -10.509 -14.488 1.00 88.69 326 GLN A O 1
ATOM 2587 N N . ILE A 1 327 ? 19.199 -9.290 -13.894 1.00 89.50 327 ILE A N 1
ATOM 2588 C CA . ILE A 1 327 ? 18.675 -9.221 -15.255 1.00 89.50 327 ILE A CA 1
ATOM 2589 C C . ILE A 1 327 ? 19.532 -8.278 -16.095 1.00 89.50 327 ILE A C 1
ATOM 2591 O O . ILE A 1 327 ? 19.976 -7.242 -15.601 1.00 89.50 327 ILE A O 1
ATOM 2595 N N . HIS A 1 328 ? 19.770 -8.642 -17.355 1.00 90.62 328 HIS A N 1
ATOM 2596 C CA . HIS A 1 328 ? 20.532 -7.806 -18.291 1.00 90.62 328 HIS A CA 1
ATOM 2597 C C . HIS A 1 328 ? 19.848 -7.602 -19.646 1.00 90.62 328 HIS A C 1
ATOM 2599 O O . HIS A 1 328 ? 20.221 -6.689 -20.373 1.00 90.62 328 HIS A O 1
ATOM 2605 N N . LYS A 1 329 ? 18.836 -8.408 -19.986 1.00 91.88 329 LYS A N 1
ATOM 2606 C CA . LYS A 1 329 ? 17.982 -8.234 -21.170 1.00 91.88 329 LYS A CA 1
ATOM 2607 C C . LYS A 1 329 ? 16.547 -8.583 -20.821 1.00 91.88 329 LYS A C 1
ATOM 2609 O O . LYS A 1 329 ? 16.329 -9.563 -20.110 1.00 91.88 329 LYS A O 1
ATOM 2614 N N . VAL A 1 330 ? 15.594 -7.816 -21.337 1.00 91.38 330 VAL A N 1
ATOM 2615 C CA . VAL A 1 330 ? 14.156 -8.051 -21.156 1.00 91.38 330 VAL A CA 1
ATOM 2616 C C . VAL A 1 330 ? 13.482 -8.103 -22.522 1.00 91.38 330 VAL A C 1
ATOM 2618 O O . VAL A 1 330 ? 13.777 -7.278 -23.384 1.00 91.38 330 VAL A O 1
ATOM 2621 N N . LEU A 1 331 ? 12.610 -9.092 -22.707 1.00 90.88 331 LEU A N 1
ATOM 2622 C CA . LEU A 1 331 ? 11.818 -9.319 -23.906 1.00 90.88 331 LEU A CA 1
ATOM 2623 C C . LEU A 1 331 ? 10.369 -8.912 -23.655 1.00 90.88 331 LEU A C 1
ATOM 2625 O O . LEU A 1 331 ? 9.720 -9.398 -22.721 1.00 90.88 331 LEU A O 1
ATOM 2629 N N . PHE A 1 332 ? 9.866 -8.086 -24.559 1.00 90.44 332 PHE A N 1
ATOM 2630 C CA . PHE A 1 332 ? 8.475 -7.697 -24.645 1.00 90.44 332 PHE A CA 1
ATOM 2631 C C . PHE A 1 332 ? 7.866 -8.144 -25.973 1.00 90.44 332 PHE A C 1
ATOM 2633 O O . PHE A 1 332 ? 8.546 -8.189 -27.000 1.00 90.44 332 PHE A O 1
ATOM 2640 N N . HIS A 1 333 ? 6.575 -8.447 -25.948 1.00 86.81 333 HIS A N 1
ATOM 2641 C CA . HIS A 1 333 ? 5.790 -8.843 -27.115 1.00 86.81 333 HIS A CA 1
ATOM 2642 C C . HIS A 1 333 ? 4.638 -7.868 -27.348 1.00 86.81 333 HIS A C 1
ATOM 2644 O O . HIS A 1 333 ? 4.148 -7.266 -26.398 1.00 86.81 333 HIS A O 1
ATOM 2650 N N . THR A 1 334 ? 4.224 -7.725 -28.603 1.00 85.38 334 THR A N 1
ATOM 2651 C CA . THR A 1 334 ? 3.077 -6.923 -29.030 1.00 85.38 334 THR A CA 1
ATOM 2652 C C . THR A 1 334 ? 2.313 -7.698 -30.098 1.00 85.38 334 THR A C 1
ATOM 2654 O O . THR A 1 334 ? 2.935 -8.385 -30.911 1.00 85.38 334 THR A O 1
ATOM 2657 N N . ASP A 1 335 ? 0.991 -7.554 -30.121 1.00 79.81 335 ASP A N 1
ATOM 2658 C CA . ASP A 1 335 ? 0.131 -8.225 -31.103 1.00 79.81 335 ASP A CA 1
ATOM 2659 C C . ASP A 1 335 ? 0.202 -7.562 -32.497 1.00 79.81 335 ASP A C 1
ATOM 2661 O O . ASP A 1 335 ? -0.225 -8.141 -33.494 1.00 79.81 335 ASP A O 1
ATOM 2665 N N . PHE A 1 336 ? 0.768 -6.351 -32.593 1.00 76.50 336 PHE A N 1
ATOM 2666 C CA . PHE A 1 336 ? 0.699 -5.494 -33.789 1.00 76.50 336 PHE A CA 1
ATOM 2667 C C . PHE A 1 336 ? 2.047 -5.284 -34.487 1.00 76.50 336 PHE A C 1
ATOM 2669 O O . PHE A 1 336 ? 2.176 -4.418 -35.354 1.00 76.50 336 PHE A O 1
ATOM 2676 N N . GLY A 1 337 ? 3.081 -6.035 -34.109 1.00 78.19 337 GLY A N 1
ATOM 2677 C CA . GLY A 1 337 ? 4.427 -5.783 -34.610 1.00 78.19 337 GLY A CA 1
ATOM 2678 C C . GLY A 1 337 ? 5.486 -6.767 -34.137 1.00 78.19 337 GLY A C 1
ATOM 2679 O O . GLY A 1 337 ? 5.204 -7.859 -33.650 1.00 78.19 337 GLY A O 1
ATOM 2680 N N . SER A 1 338 ? 6.746 -6.376 -34.323 1.00 84.94 338 SER A N 1
ATOM 2681 C CA . SER A 1 338 ? 7.894 -7.182 -33.917 1.00 84.94 338 SER A CA 1
ATOM 2682 C C . SER A 1 338 ? 8.121 -7.124 -32.403 1.00 84.94 338 SER A C 1
ATOM 2684 O O . SER A 1 338 ? 7.929 -6.065 -31.801 1.00 84.94 338 SER A O 1
ATOM 2686 N N . PRO A 1 339 ? 8.621 -8.209 -31.787 1.00 87.88 339 PRO A N 1
ATOM 2687 C CA . PRO A 1 339 ? 9.001 -8.195 -30.382 1.00 87.88 339 PRO A CA 1
ATOM 2688 C C . PRO A 1 339 ? 10.119 -7.184 -30.104 1.00 87.88 339 PRO A C 1
ATOM 2690 O O . PRO A 1 339 ? 10.957 -6.888 -30.958 1.00 87.88 339 PRO A O 1
ATOM 2693 N N . LEU A 1 340 ? 10.151 -6.695 -28.869 1.00 90.50 340 LEU A N 1
ATOM 2694 C CA . LEU A 1 340 ? 11.084 -5.680 -28.399 1.00 90.50 340 LEU A CA 1
ATOM 2695 C C . LEU A 1 340 ? 12.042 -6.290 -27.373 1.00 90.50 340 LEU A C 1
ATOM 2697 O O . LEU A 1 340 ? 11.613 -6.817 -26.348 1.00 90.50 340 LEU A O 1
ATOM 2701 N N . ILE A 1 341 ? 13.349 -6.194 -27.624 1.00 92.81 341 ILE A N 1
ATOM 2702 C CA . ILE A 1 341 ? 14.395 -6.600 -26.674 1.00 92.81 341 ILE A CA 1
ATOM 2703 C C . ILE A 1 341 ? 15.132 -5.356 -26.192 1.00 92.81 341 ILE A C 1
ATOM 2705 O O . ILE A 1 341 ? 15.649 -4.587 -27.000 1.00 92.81 341 ILE A O 1
ATOM 2709 N N . ILE A 1 342 ? 15.219 -5.181 -24.873 1.00 94.19 342 ILE A N 1
ATOM 2710 C CA . ILE A 1 342 ? 15.905 -4.043 -24.253 1.00 94.19 342 ILE A CA 1
ATOM 2711 C C . ILE A 1 342 ? 17.017 -4.548 -23.330 1.00 94.19 342 ILE A C 1
ATOM 2713 O O . ILE A 1 342 ? 16.766 -5.355 -22.431 1.00 94.19 342 ILE A O 1
ATOM 2717 N N . ASP A 1 343 ? 18.235 -4.026 -23.512 1.00 94.62 343 ASP A N 1
ATOM 2718 C CA . ASP A 1 343 ? 19.324 -4.179 -22.543 1.00 94.62 343 ASP A CA 1
ATOM 2719 C C . ASP A 1 343 ? 18.957 -3.461 -21.238 1.00 94.62 343 ASP A C 1
ATOM 2721 O O . ASP A 1 343 ? 18.741 -2.246 -21.200 1.00 94.62 343 ASP A O 1
ATOM 2725 N N . CYS A 1 344 ? 18.881 -4.222 -20.155 1.00 93.19 344 CYS A N 1
ATOM 2726 C CA . CYS A 1 344 ? 18.280 -3.803 -18.900 1.00 93.19 344 CYS A CA 1
ATOM 2727 C C . CYS A 1 344 ? 19.330 -3.657 -17.802 1.00 93.19 344 CYS A C 1
ATOM 2729 O O . CYS A 1 344 ? 20.079 -4.583 -17.507 1.00 93.19 344 CYS A O 1
ATOM 2731 N N . LEU A 1 345 ? 19.343 -2.498 -17.151 1.00 94.56 345 LEU A N 1
ATOM 2732 C CA . LEU A 1 345 ? 20.114 -2.250 -15.937 1.00 94.56 345 LEU A CA 1
ATOM 2733 C C . LEU A 1 345 ? 19.283 -2.527 -14.679 1.00 94.56 345 LEU A C 1
ATOM 2735 O O . LEU A 1 345 ? 19.801 -3.066 -13.704 1.00 94.56 345 LEU A O 1
ATOM 2739 N N . ALA A 1 346 ? 18.001 -2.165 -14.705 1.00 95.19 346 ALA A N 1
ATOM 2740 C CA . ALA A 1 346 ? 17.037 -2.409 -13.638 1.00 95.19 346 ALA A CA 1
ATOM 2741 C C . ALA A 1 346 ? 15.611 -2.382 -14.199 1.00 95.19 346 ALA A C 1
ATOM 2743 O O . ALA A 1 346 ? 15.351 -1.658 -15.160 1.00 95.19 346 ALA A O 1
ATOM 2744 N N . LEU A 1 347 ? 14.698 -3.129 -13.578 1.00 95.75 347 LEU A N 1
ATOM 2745 C CA . LEU A 1 347 ? 13.285 -3.185 -13.952 1.00 95.75 347 LEU A CA 1
ATOM 2746 C C . LEU A 1 347 ? 12.402 -2.828 -12.755 1.00 95.75 347 LEU A C 1
ATOM 2748 O O . LEU A 1 347 ? 12.358 -3.562 -11.773 1.00 95.75 347 LEU A O 1
ATOM 2752 N N . PHE A 1 348 ? 11.653 -1.736 -12.860 1.00 96.69 348 PHE A N 1
ATOM 2753 C CA . PHE A 1 348 ? 10.560 -1.405 -11.951 1.00 96.69 348 PHE A CA 1
ATOM 2754 C C . PHE A 1 348 ? 9.267 -1.983 -12.520 1.00 96.69 348 PHE A C 1
ATOM 2756 O O . PHE A 1 348 ? 8.832 -1.590 -13.604 1.00 96.69 348 PHE A O 1
ATOM 2763 N N . TYR A 1 349 ? 8.672 -2.939 -11.808 1.00 93.75 349 TYR A N 1
ATOM 2764 C CA . TYR A 1 349 ? 7.536 -3.710 -12.306 1.00 93.75 349 TYR A CA 1
ATOM 2765 C C . TYR A 1 349 ? 6.236 -3.358 -11.573 1.00 93.75 349 TYR A C 1
ATOM 2767 O O . TYR A 1 349 ? 6.072 -3.632 -10.384 1.00 93.75 349 TYR A O 1
ATOM 2775 N N . TYR A 1 350 ? 5.285 -2.810 -12.327 1.00 91.88 350 TYR A N 1
ATOM 2776 C CA . TYR A 1 350 ? 3.939 -2.412 -11.910 1.00 91.88 350 TYR A CA 1
ATOM 2777 C C . TYR A 1 350 ? 2.872 -3.223 -12.658 1.00 91.88 350 TYR A C 1
ATOM 2779 O O . TYR A 1 350 ? 1.987 -2.679 -13.322 1.00 91.88 350 TYR A O 1
ATOM 2787 N N . GLY A 1 351 ? 2.985 -4.551 -12.585 1.00 86.62 351 GLY A N 1
ATOM 2788 C CA . GLY A 1 351 ? 2.020 -5.470 -13.187 1.00 86.62 351 GLY A CA 1
ATOM 2789 C C . GLY A 1 351 ? 0.814 -5.765 -12.294 1.00 86.62 351 GLY A C 1
ATOM 2790 O O . GLY A 1 351 ? 0.276 -4.896 -11.604 1.00 86.62 351 GLY A O 1
ATOM 2791 N N . ARG A 1 352 ? 0.366 -7.024 -12.302 1.00 83.25 352 ARG A N 1
ATOM 2792 C CA . ARG A 1 352 ? -0.796 -7.457 -11.516 1.00 83.25 352 ARG A CA 1
ATOM 2793 C C . ARG A 1 352 ? -0.540 -7.292 -10.013 1.00 83.25 352 ARG A C 1
ATOM 2795 O O . ARG A 1 352 ? 0.520 -7.651 -9.500 1.00 83.25 352 ARG A O 1
ATOM 2802 N N . ARG A 1 353 ? -1.555 -6.789 -9.307 1.00 87.25 353 ARG A N 1
ATOM 2803 C CA . ARG A 1 353 ? -1.595 -6.763 -7.842 1.00 87.25 353 ARG A CA 1
ATOM 2804 C C . ARG A 1 353 ? -2.420 -7.932 -7.325 1.00 87.25 353 ARG A C 1
ATOM 2806 O O . ARG A 1 353 ? -3.521 -8.167 -7.817 1.00 87.25 353 ARG A O 1
ATOM 2813 N N . VAL A 1 354 ? -1.893 -8.639 -6.337 1.00 88.38 354 VAL A N 1
ATOM 2814 C CA . VAL A 1 354 ? -2.529 -9.802 -5.703 1.00 88.38 354 VAL A CA 1
ATOM 2815 C C . VAL A 1 354 ? -2.250 -9.800 -4.204 1.00 88.38 354 VAL A C 1
ATOM 2817 O O . VAL A 1 354 ? -1.420 -9.035 -3.710 1.00 88.38 354 VAL A O 1
ATOM 2820 N N . THR A 1 355 ? -2.938 -10.655 -3.454 1.00 89.31 355 THR A N 1
ATOM 2821 C CA . THR A 1 355 ? -2.579 -10.921 -2.057 1.00 89.31 355 THR A CA 1
ATOM 2822 C C . THR A 1 355 ? -1.181 -11.546 -1.991 1.00 89.31 355 THR A C 1
ATOM 2824 O O . THR A 1 355 ? -0.831 -12.377 -2.828 1.00 89.31 355 THR A O 1
ATOM 2827 N N . SER A 1 356 ? -0.367 -11.146 -1.007 1.00 88.12 356 SER A N 1
ATOM 2828 C CA . SER A 1 356 ? 0.968 -11.731 -0.827 1.00 88.12 356 SER A CA 1
ATOM 2829 C C . SER A 1 356 ? 0.878 -13.248 -0.631 1.00 88.12 356 SER A C 1
ATOM 2831 O O . SER A 1 356 ? -0.058 -13.725 0.008 1.00 88.12 356 SER A O 1
ATOM 2833 N N . ALA A 1 357 ? 1.863 -14.006 -1.122 1.00 87.31 357 ALA A N 1
ATOM 2834 C CA . ALA A 1 357 ? 1.871 -15.462 -0.969 1.00 87.31 357 ALA A CA 1
ATOM 2835 C C . ALA A 1 357 ? 1.809 -15.889 0.508 1.00 87.31 357 ALA A C 1
ATOM 2837 O O . ALA A 1 357 ? 1.029 -16.764 0.860 1.00 87.31 357 ALA A O 1
ATOM 2838 N N . LYS A 1 358 ? 2.562 -15.213 1.390 1.00 88.88 358 LYS A N 1
ATOM 2839 C CA . LYS A 1 358 ? 2.545 -15.483 2.838 1.00 88.88 358 LYS A CA 1
ATOM 2840 C C . LYS A 1 358 ? 1.165 -15.234 3.447 1.00 88.88 358 LYS A C 1
ATOM 2842 O O . LYS A 1 358 ? 0.651 -16.076 4.173 1.00 88.88 358 LYS A O 1
ATOM 2847 N N . THR A 1 359 ? 0.544 -14.102 3.112 1.00 90.94 359 THR A N 1
ATOM 2848 C CA . THR A 1 359 ? -0.808 -13.772 3.577 1.00 90.94 359 THR A CA 1
ATOM 2849 C C . THR A 1 359 ? -1.827 -14.772 3.043 1.00 90.94 359 THR A C 1
ATOM 2851 O O . THR A 1 359 ? -2.656 -15.247 3.806 1.00 90.94 359 THR A O 1
ATOM 2854 N N . TYR A 1 360 ? -1.758 -15.124 1.759 1.00 91.69 360 TYR A N 1
ATOM 2855 C CA . TYR A 1 360 ? -2.639 -16.119 1.155 1.00 91.69 360 TYR A CA 1
ATOM 2856 C C . TYR A 1 360 ? -2.535 -17.470 1.875 1.00 91.69 360 TYR A C 1
ATOM 2858 O O . TYR A 1 360 ? -3.558 -18.011 2.290 1.00 91.69 360 TYR A O 1
ATOM 2866 N N . SER A 1 361 ? -1.316 -17.962 2.118 1.00 92.00 361 SER A N 1
ATOM 2867 C CA . SER A 1 361 ? -1.091 -19.206 2.861 1.00 92.00 361 SER A CA 1
ATOM 2868 C C . SER A 1 361 ? -1.654 -19.150 4.283 1.00 92.00 361 SER A C 1
ATOM 2870 O O . SER A 1 361 ? -2.299 -20.103 4.710 1.00 92.00 361 SER A O 1
ATOM 2872 N N . ALA A 1 362 ? -1.489 -18.030 4.998 1.00 94.31 362 ALA A N 1
ATOM 2873 C CA . ALA A 1 362 ? -2.045 -17.853 6.342 1.00 94.31 362 ALA A CA 1
ATOM 2874 C C . ALA A 1 362 ? -3.589 -17.871 6.354 1.00 94.31 362 ALA A C 1
ATOM 2876 O O . ALA A 1 362 ? -4.212 -18.437 7.255 1.00 94.31 362 ALA A O 1
ATOM 2877 N N . LEU A 1 363 ? -4.221 -17.264 5.344 1.00 94.69 363 LEU A N 1
ATOM 2878 C CA . LEU A 1 363 ? -5.680 -17.224 5.196 1.00 94.69 363 LEU A CA 1
ATOM 2879 C C . LEU A 1 363 ? -6.248 -18.608 4.863 1.00 94.69 363 LEU A C 1
ATOM 2881 O O . LEU A 1 363 ? -7.149 -19.090 5.545 1.00 94.69 363 LEU A O 1
ATOM 2885 N N . VAL A 1 364 ? -5.700 -19.266 3.840 1.00 92.75 364 VAL A N 1
ATOM 2886 C CA . VAL A 1 364 ? -6.174 -20.586 3.402 1.00 92.75 364 VAL A CA 1
ATOM 2887 C C . VAL A 1 364 ? -5.882 -21.645 4.462 1.00 92.75 364 VAL A C 1
ATOM 2889 O O . VAL A 1 364 ? -6.770 -22.424 4.801 1.00 92.75 364 VAL A O 1
ATOM 2892 N N . GLY A 1 365 ? -4.685 -21.627 5.054 1.00 93.56 365 GLY A N 1
ATOM 2893 C CA . GLY A 1 365 ? -4.292 -22.552 6.121 1.00 93.56 365 GLY A CA 1
ATOM 2894 C C . GLY A 1 365 ? -5.131 -22.426 7.397 1.00 93.56 365 GLY A C 1
ATOM 2895 O O . GLY A 1 365 ? -5.209 -23.373 8.171 1.00 93.56 365 GLY A O 1
ATOM 2896 N N . SER A 1 366 ? -5.807 -21.292 7.598 1.00 96.25 366 SER A N 1
ATOM 2897 C CA . SER A 1 366 ? -6.748 -21.083 8.706 1.00 96.25 366 SER A CA 1
ATOM 2898 C C . SER A 1 366 ? -8.212 -21.345 8.330 1.00 96.25 366 SER A C 1
ATOM 2900 O O . SER A 1 366 ? -9.116 -21.187 9.152 1.00 96.25 366 SER A O 1
ATOM 2902 N N . GLY A 1 367 ? -8.492 -21.753 7.091 1.00 96.38 367 GLY A N 1
ATOM 2903 C CA . GLY A 1 367 ? -9.856 -21.988 6.616 1.00 96.38 367 GLY A CA 1
ATOM 2904 C C . GLY A 1 367 ? -10.698 -20.712 6.508 1.00 96.38 367 GLY A C 1
ATOM 2905 O O . GLY A 1 367 ? -11.929 -20.779 6.593 1.00 96.38 367 GLY A O 1
ATOM 2906 N N . ILE A 1 368 ? -10.063 -19.544 6.361 1.00 97.25 368 ILE A N 1
ATOM 2907 C CA . ILE A 1 368 ? -10.755 -18.309 5.981 1.00 97.25 368 ILE A CA 1
ATOM 2908 C C . ILE A 1 368 ? -11.092 -18.399 4.491 1.00 97.25 368 ILE A C 1
ATOM 2910 O O . ILE A 1 368 ? -10.233 -18.708 3.665 1.00 97.25 368 ILE A O 1
ATOM 2914 N N . VAL A 1 369 ? -12.351 -18.132 4.133 1.00 95.88 369 VAL A N 1
ATOM 2915 C CA . VAL A 1 369 ? -12.804 -18.263 2.740 1.00 95.88 369 VAL A CA 1
ATOM 2916 C C . VAL A 1 369 ? -12.150 -17.188 1.869 1.00 95.88 369 VAL A C 1
ATOM 2918 O O . VAL A 1 369 ? -12.299 -15.988 2.114 1.00 95.88 369 VAL A O 1
ATOM 2921 N N . TYR A 1 370 ? -11.464 -17.630 0.816 1.00 92.75 370 TYR A N 1
ATOM 2922 C CA . TYR A 1 370 ? -10.747 -16.775 -0.123 1.00 92.75 370 TYR A CA 1
ATOM 2923 C C . TYR A 1 370 ? -11.110 -17.129 -1.568 1.00 92.75 370 TYR A C 1
ATOM 2925 O O . TYR A 1 370 ? -11.037 -18.290 -1.960 1.00 92.75 370 TYR A O 1
ATOM 2933 N N . ASN A 1 371 ? -11.468 -16.126 -2.370 1.00 88.69 371 ASN A N 1
ATOM 2934 C CA . ASN A 1 371 ? -11.692 -16.264 -3.811 1.00 88.69 371 ASN A CA 1
ATOM 2935 C C . ASN A 1 371 ? -11.324 -14.947 -4.514 1.00 88.69 371 ASN A C 1
ATOM 2937 O O . ASN A 1 371 ? -12.153 -14.039 -4.616 1.00 88.69 371 ASN A O 1
ATOM 2941 N N . ASP A 1 372 ? -10.059 -14.817 -4.935 1.00 84.25 372 ASP A N 1
ATOM 2942 C CA . ASP A 1 372 ? -9.463 -13.561 -5.433 1.00 84.25 372 ASP A CA 1
ATOM 2943 C C . ASP A 1 372 ? -9.636 -12.376 -4.456 1.00 84.25 372 ASP A C 1
ATOM 2945 O O . ASP A 1 372 ? -9.782 -11.217 -4.850 1.00 84.25 372 ASP A O 1
ATOM 2949 N N . GLY A 1 373 ? -9.680 -12.684 -3.162 1.00 91.19 373 GLY A N 1
ATOM 2950 C CA . GLY A 1 373 ? -9.960 -11.752 -2.079 1.00 91.19 373 GLY A CA 1
ATOM 2951 C C . GLY A 1 373 ? -10.591 -12.469 -0.889 1.00 91.19 373 GLY A C 1
ATOM 2952 O O . GLY A 1 373 ? -11.201 -13.529 -1.041 1.00 91.19 373 GLY A O 1
ATOM 2953 N N . ILE A 1 374 ? -10.442 -11.894 0.303 1.00 95.75 374 ILE A N 1
ATOM 2954 C CA . ILE A 1 374 ? -11.078 -12.402 1.523 1.00 95.75 374 ILE A CA 1
ATOM 2955 C C . ILE A 1 374 ? -12.587 -12.186 1.405 1.00 95.75 374 ILE A C 1
ATOM 2957 O O . ILE A 1 374 ? -13.034 -11.057 1.179 1.00 95.75 374 ILE A O 1
ATOM 2961 N N . ILE A 1 375 ? -13.365 -13.257 1.559 1.00 94.62 375 ILE A N 1
ATOM 2962 C CA . ILE A 1 375 ? -14.821 -13.179 1.466 1.00 94.62 375 ILE A CA 1
ATOM 2963 C C . ILE A 1 375 ? -15.403 -12.612 2.757 1.00 94.62 375 ILE A C 1
ATOM 2965 O O . ILE A 1 375 ? -15.168 -13.144 3.842 1.00 94.62 375 ILE A O 1
ATOM 2969 N N . ILE A 1 376 ? -16.199 -11.551 2.620 1.00 94.25 376 ILE A N 1
ATOM 2970 C CA . ILE A 1 376 ? -16.842 -10.851 3.733 1.00 94.25 376 ILE A CA 1
ATOM 2971 C C . ILE A 1 376 ? -18.358 -10.729 3.555 1.00 94.25 376 ILE A C 1
ATOM 2973 O O . ILE A 1 376 ? -18.889 -10.775 2.444 1.00 94.25 376 ILE A O 1
ATOM 2977 N N . ASN A 1 377 ? -19.079 -10.555 4.660 1.00 91.81 377 ASN A N 1
ATOM 2978 C CA . ASN A 1 377 ? -20.494 -10.184 4.648 1.00 91.81 377 ASN A CA 1
ATOM 2979 C C . ASN A 1 377 ? -20.693 -8.654 4.659 1.00 91.81 377 ASN A C 1
ATOM 2981 O O . ASN A 1 377 ? -19.731 -7.886 4.687 1.00 91.81 377 ASN A O 1
ATOM 2985 N N . SER A 1 378 ? -21.950 -8.201 4.696 1.00 89.12 378 SER A N 1
ATOM 2986 C CA . SER A 1 378 ? -22.310 -6.773 4.739 1.00 89.12 378 SER A CA 1
ATOM 2987 C C . SER A 1 378 ? -21.810 -6.010 5.977 1.00 89.12 378 SER A C 1
ATOM 2989 O O . SER A 1 378 ? -21.856 -4.785 5.992 1.00 89.12 378 SER A O 1
ATOM 2991 N N . ARG A 1 379 ? -21.309 -6.709 7.004 1.00 90.50 379 ARG A N 1
ATOM 2992 C CA . ARG A 1 379 ? -20.697 -6.142 8.221 1.00 90.50 379 ARG A CA 1
ATOM 2993 C C . ARG A 1 379 ? -19.180 -6.349 8.276 1.00 90.50 379 ARG A C 1
ATOM 2995 O O . ARG A 1 379 ? -18.593 -6.278 9.350 1.00 90.50 379 ARG A O 1
ATOM 3002 N N . PHE A 1 380 ? -18.562 -6.662 7.138 1.00 94.25 380 PHE A N 1
ATOM 3003 C CA . PHE A 1 380 ? -17.116 -6.844 6.966 1.00 94.25 380 PHE A CA 1
ATOM 3004 C C . PHE A 1 380 ? -16.540 -8.028 7.759 1.00 94.25 380 PHE A C 1
ATOM 3006 O O . PHE A 1 380 ? -15.326 -8.148 7.919 1.00 94.25 380 PHE A O 1
ATOM 3013 N N . ARG A 1 381 ? -17.400 -8.933 8.243 1.00 95.31 381 ARG A N 1
ATOM 3014 C CA . ARG A 1 381 ? -16.985 -10.180 8.895 1.00 95.31 381 ARG A CA 1
ATOM 3015 C C . ARG A 1 381 ? -16.667 -11.227 7.848 1.00 95.31 381 ARG A C 1
ATOM 3017 O O . ARG A 1 381 ? -17.375 -11.325 6.845 1.00 95.31 381 ARG A O 1
ATOM 3024 N N . THR A 1 382 ? -15.649 -12.026 8.125 1.00 96.69 382 THR A N 1
ATOM 3025 C CA . THR A 1 382 ? -15.336 -13.243 7.368 1.00 96.69 382 THR A CA 1
ATOM 3026 C C . THR A 1 382 ? -16.307 -14.378 7.740 1.00 96.69 382 THR A C 1
ATOM 3028 O O . THR A 1 382 ? -17.341 -14.151 8.372 1.00 96.69 382 THR A O 1
ATOM 3031 N N . ASN A 1 383 ? -15.988 -15.622 7.373 1.00 96.06 383 ASN A N 1
ATOM 3032 C CA . ASN A 1 383 ? -16.684 -16.813 7.875 1.00 96.06 383 ASN A CA 1
ATOM 3033 C C . ASN A 1 383 ? -16.409 -17.109 9.365 1.00 96.06 383 ASN A C 1
ATOM 3035 O O . ASN A 1 383 ? -16.943 -18.080 9.897 1.00 96.06 383 ASN A O 1
ATOM 3039 N N . ASP A 1 384 ? -15.590 -16.296 10.030 1.00 97.44 384 ASP A N 1
ATOM 3040 C CA . ASP A 1 384 ? -15.367 -16.325 11.470 1.00 97.44 384 ASP A CA 1
ATOM 3041 C C . ASP A 1 384 ? -15.985 -15.092 12.149 1.00 97.44 384 ASP A C 1
ATOM 3043 O O . ASP A 1 384 ? -15.887 -13.973 11.644 1.00 97.44 384 ASP A O 1
ATOM 3047 N N . GLN A 1 385 ? -16.615 -15.279 13.312 1.00 95.25 385 GLN A N 1
ATOM 3048 C CA . GLN A 1 385 ? -17.313 -14.200 14.020 1.00 95.25 385 GLN A CA 1
ATOM 3049 C C . GLN A 1 385 ? -16.378 -13.155 14.653 1.00 95.25 385 GLN A C 1
ATOM 3051 O O . GLN A 1 385 ? -16.819 -12.034 14.921 1.00 95.25 385 GLN A O 1
ATOM 3056 N N . PHE A 1 386 ? -15.106 -13.501 14.873 1.00 97.00 386 PHE A N 1
ATOM 3057 C CA . PHE A 1 386 ? -14.101 -12.633 15.495 1.00 97.00 386 PHE A CA 1
ATOM 3058 C C . PHE A 1 386 ? -13.056 -12.110 14.502 1.00 97.00 386 PHE A C 1
ATOM 3060 O O . PHE A 1 386 ? -12.161 -11.361 14.894 1.00 97.00 386 PHE A O 1
ATOM 3067 N N . ILE A 1 387 ? -13.167 -12.478 13.220 1.00 98.25 387 ILE A N 1
ATOM 3068 C CA . ILE A 1 387 ? -12.241 -12.048 12.171 1.00 98.25 387 ILE A CA 1
ATOM 3069 C C . ILE A 1 387 ? -12.981 -11.227 11.121 1.00 98.25 387 ILE A C 1
ATOM 3071 O O . ILE A 1 387 ? -13.929 -11.686 10.476 1.00 98.25 387 ILE A O 1
ATOM 3075 N N . TYR A 1 388 ? -12.491 -10.015 10.918 1.00 98.12 388 TYR A N 1
ATOM 3076 C CA . TYR A 1 388 ? -13.014 -9.018 10.001 1.00 98.12 388 TYR A CA 1
ATOM 3077 C C . TYR A 1 388 ? -11.976 -8.733 8.922 1.00 98.12 388 TYR A C 1
ATOM 3079 O O . TYR A 1 388 ? -10.777 -8.914 9.129 1.00 98.12 388 TYR A O 1
ATOM 3087 N N . ALA A 1 389 ? -12.420 -8.267 7.762 1.00 97.81 389 ALA A N 1
ATOM 3088 C CA . ALA A 1 389 ? -11.529 -7.841 6.694 1.00 97.81 389 ALA A CA 1
ATOM 3089 C C . ALA A 1 389 ? -12.138 -6.663 5.937 1.00 97.81 389 ALA A C 1
ATOM 3091 O O . ALA A 1 389 ? -13.351 -6.576 5.761 1.00 97.81 389 ALA A O 1
ATOM 3092 N N . ALA A 1 390 ? -11.291 -5.753 5.467 1.00 97.25 390 ALA A N 1
ATOM 3093 C CA . ALA A 1 390 ? -11.724 -4.609 4.675 1.00 97.25 390 ALA A CA 1
ATOM 3094 C C . ALA A 1 390 ? -10.610 -4.127 3.738 1.00 97.25 390 ALA A C 1
ATOM 3096 O O . ALA A 1 390 ? -9.439 -4.482 3.885 1.00 97.25 390 ALA A O 1
ATOM 3097 N N . GLY A 1 391 ? -10.985 -3.291 2.770 1.00 95.69 391 GLY A N 1
ATOM 3098 C CA . GLY A 1 391 ? -10.069 -2.736 1.777 1.00 95.69 391 GLY A CA 1
ATOM 3099 C C . GLY A 1 391 ? -9.952 -3.588 0.505 1.00 95.69 391 GLY A C 1
ATOM 3100 O O . GLY A 1 391 ? -10.694 -4.554 0.323 1.00 95.69 391 GLY A O 1
ATOM 3101 N N . PRO A 1 392 ? -9.029 -3.240 -0.407 1.00 92.38 392 PRO A N 1
ATOM 3102 C CA . PRO A 1 392 ? -9.018 -3.747 -1.784 1.00 92.38 392 PRO A CA 1
ATOM 3103 C C . PRO A 1 392 ? -8.727 -5.251 -1.921 1.00 92.38 392 PRO A C 1
ATOM 3105 O O . PRO A 1 392 ? -8.903 -5.799 -3.000 1.00 92.38 392 PRO A O 1
ATOM 3108 N N . GLY A 1 393 ? -8.295 -5.921 -0.848 1.00 92.62 393 GLY A N 1
ATOM 3109 C CA . GLY A 1 393 ? -8.079 -7.373 -0.803 1.00 92.62 393 GLY A CA 1
ATOM 3110 C C . GLY A 1 393 ? -9.313 -8.182 -0.388 1.00 92.62 393 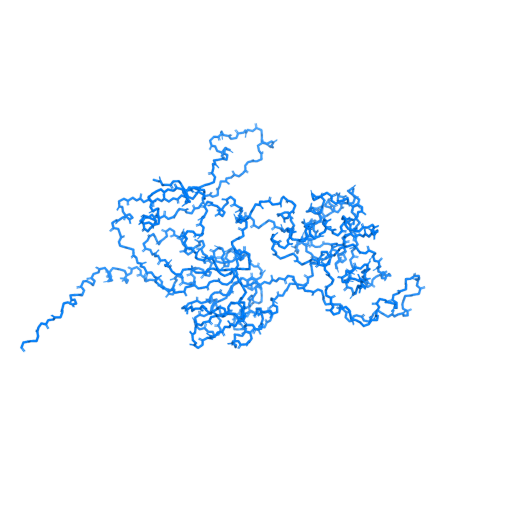GLY A C 1
ATOM 3111 O O . GLY A 1 393 ? -9.165 -9.324 0.041 1.00 92.62 393 GLY A O 1
ATOM 3112 N N . THR A 1 394 ? -10.514 -7.600 -0.452 1.00 94.56 394 THR A N 1
ATOM 3113 C CA . THR A 1 394 ? -11.767 -8.229 -0.003 1.00 94.56 394 THR A CA 1
ATOM 3114 C C . THR A 1 394 ? -12.813 -8.284 -1.111 1.00 94.56 394 THR A C 1
ATOM 3116 O O . THR A 1 394 ? -12.806 -7.453 -2.022 1.00 94.56 394 THR A O 1
ATOM 3119 N N . LYS A 1 395 ? -13.729 -9.250 -1.013 1.00 91.25 395 LYS A N 1
ATOM 3120 C CA . LYS A 1 395 ? -14.923 -9.355 -1.858 1.00 91.25 395 LYS A CA 1
ATOM 3121 C C . LYS A 1 395 ? -16.141 -9.679 -1.007 1.00 91.25 395 LYS A C 1
ATOM 3123 O O . LYS A 1 395 ? -16.052 -10.472 -0.070 1.00 91.25 395 LYS A O 1
ATOM 3128 N N . TYR A 1 396 ? -17.291 -9.116 -1.354 1.00 89.94 396 TYR A N 1
ATOM 3129 C CA . TYR A 1 396 ? -18.532 -9.532 -0.710 1.00 89.94 396 TYR A CA 1
ATOM 3130 C C . TYR A 1 396 ? -18.907 -10.962 -1.105 1.00 89.94 396 TYR A C 1
ATOM 3132 O O . TYR A 1 396 ? -18.658 -11.404 -2.229 1.00 89.94 396 TYR A O 1
ATOM 3140 N N . SER A 1 397 ? -19.517 -11.698 -0.177 1.00 83.25 397 SER A N 1
ATOM 3141 C CA . SER A 1 397 ? -20.056 -13.021 -0.479 1.00 83.25 397 SER A CA 1
ATOM 3142 C C . SER A 1 397 ? -21.126 -12.924 -1.566 1.00 83.25 397 SER A C 1
ATOM 3144 O O . SER A 1 397 ? -21.863 -11.940 -1.647 1.00 83.25 397 SER A O 1
ATOM 3146 N N . GLY A 1 398 ? -21.251 -13.969 -2.390 1.00 69.44 398 GLY A N 1
ATOM 3147 C CA . GLY A 1 398 ? -22.172 -13.992 -3.531 1.00 69.44 398 GLY A CA 1
ATOM 3148 C C . GLY A 1 398 ? -23.651 -13.792 -3.179 1.00 69.44 398 GLY A C 1
ATOM 3149 O O . GLY A 1 398 ? -24.462 -13.669 -4.080 1.00 69.44 398 GLY A O 1
ATOM 3150 N N . ARG A 1 399 ? -24.031 -13.733 -1.898 1.00 59.88 399 ARG A N 1
ATOM 3151 C CA . ARG A 1 399 ? -25.387 -13.356 -1.463 1.00 59.88 399 ARG A CA 1
ATOM 3152 C C . ARG A 1 399 ? -25.635 -11.840 -1.504 1.00 59.88 399 ARG A C 1
ATOM 3154 O O . ARG A 1 399 ? -26.783 -11.421 -1.489 1.00 59.88 399 ARG A O 1
ATOM 3161 N N . TYR A 1 400 ? -24.581 -11.026 -1.579 1.00 60.62 400 TYR A N 1
ATOM 3162 C CA . TYR A 1 400 ? -24.623 -9.557 -1.634 1.00 60.62 400 TYR A CA 1
ATOM 3163 C C . TYR A 1 400 ? -24.209 -9.049 -3.029 1.00 60.62 400 TYR A C 1
ATOM 3165 O O . TYR A 1 400 ? -23.432 -8.111 -3.165 1.00 60.62 400 TYR A O 1
ATOM 3173 N N . GLN A 1 401 ? -24.697 -9.752 -4.054 1.00 55.19 401 GLN A N 1
ATOM 3174 C CA . GLN A 1 401 ? -24.155 -9.986 -5.399 1.00 55.19 401 GLN A CA 1
ATOM 3175 C C . GLN A 1 401 ? -24.012 -8.761 -6.335 1.00 55.19 401 GLN A C 1
ATOM 3177 O O . GLN A 1 401 ? -24.426 -8.810 -7.488 1.00 55.19 401 GLN A O 1
ATOM 3182 N N . ASN A 1 402 ? -23.380 -7.672 -5.893 1.00 65.25 402 ASN A N 1
ATOM 3183 C CA . ASN A 1 402 ? -22.904 -6.626 -6.795 1.00 65.25 402 ASN A CA 1
ATOM 3184 C C . ASN A 1 402 ? -21.373 -6.546 -6.752 1.00 65.25 402 ASN A C 1
ATOM 3186 O O . ASN A 1 402 ? -20.796 -5.977 -5.830 1.00 65.25 402 ASN A O 1
ATOM 3190 N N . ALA A 1 403 ? -20.697 -7.097 -7.766 1.00 65.56 403 ALA A N 1
ATOM 3191 C CA . ALA A 1 403 ? -19.237 -7.033 -7.874 1.00 65.56 403 ALA A CA 1
ATOM 3192 C C . ALA A 1 403 ? -18.707 -5.585 -7.927 1.00 65.56 403 ALA A C 1
ATOM 3194 O O . ALA A 1 403 ? -17.582 -5.332 -7.494 1.00 65.56 403 ALA A O 1
ATOM 3195 N N . GLN A 1 404 ? -19.527 -4.629 -8.384 1.00 71.25 404 GLN A N 1
ATOM 3196 C CA . GLN A 1 404 ? -19.200 -3.199 -8.377 1.00 71.25 404 GLN A CA 1
ATOM 3197 C C . GLN A 1 404 ? -19.224 -2.594 -6.965 1.00 71.25 404 GLN A C 1
ATOM 3199 O O . GLN A 1 404 ? -18.673 -1.521 -6.752 1.00 71.25 404 GLN A O 1
ATOM 3204 N N . ALA A 1 405 ? -19.803 -3.291 -5.981 1.00 76.38 405 ALA A N 1
ATOM 3205 C CA . ALA A 1 405 ? -19.779 -2.881 -4.581 1.00 76.38 405 ALA A CA 1
ATOM 3206 C C . ALA A 1 405 ? -18.474 -3.274 -3.860 1.00 76.38 405 ALA A C 1
ATOM 3208 O O . ALA A 1 405 ? -18.279 -2.892 -2.710 1.00 76.38 405 ALA A O 1
ATOM 3209 N N . ASN A 1 406 ? -17.564 -4.026 -4.496 1.00 84.62 406 ASN A N 1
ATOM 3210 C CA . ASN A 1 406 ? -16.316 -4.437 -3.850 1.00 84.62 406 ASN A CA 1
ATOM 3211 C C . ASN A 1 406 ? -15.475 -3.230 -3.417 1.00 84.62 406 ASN A C 1
ATOM 3213 O O . ASN A 1 406 ? -15.301 -2.266 -4.163 1.00 84.62 406 ASN A O 1
ATOM 3217 N N . HIS A 1 407 ? -14.859 -3.335 -2.238 1.00 90.31 407 HIS A N 1
ATOM 3218 C CA . HIS A 1 407 ? -14.037 -2.279 -1.643 1.00 90.31 407 HIS A CA 1
ATOM 3219 C C . HIS A 1 407 ? -12.895 -1.773 -2.542 1.00 90.31 407 HIS A C 1
ATOM 3221 O O . HIS A 1 407 ? -12.415 -0.663 -2.337 1.00 90.31 407 HIS A O 1
ATOM 3227 N N . SER A 1 408 ? -12.456 -2.554 -3.536 1.00 86.31 408 SER A N 1
ATOM 3228 C CA . SER A 1 408 ? -11.444 -2.153 -4.524 1.00 86.31 408 SER A CA 1
ATOM 3229 C C . SER A 1 408 ? -11.839 -0.943 -5.375 1.00 86.31 408 SER A C 1
ATOM 3231 O O . SER A 1 408 ? -10.954 -0.287 -5.917 1.00 86.31 408 SER A O 1
ATOM 3233 N N . TYR A 1 409 ? -13.138 -0.657 -5.497 1.00 85.69 409 TYR A N 1
ATOM 3234 C CA . TYR A 1 409 ? -13.669 0.470 -6.270 1.00 85.69 409 TYR A CA 1
ATOM 3235 C C . TYR A 1 409 ? -13.943 1.716 -5.420 1.00 85.69 409 TYR A C 1
ATOM 3237 O O . TYR A 1 409 ? -14.309 2.758 -5.956 1.00 85.69 409 TYR A O 1
ATOM 3245 N N . PHE A 1 410 ? -13.745 1.632 -4.103 1.00 89.12 410 PHE A N 1
ATOM 3246 C CA . PHE A 1 410 ? -14.021 2.719 -3.172 1.00 89.12 410 PHE A CA 1
ATOM 3247 C C . PHE A 1 410 ? -12.740 3.239 -2.528 1.00 89.12 410 PHE A C 1
ATOM 3249 O O . PHE A 1 410 ? -11.706 2.573 -2.466 1.00 89.12 410 PHE A O 1
ATOM 3256 N N . SER A 1 411 ? -12.821 4.459 -2.001 1.00 90.94 411 SER A N 1
ATOM 3257 C CA . SER A 1 411 ? -11.747 5.040 -1.201 1.00 90.94 411 SER A CA 1
ATOM 3258 C C . SER A 1 411 ? -11.437 4.137 -0.004 1.00 90.94 411 SER A C 1
ATOM 3260 O O . SER A 1 411 ? -12.281 3.949 0.870 1.00 90.94 411 SER A O 1
ATOM 3262 N N . SER A 1 412 ? -10.199 3.639 0.093 1.00 93.75 412 SER A N 1
ATOM 3263 C CA . SER A 1 412 ? -9.733 2.866 1.255 1.00 93.75 412 SER A CA 1
ATOM 3264 C C . SER A 1 412 ? -9.993 3.576 2.584 1.00 93.75 412 SER A C 1
ATOM 3266 O O . SER A 1 412 ? -10.259 2.908 3.577 1.00 93.75 412 SER A O 1
ATOM 3268 N N . ARG A 1 413 ? -9.938 4.917 2.595 1.00 93.44 413 ARG A N 1
ATOM 3269 C CA . ARG A 1 413 ? -10.237 5.736 3.779 1.00 93.44 413 ARG A CA 1
ATOM 3270 C C . ARG A 1 413 ? -11.694 5.582 4.201 1.00 93.44 413 ARG A C 1
ATOM 3272 O O . ARG A 1 413 ? -11.980 5.302 5.354 1.00 93.44 413 ARG A O 1
ATOM 3279 N N . GLU A 1 414 ? -12.602 5.694 3.240 1.00 93.94 414 GLU A N 1
ATOM 3280 C CA . GLU A 1 414 ? -14.034 5.567 3.493 1.00 93.94 414 GLU A CA 1
ATOM 3281 C C . GLU A 1 414 ? -14.393 4.157 3.970 1.00 93.94 414 GLU A C 1
ATOM 3283 O O . GLU A 1 414 ? -15.107 3.984 4.952 1.00 93.94 414 GLU A O 1
ATOM 3288 N N . VAL A 1 415 ? -13.805 3.141 3.337 1.00 95.50 415 VAL A N 1
ATOM 3289 C CA . VAL A 1 415 ? -13.947 1.747 3.769 1.00 95.50 415 VAL A CA 1
ATOM 3290 C C . VAL A 1 415 ? -13.427 1.554 5.201 1.00 95.50 415 VAL A C 1
ATOM 3292 O O . VAL A 1 415 ? -14.069 0.872 5.994 1.00 95.50 415 VAL A O 1
ATOM 3295 N N . GLY A 1 416 ? -12.292 2.164 5.562 1.00 96.38 416 GLY A N 1
ATOM 3296 C CA . GLY A 1 416 ? -11.754 2.113 6.925 1.00 96.38 416 GLY A CA 1
ATOM 3297 C C . GLY A 1 416 ? -12.663 2.791 7.955 1.00 96.38 416 GLY A C 1
ATOM 3298 O O . GLY A 1 416 ? -12.925 2.215 9.010 1.00 96.38 416 GLY A O 1
ATOM 3299 N N . ARG A 1 417 ? -13.218 3.964 7.624 1.00 95.19 417 ARG A N 1
ATOM 3300 C CA . ARG A 1 417 ? -14.231 4.652 8.441 1.00 95.19 417 ARG A CA 1
ATOM 3301 C C . ARG A 1 417 ? -15.460 3.771 8.673 1.00 95.19 417 ARG A C 1
ATOM 3303 O O . ARG A 1 417 ? -15.856 3.570 9.817 1.00 95.19 417 ARG A O 1
ATOM 3310 N N . LEU A 1 418 ? -16.025 3.197 7.608 1.00 95.62 418 LEU A N 1
ATOM 3311 C CA . LEU A 1 418 ? -17.186 2.305 7.698 1.00 95.62 418 LEU A CA 1
ATOM 3312 C C . LEU A 1 418 ? -16.884 1.050 8.525 1.00 95.62 418 LEU A C 1
ATOM 3314 O O . LEU A 1 418 ? -17.721 0.626 9.319 1.00 95.62 418 LEU A O 1
ATOM 3318 N N . ALA A 1 419 ? -15.685 0.474 8.389 1.00 95.88 419 ALA A N 1
ATOM 3319 C CA . ALA A 1 419 ? -15.256 -0.658 9.208 1.00 95.88 419 ALA A CA 1
ATOM 3320 C C . ALA A 1 419 ? -15.256 -0.302 10.705 1.00 95.88 419 ALA A C 1
ATOM 3322 O O . ALA A 1 419 ? -15.703 -1.105 11.525 1.00 95.88 419 ALA A O 1
ATOM 3323 N N . SER A 1 420 ? -14.806 0.910 11.047 1.00 94.81 420 SER A N 1
ATOM 3324 C CA . SER A 1 420 ? -14.818 1.415 12.423 1.00 94.81 420 SER A CA 1
ATOM 3325 C C . SER A 1 420 ? -16.252 1.564 12.928 1.00 94.81 420 SER A C 1
ATOM 3327 O O . SER A 1 420 ? -16.605 0.998 13.956 1.00 94.81 420 SER A O 1
ATOM 3329 N N . GLU A 1 421 ? -17.137 2.192 12.153 1.00 92.94 421 GLU A N 1
ATOM 3330 C CA . GLU A 1 421 ? -18.553 2.338 12.520 1.00 92.94 421 GLU A CA 1
ATOM 3331 C C . GLU A 1 421 ? -19.268 1.000 12.731 1.00 92.94 421 GLU A C 1
ATOM 3333 O O . GLU A 1 421 ? -20.089 0.870 13.641 1.00 92.94 421 GLU A O 1
ATOM 3338 N N . MET A 1 422 ? -18.967 -0.008 11.909 1.00 91.62 422 MET A N 1
ATOM 3339 C CA . MET A 1 422 ? -19.538 -1.346 12.077 1.00 91.62 422 MET A CA 1
ATOM 3340 C C . MET A 1 422 ? -19.040 -2.026 13.347 1.00 91.62 422 MET A C 1
ATOM 3342 O O . MET A 1 422 ? -19.834 -2.676 14.024 1.00 91.62 422 MET A O 1
ATOM 3346 N N . PHE A 1 423 ? -17.759 -1.873 13.685 1.00 90.88 423 PHE A N 1
ATOM 3347 C CA . PHE A 1 423 ? -17.216 -2.408 14.929 1.00 90.88 423 PHE A CA 1
ATOM 3348 C C . PHE A 1 423 ? -17.852 -1.748 16.147 1.00 90.88 423 PHE A C 1
ATOM 3350 O O . PHE A 1 423 ? -18.344 -2.435 17.037 1.00 90.88 423 PHE A O 1
ATOM 3357 N N . ARG A 1 424 ? -17.928 -0.417 16.144 1.00 89.56 424 ARG A N 1
ATOM 3358 C CA . ARG A 1 424 ? -18.514 0.366 17.233 1.00 89.56 424 ARG A CA 1
ATOM 3359 C C . ARG A 1 424 ? -19.947 -0.056 17.542 1.00 89.56 424 ARG A C 1
ATOM 3361 O O . ARG A 1 424 ? -20.268 -0.335 18.687 1.00 89.56 424 ARG A O 1
ATOM 3368 N N . LYS A 1 425 ? -20.780 -0.251 16.513 1.00 88.31 425 LYS A N 1
ATOM 3369 C CA . LYS A 1 425 ? -22.166 -0.743 16.663 1.00 88.31 425 LYS A CA 1
ATOM 3370 C C . LYS A 1 425 ? -22.289 -2.109 17.346 1.00 88.31 425 LYS A C 1
ATOM 3372 O O . LYS A 1 425 ? -23.383 -2.465 17.774 1.00 88.31 425 LYS A O 1
ATOM 3377 N N . VAL A 1 426 ? -21.223 -2.906 17.353 1.00 85.81 426 VAL A N 1
ATOM 3378 C CA . VAL A 1 426 ? -21.193 -4.237 17.974 1.00 85.81 426 VAL A CA 1
ATOM 3379 C C . VAL A 1 426 ? -20.682 -4.167 19.412 1.00 85.81 426 VAL A C 1
ATOM 3381 O O . VAL A 1 426 ? -21.074 -5.003 20.217 1.00 85.81 426 VAL A O 1
ATOM 3384 N N . MET A 1 427 ? -19.804 -3.211 19.715 1.00 84.06 427 MET A N 1
ATOM 3385 C CA . MET A 1 427 ? -18.978 -3.232 20.926 1.00 84.06 427 MET A CA 1
ATOM 3386 C C . MET A 1 427 ? -19.306 -2.130 21.919 1.00 84.06 427 MET A C 1
ATOM 3388 O O . MET A 1 427 ? -19.058 -2.296 23.109 1.00 84.06 427 MET A O 1
ATOM 3392 N N . GLU A 1 428 ? -19.805 -1.001 21.428 1.00 82.50 428 GLU A N 1
ATOM 3393 C CA . GLU A 1 428 ? -20.147 0.137 22.265 1.00 82.50 428 GLU A CA 1
ATOM 3394 C C . GLU A 1 428 ? -21.557 -0.062 22.820 1.00 82.50 428 GLU A C 1
ATOM 3396 O O . GLU A 1 428 ? -22.472 -0.378 22.046 1.00 82.50 428 GLU A O 1
ATOM 3401 N N . PRO A 1 429 ? -21.745 0.103 24.140 1.00 75.12 429 PRO A N 1
ATOM 3402 C CA . PRO A 1 429 ? -23.065 0.025 24.737 1.00 75.12 429 PRO A CA 1
ATOM 3403 C C . PRO A 1 429 ? -23.963 1.106 24.146 1.00 75.12 429 PRO A C 1
ATOM 3405 O O . PRO A 1 429 ? -23.524 2.206 23.794 1.00 75.12 429 PRO A O 1
ATOM 3408 N N . LYS A 1 430 ? -25.251 0.796 24.019 1.00 71.88 430 LYS A N 1
ATOM 3409 C CA . LYS A 1 430 ? -26.218 1.805 23.579 1.00 71.88 430 LYS A CA 1
ATOM 3410 C C . LYS A 1 430 ? -26.368 2.873 24.671 1.00 71.88 430 LYS A C 1
ATOM 3412 O O . LYS A 1 430 ? -26.251 2.540 25.845 1.00 71.88 430 LYS A O 1
ATOM 3417 N N . PRO A 1 431 ? -26.738 4.121 24.332 1.00 62.41 431 PRO A N 1
ATOM 3418 C CA . PRO A 1 431 ? -26.875 5.204 25.313 1.00 62.41 431 PRO A CA 1
ATOM 3419 C C . PRO A 1 431 ? -27.735 4.860 26.544 1.00 62.41 431 PRO A C 1
ATOM 3421 O O . PRO A 1 431 ? -27.421 5.291 27.642 1.00 62.41 431 PRO A O 1
ATOM 3424 N N . ARG A 1 432 ? -28.774 4.024 26.384 1.00 54.31 432 ARG A N 1
ATOM 3425 C CA . ARG A 1 432 ? -29.616 3.548 27.501 1.00 54.31 432 ARG A CA 1
ATOM 3426 C C . ARG A 1 432 ? -28.899 2.569 28.440 1.00 54.31 432 ARG A C 1
ATOM 3428 O O . ARG A 1 432 ? -29.116 2.605 29.637 1.00 54.31 432 ARG A O 1
ATOM 3435 N N . GLU A 1 433 ? -28.014 1.729 27.907 1.00 53.53 433 GLU A N 1
ATOM 3436 C CA . GLU A 1 433 ? -27.229 0.771 28.701 1.00 53.53 433 GLU A CA 1
ATOM 3437 C C . GLU A 1 433 ? -26.150 1.485 29.532 1.00 53.53 433 GLU A C 1
ATOM 3439 O O . GLU A 1 433 ? -25.724 0.969 30.561 1.00 53.53 433 GLU A O 1
ATOM 3444 N N . MET A 1 434 ? -25.722 2.682 29.114 1.00 52.72 434 MET A N 1
ATOM 3445 C CA . MET A 1 434 ? -24.796 3.508 29.889 1.00 52.72 434 MET A CA 1
ATOM 3446 C C . MET A 1 434 ? -25.449 4.142 31.122 1.00 52.72 434 MET A C 1
ATOM 3448 O O . MET A 1 434 ? -24.797 4.213 32.160 1.00 52.72 434 MET A O 1
ATOM 3452 N N . GLU A 1 435 ? -26.711 4.574 31.029 1.00 51.03 435 GLU A N 1
ATOM 3453 C CA . GLU A 1 435 ? -27.478 5.070 32.184 1.00 51.03 435 GLU A CA 1
ATOM 3454 C C . GLU A 1 435 ? -27.701 3.945 33.208 1.00 51.03 435 GLU A C 1
ATOM 3456 O O . GLU A 1 435 ? -27.463 4.135 34.402 1.00 51.03 435 GLU A O 1
ATOM 3461 N N . ASP A 1 436 ? -28.042 2.742 32.734 1.00 48.09 436 ASP A N 1
ATOM 3462 C CA . ASP A 1 436 ? -28.216 1.568 33.591 1.00 48.09 436 ASP A CA 1
ATOM 3463 C C . ASP A 1 436 ? -26.891 1.141 34.253 1.00 48.09 436 ASP A C 1
ATOM 3465 O O . ASP A 1 436 ? -26.860 0.930 35.466 1.00 48.09 436 ASP A O 1
ATOM 3469 N N . ALA A 1 437 ? -25.778 1.096 33.507 1.00 51.31 437 ALA A N 1
ATOM 3470 C CA . ALA A 1 437 ? -24.453 0.747 34.039 1.00 51.31 437 ALA A CA 1
ATOM 3471 C C . ALA A 1 437 ? -23.921 1.761 35.071 1.00 51.31 437 ALA A C 1
ATOM 3473 O O . ALA A 1 437 ? -23.203 1.382 35.996 1.00 51.31 437 ALA A O 1
ATOM 3474 N N . GLN A 1 438 ? -24.279 3.042 34.934 1.00 50.38 438 GLN A N 1
ATOM 3475 C CA . GLN A 1 438 ? -23.969 4.082 35.922 1.00 50.38 438 GLN A CA 1
ATOM 3476 C C . GLN A 1 438 ? -24.871 3.998 37.165 1.00 50.38 438 GLN A C 1
ATOM 3478 O O . GLN A 1 438 ? -24.454 4.407 38.247 1.00 50.38 438 GLN A O 1
ATOM 3483 N N . SER A 1 439 ? -26.084 3.450 37.036 1.00 48.47 439 SER A N 1
ATOM 3484 C CA . SER A 1 439 ? -27.032 3.277 38.146 1.00 48.47 439 SER A CA 1
ATOM 3485 C C . SER A 1 439 ? -26.788 2.013 38.983 1.00 48.47 439 SER A C 1
ATOM 3487 O O . SER A 1 439 ? -27.201 1.940 40.142 1.00 48.47 439 SER A O 1
ATOM 3489 N N . THR A 1 440 ? -26.085 1.019 38.434 1.00 43.84 440 THR A N 1
ATOM 3490 C CA . THR A 1 440 ? -25.775 -0.239 39.118 1.00 43.84 440 THR A CA 1
ATOM 3491 C C . THR A 1 440 ? -24.594 -0.096 40.080 1.00 43.84 440 THR A C 1
ATOM 3493 O O . THR A 1 440 ? -23.544 -0.707 39.897 1.00 43.84 440 THR A O 1
ATOM 3496 N N . ASN A 1 441 ? -24.789 0.648 41.170 1.00 47.66 441 ASN A N 1
ATOM 3497 C CA . ASN A 1 441 ? -24.102 0.362 42.431 1.00 47.66 441 ASN A CA 1
ATOM 3498 C C . ASN A 1 441 ? -24.698 -0.944 42.984 1.00 47.66 441 ASN A C 1
ATOM 3500 O O . ASN A 1 441 ? -25.535 -0.945 43.886 1.00 47.66 441 ASN A O 1
ATOM 3504 N N . VAL A 1 442 ? -24.338 -2.076 42.374 1.00 50.22 442 VAL A N 1
ATOM 3505 C CA . VAL A 1 442 ? -24.622 -3.378 42.975 1.00 50.22 442 VAL A CA 1
ATOM 3506 C C . VAL A 1 442 ? -23.704 -3.474 44.180 1.00 50.22 442 VAL A C 1
ATOM 3508 O O . VAL A 1 442 ? -22.488 -3.583 44.035 1.00 50.22 442 VAL A O 1
ATOM 3511 N N . ASP A 1 443 ? -24.295 -3.371 45.364 1.00 52.88 443 ASP A N 1
ATOM 3512 C CA . ASP A 1 443 ? -23.630 -3.607 46.635 1.00 52.88 443 ASP A CA 1
ATOM 3513 C C . ASP A 1 443 ? -23.141 -5.067 46.663 1.00 52.88 443 ASP A C 1
ATOM 3515 O O . ASP A 1 443 ? -23.880 -5.997 46.985 1.00 52.88 443 ASP A O 1
ATOM 3519 N N . LEU A 1 444 ? -21.905 -5.272 46.199 1.00 48.84 444 LEU A N 1
ATOM 3520 C CA . LEU A 1 444 ? -21.209 -6.560 46.125 1.00 48.84 444 LEU A CA 1
ATOM 3521 C C . LEU A 1 444 ? -20.534 -6.922 47.455 1.00 48.84 444 LEU A C 1
ATOM 3523 O O . LEU A 1 444 ? -19.671 -7.802 47.491 1.00 48.84 444 LEU A O 1
ATOM 3527 N N . LEU A 1 445 ? -20.896 -6.258 48.557 1.00 47.75 445 LEU A N 1
ATOM 3528 C CA . LEU A 1 445 ? -20.431 -6.674 49.869 1.00 47.75 445 LEU A CA 1
ATOM 3529 C C . LEU A 1 445 ? -21.048 -8.042 50.209 1.00 47.75 445 LEU A C 1
ATOM 3531 O O . LEU A 1 445 ? -22.274 -8.193 50.170 1.00 47.75 445 LEU A O 1
ATOM 3535 N N . PRO A 1 446 ? -20.228 -9.061 50.534 1.00 53.38 446 PRO A N 1
ATOM 3536 C CA . PRO A 1 446 ? -20.746 -10.340 50.987 1.00 53.38 446 PRO A CA 1
ATOM 3537 C C . PRO A 1 446 ? -21.543 -10.112 52.270 1.00 53.38 446 PRO A C 1
ATOM 3539 O O . PRO A 1 446 ? -21.002 -9.694 53.295 1.00 53.38 446 PRO A O 1
ATOM 3542 N N . LYS A 1 447 ? -22.850 -10.363 52.201 1.00 65.25 447 LYS A N 1
ATOM 3543 C CA . LYS A 1 447 ? -23.719 -10.322 53.374 1.00 65.25 447 LYS A CA 1
ATOM 3544 C C . LYS A 1 447 ? -23.395 -11.535 54.235 1.00 65.25 447 LYS A C 1
ATOM 3546 O O . LYS A 1 447 ? -23.333 -12.653 53.720 1.00 65.25 447 LYS A O 1
ATOM 3551 N N . MET A 1 448 ? -23.140 -11.301 55.522 1.00 43.62 448 MET A N 1
ATOM 3552 C CA . MET A 1 448 ? -22.949 -12.390 56.475 1.00 43.62 448 MET A CA 1
ATOM 3553 C C . MET A 1 448 ? -24.208 -13.257 56.480 1.00 43.62 448 MET A C 1
ATOM 3555 O O . MET A 1 448 ? -25.320 -12.737 56.453 1.00 43.62 448 MET A O 1
ATOM 3559 N N . SER A 1 449 ? -24.009 -14.570 56.443 1.00 57.22 449 SER A N 1
ATOM 3560 C CA . SER A 1 449 ? -25.077 -15.548 56.610 1.00 57.22 449 SER A CA 1
ATOM 3561 C C . SER A 1 449 ? -25.681 -15.400 58.006 1.00 57.22 449 SER A C 1
ATOM 3563 O O . SER A 1 449 ? -24.924 -15.476 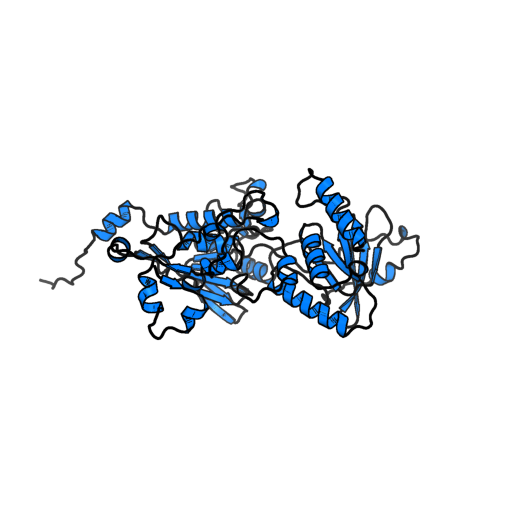58.977 1.00 57.22 449 SER A O 1
ATOM 3565 N N . ASP A 1 450 ? -26.997 -15.190 58.069 1.00 59.53 450 ASP A N 1
ATOM 3566 C CA . ASP A 1 450 ? -27.784 -15.222 59.310 1.00 59.53 450 ASP A CA 1
ATOM 3567 C C . ASP A 1 450 ? -27.760 -16.604 59.981 1.00 59.53 450 ASP A C 1
ATOM 3569 O O . ASP A 1 450 ? -27.793 -17.627 59.248 1.00 59.53 450 ASP A O 1
#